Protein AF-A0A1G1QBG6-F1 (afdb_monomer)

Radius of gyration: 27.14 Å; Cα contacts (8 Å, |Δi|>4): 1607; chains: 1; bounding box: 70×55×75 Å

Secondary structure (DSSP, 8-state):
--------PPP-----EE-TTS-EE---TTSTTTTSGGGEESS---EEEE-GGG-B--TT--TTTT--EEEETTT-EEEEPPBS-TTSTTBTT--B-HHHIIIIIHHHHHHTTGGG-S--B---HHHHHHT--TT--SSSS-TTTSTT--SSEEEEEEE-TTSTT-EEEEETTT--EEEE-TTS-BB---EEE-S-TTTTS--GGGEEE-SSSEEEETTTTEEEE-S----B-HHHHHHHHHH--BTTB---BPPPHHHHHTTEEEEEETTEEE-TTTS--TT--TT--EEEEEEEETTTEEEEEETTT--EEEEEETTS-BB---EEE-SS---EEPPPP---------EE-TT--EE--PPTTSTTTTSGGG--SS---EEEEETTTEE--TT--TTTT--EEEETTT-EEEEPPBS-TTSTTBTT--B-HHHHHHHHHHHHHHTGGG-S--BPPPHHHHHTT---SS-SSSS-HHHHTT--SSEEEEEEE-SSSTTEEEEEETTTTEEEEEETTS-B----EEE-SSTTTT-TT---EEE-SSSEEEETTTTEEEE-SPPP-B-HHHHHHHHHH--BTTB---BPPPHHHHHTTB-TT-GGG-SB-TTTSTT---SS--EEEEEEEETTTEEEEEETTTS-EEEEEETTT--B-B--EEE-

pLDDT: mean 89.5, std 9.08, range [27.44, 98.62]

Foldseek 3Di:
DPDDQAAAQEQLQFQWFADQQQDTDDDDLPDLRPFFSNQFDGHYWDKFFAFAPRHTAALQDDVVNRGFWMAGSRWRKIKGAADCDPPDLRHLPFWDQLCCVAPPSLCVCLVVCGSVHRAKGFAALLRVLSQARQNDFQFRGDCSRHPSHGQAWEFHPAAQVVDPPWGWIFGRRRTWIDTDDSRDIDHTMIMDGTSDPCQNPQDPVQWDDPVFQWIARNRNQKIWGQEWDFFFFQSVQQSCQQDDQTPNDRQKGFAAPSRVLSQQQSVCPPQWRGPCVRRVCPPDDDDQQWEFHSHADGGQWGWIAGGNRRIIDTPDGRRGGHITIIMAGHPPSHRDRQQAAALEQLQAQWFFDQQQDTDDQDDPPDFRHFFSNNDHDHYWDKFFAAQVRDTDDLQDDVVNGGAWMAGSNWRKIKGAADCDPPDLRHLPFWAQLVVLQVSLSVCLVVCGSVHNAWDFAAALVQLSQARQNADAQRGDCSRHVSDHQAWEFGPAAQPVDRQWGWTFRRRRTKIDIDGSPDITHYMIMDDTSQPCQNPLVRWDWDDPVFQWIATPSHQKIWRQEWDFFAFQSVQQVCQQPDDTSNDHDWGFAAQSVQLSQFNSVCPPVKRGDCVRRPPQDQPDFQWAFHSRAHRRFWTKTARGNRSIIDTPDGRPPGTHIGMIMDGD

Nearest PDB structures (foldseek):
  8q4e-assembly1_A  TM=8.012E-01  e=2.057E-04  Legionella pneumophila 130b
  4eps-assembly1_A-2  TM=6.323E-01  e=1.051E-01  Bacteroides ovatus ATCC 8483
  6ioe-assembly1_A  TM=2.879E-01  e=1.232E-03  Homo sapiens
  1ijk-assembly1_C  TM=5.028E-01  e=6.669E-01  Bothrops jararaca

Sequence (664 aa):
MKIQKTFRMPDTGAIKNYDKEGKEIFPVPKDDLWGQNGCYVVNPMSFTKLGKQGKSTNDSSSWEDGYRTVLDNNTGLVWEIKSPKKSDVNYCENKYTWKKAKDAYIKDLNKKKYGGFSDWRLPNKDELRSIIDYSKTGPSVDIHYFPNCRSDFYWTSVPYNMQKPFIWGLFFGLGSGICYSPLSERYVRAVRGGYNRNFGKVDSSRFKDNNDGTITDTLSGLMWQKGENERMDWYSALKCCKNMRLADYSDWRLPNLKELNSILNLSYENNWWYYKEYFPAEGLTPPLLHYFSSTPYEGIYVWVTNFCFGYDGYYANKNAHLLFRAVRNVGVITSKERPHFKFPDSGQKKCYNDEGGIIKTPKKAAQYFGQDGTYSLNPLSFTKLSEGAKPLDEKADWKKGLRMVKDNNTGLVWETKSPDENDLNFKGSSYTWEGAHDFVEGLNKKCYGGFRDWRLPNREELRMLVDYNGQIPATDENFFADCLPAFYWSKDLNVQDPILAWGVYFAYGCAISYLKSFYYPVRAVRGGYSPGFGDIQKYAFKDNNDGTVSDFNTGLMWKRDESPELNWEEALKYCQELNLGGHSGWRLPTIREMGSLMDLSFKEGVWFHKEFFPGTKTAPLGFYWASTTYGDTFGWGVNFQFGFDGYYAGKKQGRYPFRPVRSV

Structure (mmCIF, N/CA/C/O backbone):
data_AF-A0A1G1QBG6-F1
#
_entry.id   AF-A0A1G1QBG6-F1
#
loop_
_atom_site.group_PDB
_atom_site.id
_atom_site.type_symbol
_atom_site.label_atom_id
_atom_site.label_alt_id
_atom_site.label_comp_id
_atom_site.label_asym_id
_atom_site.label_entity_id
_atom_site.label_seq_id
_atom_site.pdbx_PDB_ins_code
_atom_site.Cartn_x
_atom_site.Cartn_y
_atom_site.Cartn_z
_atom_site.occupancy
_atom_site.B_iso_or_equiv
_atom_site.auth_seq_id
_atom_site.auth_comp_id
_atom_site.auth_asym_id
_atom_site.auth_atom_id
_atom_site.pdbx_PDB_model_num
ATOM 1 N N . MET A 1 1 ? 1.880 -29.585 -2.364 1.00 30.86 1 MET A N 1
ATOM 2 C CA . MET A 1 1 ? 1.809 -29.124 -3.771 1.00 30.86 1 MET A CA 1
ATOM 3 C C . MET A 1 1 ? 2.842 -28.010 -3.938 1.00 30.86 1 MET A C 1
ATOM 5 O O . MET A 1 1 ? 2.679 -26.968 -3.319 1.00 30.86 1 MET A O 1
ATOM 9 N N . LYS A 1 2 ? 3.971 -28.249 -4.623 1.00 27.44 2 LYS A N 1
ATOM 10 C CA . LYS A 1 2 ? 5.000 -27.210 -4.830 1.00 27.44 2 LYS A CA 1
ATOM 11 C C . LYS A 1 2 ? 4.408 -26.143 -5.754 1.00 27.44 2 LYS A C 1
ATOM 13 O O . LYS A 1 2 ? 4.104 -26.457 -6.898 1.00 27.44 2 LYS A O 1
ATOM 18 N N . ILE A 1 3 ? 4.218 -24.919 -5.262 1.00 36.56 3 ILE A N 1
ATOM 19 C CA . ILE A 1 3 ? 3.804 -23.785 -6.098 1.00 36.56 3 ILE A CA 1
ATOM 20 C C . ILE A 1 3 ? 4.903 -23.577 -7.145 1.00 36.56 3 ILE A C 1
ATOM 22 O O . ILE A 1 3 ? 6.053 -23.290 -6.803 1.00 36.56 3 ILE A O 1
ATOM 26 N N . GLN A 1 4 ? 4.569 -23.798 -8.413 1.00 40.97 4 GLN A N 1
ATOM 27 C CA . GLN A 1 4 ? 5.479 -23.582 -9.529 1.00 40.97 4 GLN A CA 1
ATOM 28 C C . GLN A 1 4 ? 5.736 -22.076 -9.644 1.00 40.97 4 GLN A C 1
ATOM 30 O O . GLN A 1 4 ? 4.805 -21.283 -9.749 1.00 40.97 4 GLN A O 1
ATOM 35 N N . LYS A 1 5 ? 7.003 -21.670 -9.540 1.00 64.69 5 LYS A N 1
ATOM 36 C CA . LYS A 1 5 ? 7.411 -20.264 -9.607 1.00 64.69 5 LYS A CA 1
ATOM 37 C C . LYS A 1 5 ? 7.324 -19.785 -11.059 1.00 64.69 5 LYS A C 1
ATOM 39 O O . LYS A 1 5 ? 8.115 -20.231 -11.885 1.00 64.69 5 LYS A O 1
ATOM 44 N N . THR A 1 6 ? 6.370 -18.910 -11.365 1.00 76.19 6 THR A N 1
ATOM 45 C CA . THR A 1 6 ? 6.127 -18.373 -12.713 1.00 76.19 6 THR A CA 1
ATOM 46 C C . THR A 1 6 ? 6.403 -16.873 -12.762 1.00 76.19 6 THR A C 1
ATOM 48 O O . THR A 1 6 ? 6.087 -16.151 -11.815 1.00 76.19 6 THR A O 1
ATOM 51 N N . PHE A 1 7 ? 6.983 -16.405 -13.872 1.00 84.06 7 PHE A N 1
ATOM 52 C CA . PHE A 1 7 ? 7.159 -14.977 -14.142 1.00 84.06 7 PHE A CA 1
ATOM 53 C C . PHE A 1 7 ? 5.806 -14.258 -14.121 1.00 84.06 7 PHE A C 1
ATOM 55 O O . PHE A 1 7 ? 4.817 -14.762 -14.652 1.00 84.06 7 PHE A O 1
ATOM 62 N N . ARG A 1 8 ? 5.784 -13.077 -13.509 1.00 85.44 8 ARG A N 1
ATOM 63 C CA . ARG A 1 8 ? 4.659 -12.148 -13.491 1.00 85.44 8 ARG A CA 1
ATOM 64 C C . ARG A 1 8 ? 5.205 -10.746 -13.715 1.00 85.44 8 ARG A C 1
ATOM 66 O O . ARG A 1 8 ? 6.180 -10.366 -13.070 1.00 85.44 8 ARG A O 1
ATOM 73 N N . MET A 1 9 ? 4.585 -9.981 -14.609 1.00 86.75 9 MET A N 1
ATOM 74 C CA . MET A 1 9 ? 4.955 -8.581 -14.814 1.00 86.75 9 MET A CA 1
ATOM 75 C C . MET A 1 9 ? 4.546 -7.767 -13.576 1.00 86.75 9 MET A C 1
ATOM 77 O O . MET A 1 9 ? 3.355 -7.783 -13.264 1.00 86.75 9 MET A O 1
ATOM 81 N N . PRO A 1 10 ? 5.467 -7.089 -12.862 1.00 89.50 10 PRO A N 1
ATOM 82 C CA . PRO A 1 10 ? 5.111 -6.319 -11.668 1.00 89.50 10 PRO A CA 1
ATOM 83 C C . PRO A 1 10 ? 4.226 -5.105 -11.981 1.00 89.50 10 PRO A C 1
ATOM 85 O O . PRO A 1 10 ? 4.436 -4.440 -12.997 1.00 89.50 10 PRO A O 1
ATOM 88 N N . ASP A 1 11 ? 3.316 -4.765 -11.064 1.00 89.25 11 ASP A N 1
ATOM 89 C CA . ASP A 1 11 ? 2.556 -3.507 -11.092 1.00 89.25 11 ASP A CA 1
ATOM 90 C C . ASP A 1 11 ? 3.488 -2.286 -11.044 1.00 89.25 11 ASP A C 1
ATOM 92 O O . ASP A 1 11 ? 4.638 -2.365 -10.597 1.00 89.25 11 ASP A O 1
ATOM 96 N N . THR A 1 12 ? 2.977 -1.122 -11.434 1.00 90.75 12 THR A N 1
ATOM 97 C CA . THR A 1 12 ? 3.679 0.158 -11.269 1.00 90.75 12 THR A CA 1
ATOM 98 C C . THR A 1 12 ? 3.777 0.612 -9.817 1.00 90.75 12 THR A C 1
ATOM 100 O O . THR A 1 12 ? 4.603 1.468 -9.525 1.00 90.75 12 THR A O 1
ATOM 103 N N . GLY A 1 13 ? 2.966 0.053 -8.915 1.00 86.38 13 GLY A N 1
ATOM 104 C CA . GLY A 1 13 ? 2.895 0.483 -7.516 1.00 86.38 13 GLY A CA 1
ATOM 105 C C . GLY A 1 13 ? 1.986 1.693 -7.308 1.00 86.38 13 GLY A C 1
ATOM 106 O O . GLY A 1 13 ? 1.586 1.959 -6.181 1.00 86.38 13 GLY A O 1
ATOM 107 N N . ALA A 1 14 ? 1.565 2.372 -8.382 1.00 85.81 14 ALA A N 1
ATOM 108 C CA . ALA A 1 14 ? 0.650 3.502 -8.302 1.00 85.81 14 ALA A CA 1
ATOM 109 C C . ALA A 1 14 ? -0.703 3.074 -7.707 1.00 85.81 14 ALA A C 1
ATOM 111 O O . ALA A 1 14 ? -1.431 2.254 -8.276 1.00 85.81 14 ALA A O 1
ATOM 112 N N . ILE A 1 15 ? -1.029 3.648 -6.548 1.00 80.44 15 ILE A N 1
ATOM 113 C CA . ILE A 1 15 ? -2.278 3.383 -5.819 1.00 80.44 15 ILE A CA 1
ATOM 114 C C . ILE A 1 15 ? -3.274 4.540 -5.862 1.00 80.44 15 ILE A C 1
ATOM 116 O O . ILE A 1 15 ? -4.457 4.331 -5.610 1.00 80.44 15 ILE A O 1
ATOM 120 N N . LYS A 1 16 ? -2.799 5.739 -6.206 1.00 82.88 16 LYS A N 1
ATOM 121 C CA . LYS A 1 16 ? -3.598 6.961 -6.243 1.00 82.88 16 LYS A CA 1
ATOM 122 C C . LYS A 1 16 ? -4.356 7.079 -7.559 1.00 82.88 16 LYS A C 1
ATOM 124 O O . LYS A 1 16 ? -3.852 6.664 -8.604 1.00 82.88 16 LYS A O 1
ATOM 129 N N . ASN A 1 17 ? -5.538 7.681 -7.500 1.00 84.81 17 ASN A N 1
ATOM 130 C CA . ASN A 1 17 ? -6.342 8.048 -8.662 1.00 84.81 17 ASN A CA 1
ATOM 131 C C . ASN A 1 17 ? -6.705 9.528 -8.548 1.00 84.81 17 ASN A C 1
ATOM 133 O O . ASN A 1 17 ? -6.738 10.061 -7.443 1.00 84.81 17 ASN A O 1
ATOM 137 N N . TYR A 1 18 ? -6.980 10.187 -9.669 1.00 86.88 18 TYR A N 1
ATOM 138 C CA . TYR A 1 18 ? -7.226 11.628 -9.702 1.00 86.88 18 TYR A CA 1
ATOM 139 C C . TYR A 1 18 ? -8.398 11.988 -10.617 1.00 86.88 18 TYR A C 1
ATOM 141 O O . TYR A 1 18 ? -8.624 11.313 -11.627 1.00 86.88 18 TYR A O 1
ATOM 149 N N . ASP A 1 19 ? -9.115 13.054 -10.275 1.00 85.38 19 ASP A N 1
ATOM 150 C CA . ASP A 1 19 ? -10.136 13.665 -11.126 1.00 85.38 19 ASP A CA 1
ATOM 151 C C . ASP A 1 19 ? -9.551 14.650 -12.149 1.00 85.38 19 ASP A C 1
ATOM 153 O O . ASP A 1 19 ? -8.329 14.818 -12.255 1.00 85.38 19 ASP A O 1
ATOM 157 N N . LYS A 1 20 ? -10.441 15.273 -12.936 1.00 86.75 20 LYS A N 1
ATOM 158 C CA . LYS A 1 20 ? -10.106 16.187 -14.041 1.00 86.75 20 LYS A CA 1
ATOM 159 C C . LYS A 1 20 ? -9.360 17.430 -13.567 1.00 86.75 20 LYS A C 1
ATOM 161 O O . LYS A 1 20 ? -8.517 17.947 -14.298 1.00 86.75 20 LYS A O 1
ATOM 166 N N . GLU A 1 21 ? -9.617 17.841 -12.337 1.00 84.88 21 GLU A N 1
ATOM 167 C CA . GLU A 1 21 ? -9.024 18.981 -11.651 1.00 84.88 21 GLU A CA 1
ATOM 168 C C . GLU A 1 21 ? -7.711 18.606 -10.939 1.00 84.88 21 GLU A C 1
ATOM 170 O O . GLU A 1 21 ? -6.990 19.477 -10.450 1.00 84.88 21 GLU A O 1
ATOM 175 N N . GLY A 1 22 ? -7.361 17.317 -10.910 1.00 82.44 22 GLY A N 1
ATOM 176 C CA . GLY A 1 22 ? -6.138 16.801 -10.305 1.00 82.44 22 GLY A CA 1
ATOM 177 C C . GLY A 1 22 ? -6.242 16.539 -8.802 1.00 82.44 22 GLY A C 1
ATOM 178 O O . GLY A 1 22 ? -5.215 16.388 -8.135 1.00 82.44 22 GLY A O 1
ATOM 179 N N . LYS A 1 23 ? -7.452 16.466 -8.246 1.00 80.56 23 LYS A N 1
ATOM 180 C CA . LYS A 1 23 ? -7.694 16.061 -6.858 1.00 80.56 23 LYS A CA 1
ATOM 181 C C . LYS A 1 23 ? -7.699 14.537 -6.759 1.00 80.56 23 LYS A C 1
ATOM 183 O O . LYS A 1 23 ? -8.223 13.845 -7.625 1.00 80.56 23 LYS A O 1
ATOM 188 N N . GLU A 1 24 ? -7.086 14.017 -5.697 1.00 80.19 24 GLU A N 1
ATOM 189 C CA . GLU A 1 24 ? -7.067 12.582 -5.408 1.00 80.19 24 GLU A CA 1
ATOM 190 C C . GLU A 1 24 ? -8.488 12.062 -5.120 1.00 80.19 24 GLU A C 1
ATOM 192 O O . GLU A 1 24 ? -9.244 12.692 -4.376 1.00 80.19 24 GLU A O 1
ATOM 197 N N . ILE A 1 25 ? -8.847 10.928 -5.723 1.00 75.44 25 ILE A N 1
ATOM 198 C CA . ILE A 1 25 ? -10.173 10.298 -5.651 1.00 75.44 25 ILE A CA 1
ATOM 199 C C . ILE A 1 25 ? -10.066 8.772 -5.500 1.00 75.44 25 ILE A C 1
ATOM 201 O O . ILE A 1 25 ? -9.037 8.163 -5.801 1.00 75.44 25 ILE A O 1
ATOM 205 N N . PHE A 1 26 ? -11.172 8.138 -5.107 1.00 74.75 26 PHE A N 1
ATOM 206 C CA . PHE A 1 26 ? -11.311 6.682 -4.998 1.00 74.75 26 PHE A CA 1
ATOM 207 C C . PHE A 1 26 ? -12.471 6.193 -5.878 1.00 74.75 26 PHE A C 1
ATOM 209 O O . PHE A 1 26 ? -13.527 5.843 -5.352 1.00 74.75 26 PHE A O 1
ATOM 216 N N . PRO A 1 27 ? -12.316 6.220 -7.216 1.00 73.25 27 PRO A N 1
ATOM 217 C CA . PRO A 1 27 ? -13.390 5.840 -8.120 1.00 73.25 27 PRO A CA 1
ATOM 218 C C . PRO A 1 27 ? -13.763 4.371 -7.913 1.00 73.25 27 PRO A C 1
ATOM 220 O O . PRO A 1 27 ? -12.895 3.537 -7.651 1.00 73.25 27 PRO A O 1
ATOM 223 N N . VAL A 1 28 ? -15.043 4.056 -8.078 1.00 72.44 28 VAL A N 1
ATOM 224 C CA . VAL A 1 28 ? -15.597 2.692 -8.057 1.00 72.44 28 VAL A CA 1
ATOM 225 C C . VAL A 1 28 ? -15.949 2.221 -9.478 1.00 72.44 28 VAL A C 1
ATOM 227 O O . VAL A 1 28 ? -16.060 3.053 -10.378 1.00 72.44 28 VAL A O 1
ATOM 230 N N . PRO A 1 29 ? -16.179 0.915 -9.733 1.00 76.44 29 PRO A N 1
ATOM 231 C CA . PRO A 1 29 ? -16.365 0.373 -11.088 1.00 76.44 29 PRO A CA 1
ATOM 232 C C . PRO A 1 29 ? -17.436 1.051 -11.947 1.00 76.44 29 PRO A C 1
ATOM 234 O O . PRO A 1 29 ? -17.336 1.055 -13.175 1.00 76.44 29 PRO A O 1
ATOM 237 N N . LYS A 1 30 ? -18.461 1.648 -11.332 1.00 75.88 30 LYS A N 1
ATOM 238 C CA . LYS A 1 30 ? -19.518 2.388 -12.037 1.00 75.88 30 LYS A CA 1
ATOM 239 C C . LYS A 1 30 ? -19.107 3.801 -12.469 1.00 75.88 30 LYS A C 1
ATOM 241 O O . LYS A 1 30 ? -19.740 4.341 -13.369 1.00 75.88 30 LYS A O 1
ATOM 246 N N . ASP A 1 31 ? -18.052 4.369 -11.894 1.00 79.69 31 ASP A N 1
ATOM 247 C CA . ASP A 1 31 ? -17.647 5.749 -12.150 1.00 79.69 31 ASP A CA 1
ATOM 248 C C . ASP A 1 31 ? -16.989 5.896 -13.528 1.00 79.69 31 ASP A C 1
ATOM 250 O O . ASP A 1 31 ? -16.342 4.977 -14.048 1.00 79.69 31 ASP A O 1
ATOM 254 N N . ASP A 1 32 ? -17.132 7.084 -14.117 1.00 82.75 32 ASP A N 1
ATOM 255 C CA . ASP A 1 32 ? -16.527 7.437 -15.408 1.00 82.75 32 ASP A CA 1
ATOM 256 C C . ASP A 1 32 ? -14.993 7.501 -15.343 1.00 82.75 32 ASP A C 1
ATOM 258 O O . ASP A 1 32 ? -14.322 7.296 -16.350 1.00 82.75 32 ASP A O 1
ATOM 262 N N . LEU A 1 33 ? -14.440 7.762 -14.155 1.00 87.19 33 LEU A N 1
ATOM 263 C CA . LEU A 1 33 ? -12.999 7.871 -13.906 1.00 87.19 33 LEU A CA 1
ATOM 264 C C . LEU A 1 33 ? -12.367 6.551 -13.438 1.00 87.19 33 LEU A C 1
ATOM 266 O O . LEU A 1 33 ? -11.194 6.532 -13.057 1.00 87.19 33 LEU A O 1
ATOM 270 N N . TRP A 1 34 ? -13.136 5.458 -13.456 1.00 86.12 34 TRP A N 1
ATOM 271 C CA . TRP A 1 34 ? -12.630 4.107 -13.238 1.00 86.12 34 TRP A CA 1
ATOM 272 C C . TRP A 1 34 ? -11.720 3.671 -14.392 1.00 86.12 34 TRP A C 1
ATOM 274 O O . TRP A 1 34 ? -11.997 3.956 -15.555 1.00 86.12 34 TRP A O 1
ATOM 284 N N . GLY A 1 35 ? -10.659 2.928 -14.078 1.00 87.38 35 GLY A N 1
ATOM 285 C CA . GLY A 1 35 ? -9.710 2.409 -15.071 1.00 87.38 35 GLY A CA 1
ATOM 286 C C . GLY A 1 35 ? -8.283 2.937 -14.929 1.00 87.38 35 GLY A C 1
ATOM 287 O O . GLY A 1 35 ? -7.377 2.486 -15.629 1.00 87.38 35 GLY A O 1
ATOM 288 N N . GLN A 1 36 ? -8.066 3.872 -14.009 1.00 92.50 36 GLN A N 1
ATOM 289 C CA . GLN A 1 36 ? -6.733 4.319 -13.611 1.00 92.50 36 GLN A CA 1
ATOM 290 C C . GLN A 1 36 ? -5.970 3.165 -12.939 1.00 92.50 36 GLN A C 1
ATOM 292 O O . GLN A 1 36 ? -6.585 2.268 -12.361 1.00 92.50 36 GLN A O 1
ATOM 297 N N . ASN A 1 37 ? -4.633 3.176 -12.963 1.00 89.00 37 ASN A N 1
ATOM 298 C CA . ASN A 1 37 ? -3.825 2.090 -12.391 1.00 89.00 37 ASN A CA 1
ATOM 299 C C . ASN A 1 37 ? -4.169 1.828 -10.917 1.00 89.00 37 ASN A C 1
ATOM 301 O O . ASN A 1 37 ? -4.218 0.677 -10.494 1.00 89.00 37 ASN A O 1
ATOM 305 N N . GLY A 1 38 ? -4.470 2.881 -10.148 1.00 83.94 38 GLY A N 1
ATOM 306 C CA . GLY A 1 38 ? -4.854 2.763 -8.744 1.00 83.94 38 GLY A CA 1
ATOM 307 C C . GLY A 1 38 ? -6.145 1.966 -8.506 1.00 83.94 38 GLY A C 1
ATOM 308 O O . GLY A 1 38 ? -6.318 1.447 -7.404 1.00 83.94 38 GLY A O 1
ATOM 309 N N . CYS A 1 39 ? -7.004 1.801 -9.520 1.00 82.94 39 CYS A N 1
ATOM 310 C CA . CYS A 1 39 ? -8.243 1.012 -9.465 1.00 82.94 39 CYS A CA 1
ATOM 311 C C . CYS A 1 39 ? -7.994 -0.507 -9.468 1.00 82.94 39 CYS A C 1
ATOM 313 O O . CYS A 1 39 ? -8.878 -1.286 -9.106 1.00 82.94 39 CYS A O 1
ATOM 315 N N . TYR A 1 40 ? -6.803 -0.947 -9.883 1.00 79.81 40 TYR A N 1
ATOM 316 C CA . TYR A 1 40 ? -6.487 -2.358 -10.082 1.00 79.81 40 TYR A CA 1
ATOM 317 C C . TYR A 1 40 ? -5.350 -2.829 -9.178 1.00 79.81 40 TYR A C 1
ATOM 319 O O . TYR A 1 40 ? -4.479 -2.067 -8.760 1.00 79.81 40 TYR A O 1
ATOM 327 N N . VAL A 1 41 ? -5.346 -4.131 -8.896 1.00 71.44 41 VAL A N 1
ATOM 328 C CA . VAL A 1 41 ? -4.201 -4.826 -8.302 1.00 71.44 41 VAL A CA 1
ATOM 329 C C . VAL A 1 41 ? -3.723 -5.887 -9.286 1.00 71.44 41 VAL A C 1
ATOM 331 O O . VAL A 1 41 ? -4.335 -6.953 -9.388 1.00 71.44 41 VAL A O 1
ATOM 334 N N . VAL A 1 42 ? -2.629 -5.617 -10.004 1.00 73.44 42 VAL A N 1
ATOM 335 C CA . VAL A 1 42 ? -2.054 -6.565 -10.973 1.00 73.44 42 VAL A CA 1
ATOM 336 C C . VAL A 1 42 ? -0.613 -6.874 -10.594 1.00 73.44 42 VAL A C 1
ATOM 338 O O . VAL A 1 42 ? 0.284 -6.094 -10.861 1.00 73.44 42 VAL A O 1
ATOM 341 N N . ASN A 1 43 ? -0.373 -8.038 -9.981 1.00 78.19 43 ASN A N 1
ATOM 342 C CA . ASN A 1 43 ? 0.962 -8.462 -9.530 1.00 78.19 43 ASN A CA 1
ATOM 343 C C . ASN A 1 43 ? 1.697 -7.378 -8.701 1.00 78.19 43 ASN A C 1
ATOM 345 O O . ASN A 1 43 ? 2.732 -6.870 -9.146 1.00 78.19 43 ASN A O 1
ATOM 349 N N . PRO A 1 44 ? 1.195 -7.014 -7.498 1.00 81.81 44 PRO A N 1
ATOM 350 C CA . PRO A 1 44 ? 1.854 -6.055 -6.608 1.00 81.81 44 PRO A CA 1
ATOM 351 C C . PRO A 1 44 ? 3.346 -6.303 -6.495 1.00 81.81 44 PRO A C 1
ATOM 353 O O . PRO A 1 44 ? 3.767 -7.461 -6.413 1.00 81.81 44 PRO A O 1
ATOM 356 N N . MET A 1 45 ? 4.137 -5.232 -6.447 1.00 83.19 45 MET A N 1
ATOM 357 C CA . MET A 1 45 ? 5.562 -5.363 -6.171 1.00 83.19 45 MET A CA 1
ATOM 358 C C . MET A 1 45 ? 5.763 -6.155 -4.879 1.00 83.19 45 MET A C 1
ATOM 360 O O . MET A 1 45 ? 5.140 -5.878 -3.857 1.00 83.19 45 MET A O 1
ATOM 364 N N . SER A 1 46 ? 6.590 -7.191 -4.958 1.00 81.69 46 SER A N 1
ATOM 365 C CA . SER A 1 46 ? 6.780 -8.140 -3.873 1.00 81.69 46 SER A CA 1
ATOM 366 C C . SER A 1 46 ? 8.237 -8.545 -3.831 1.00 81.69 46 SER A C 1
ATOM 368 O O . SER A 1 46 ? 8.782 -9.049 -4.814 1.00 81.69 46 SER A O 1
ATOM 370 N N . PHE A 1 47 ? 8.851 -8.333 -2.675 1.00 86.56 47 PHE A N 1
ATOM 371 C CA . PHE A 1 47 ? 10.277 -8.507 -2.485 1.00 86.56 47 PHE A CA 1
ATOM 372 C C . PHE A 1 47 ? 10.561 -9.403 -1.282 1.00 86.56 47 PHE A C 1
ATOM 374 O O . PHE A 1 47 ? 9.753 -9.528 -0.366 1.00 86.56 47 PHE A O 1
ATOM 381 N N . THR A 1 48 ? 11.718 -10.054 -1.287 1.00 82.31 48 THR A N 1
ATOM 382 C CA . THR A 1 48 ? 12.204 -10.842 -0.152 1.00 82.31 48 THR A CA 1
ATOM 383 C C . THR A 1 48 ? 13.675 -10.547 0.066 1.00 82.31 48 THR A C 1
ATOM 385 O O . THR A 1 48 ? 14.491 -10.713 -0.847 1.00 82.31 48 THR A O 1
ATOM 388 N N . LYS A 1 49 ? 14.029 -10.118 1.280 1.00 87.31 49 LYS A N 1
ATOM 389 C CA . LYS A 1 49 ? 15.423 -9.873 1.650 1.00 87.31 49 LYS A CA 1
ATOM 390 C C . LYS A 1 49 ? 16.206 -11.185 1.699 1.00 87.31 49 LYS A C 1
ATOM 392 O O . LYS A 1 49 ? 15.734 -12.196 2.219 1.00 87.31 49 LYS A O 1
ATOM 397 N N . LEU A 1 50 ? 17.405 -11.175 1.127 1.00 89.12 50 LEU A N 1
ATOM 398 C CA . LEU A 1 50 ? 18.312 -12.314 1.068 1.00 89.12 50 LEU A CA 1
ATOM 399 C C . LEU A 1 50 ? 19.699 -11.925 1.599 1.00 89.12 50 LEU A C 1
ATOM 401 O O . LEU A 1 50 ? 20.273 -10.882 1.261 1.00 89.12 50 LEU A O 1
ATOM 405 N N . GLY A 1 51 ? 20.275 -12.815 2.396 1.00 85.62 51 GLY A N 1
ATOM 406 C CA . GLY A 1 51 ? 21.605 -12.676 2.965 1.00 85.62 51 GLY A CA 1
ATOM 407 C C . GLY A 1 51 ? 22.690 -13.308 2.096 1.00 85.62 51 GLY A C 1
ATOM 408 O O . GLY A 1 51 ? 22.591 -13.372 0.867 1.00 85.62 51 GLY A O 1
ATOM 409 N N . LYS A 1 52 ? 23.750 -13.811 2.737 1.00 80.25 52 LYS A N 1
ATOM 410 C CA . LYS A 1 52 ? 24.807 -14.573 2.051 1.00 80.25 52 LYS A CA 1
ATOM 411 C C . LYS A 1 52 ? 24.248 -15.878 1.462 1.00 80.25 52 LYS A C 1
ATOM 413 O O . LYS A 1 52 ? 23.434 -16.554 2.087 1.00 80.25 52 LYS A O 1
ATOM 418 N N . GLN A 1 53 ? 24.741 -16.252 0.280 1.00 80.38 53 GLN A N 1
ATOM 419 C CA . GLN A 1 53 ? 24.364 -17.464 -0.465 1.00 80.38 53 GLN A CA 1
ATOM 420 C C . GLN A 1 53 ? 22.880 -17.520 -0.872 1.00 80.38 53 GLN A C 1
ATOM 422 O O . GLN A 1 53 ? 22.341 -18.605 -1.079 1.00 80.38 53 GLN A O 1
ATOM 427 N N . GLY A 1 54 ? 22.200 -16.372 -0.964 1.00 75.06 54 GLY A N 1
ATOM 428 C CA . GLY A 1 54 ? 20.796 -16.318 -1.382 1.00 75.06 54 GLY A CA 1
ATOM 429 C C . GLY A 1 54 ? 19.793 -16.874 -0.376 1.00 75.06 54 GLY A C 1
ATOM 430 O O . GLY A 1 54 ? 18.651 -17.142 -0.746 1.00 75.06 54 GLY A O 1
ATOM 431 N N . LYS A 1 55 ? 20.197 -17.082 0.881 1.00 78.31 55 LYS A N 1
ATOM 432 C CA . LYS A 1 55 ? 19.278 -17.512 1.939 1.00 78.31 55 LYS A CA 1
ATOM 433 C C . LYS A 1 55 ? 18.387 -16.342 2.342 1.00 78.31 55 LYS A C 1
ATOM 435 O O . LYS A 1 55 ? 18.899 -15.250 2.572 1.00 78.31 55 LYS A O 1
ATOM 440 N N . SER A 1 56 ? 17.079 -16.571 2.439 1.00 75.31 56 SER A N 1
ATOM 441 C CA . SER A 1 56 ? 16.141 -15.560 2.935 1.00 75.31 56 SER A CA 1
ATOM 442 C C . SER A 1 56 ? 16.533 -15.090 4.335 1.00 75.31 56 SER A C 1
ATOM 444 O O . SER A 1 56 ? 16.909 -15.905 5.180 1.00 75.31 56 SER A O 1
ATOM 446 N N . THR A 1 57 ? 16.458 -13.782 4.553 1.00 69.62 57 THR A N 1
ATOM 447 C CA . THR A 1 57 ? 16.640 -13.125 5.855 1.00 69.62 57 THR A CA 1
ATOM 448 C C . THR A 1 57 ? 15.296 -12.598 6.352 1.00 69.62 57 THR A C 1
ATOM 450 O O . THR A 1 57 ? 14.278 -12.796 5.688 1.00 69.62 57 THR A O 1
ATOM 453 N N . ASN A 1 58 ? 15.279 -11.948 7.516 1.00 61.28 58 ASN A N 1
ATOM 454 C CA . ASN A 1 58 ? 14.088 -11.248 7.978 1.00 61.28 58 ASN A CA 1
ATOM 455 C C . ASN A 1 58 ? 13.878 -9.943 7.187 1.00 61.28 58 ASN A C 1
ATOM 457 O O . ASN A 1 58 ? 14.830 -9.370 6.650 1.00 61.28 58 ASN A O 1
ATOM 461 N N . ASP A 1 59 ? 12.643 -9.452 7.154 1.00 59.19 59 ASP A N 1
ATOM 462 C CA . ASP A 1 59 ? 12.282 -8.162 6.568 1.00 59.19 59 ASP A CA 1
ATOM 463 C C . ASP A 1 59 ? 12.820 -6.979 7.395 1.00 59.19 59 ASP A C 1
ATOM 465 O O . ASP A 1 59 ? 13.151 -5.939 6.831 1.00 59.19 59 ASP A O 1
ATOM 469 N N . SER A 1 60 ? 13.053 -7.131 8.705 1.00 59.91 60 SER A N 1
ATOM 470 C CA . SER A 1 60 ? 13.778 -6.130 9.515 1.00 59.91 60 SER A CA 1
ATOM 471 C C . SER A 1 60 ? 15.277 -6.062 9.191 1.00 59.91 60 SER A C 1
ATOM 473 O O . SER A 1 60 ? 15.905 -5.042 9.468 1.00 59.91 60 SER A O 1
ATOM 475 N N . SER A 1 61 ? 15.851 -7.112 8.582 1.00 69.94 61 SER A N 1
ATOM 476 C CA . SER A 1 61 ? 17.302 -7.254 8.455 1.00 69.94 61 SER A CA 1
ATOM 477 C C . SER A 1 61 ? 17.930 -6.062 7.734 1.00 69.94 61 SER A C 1
ATOM 479 O O . SER A 1 61 ? 17.528 -5.660 6.630 1.00 69.94 61 SER A O 1
ATOM 481 N N . SER A 1 62 ? 18.945 -5.519 8.389 1.00 81.50 62 SER A N 1
ATOM 482 C CA . SER A 1 62 ? 19.772 -4.408 7.958 1.00 81.50 62 SER A CA 1
ATOM 483 C C . SER A 1 62 ? 21.040 -4.899 7.259 1.00 81.50 62 SER A C 1
ATOM 485 O O . SER A 1 62 ? 21.324 -6.097 7.155 1.00 81.50 62 SER A O 1
ATOM 487 N N . TRP A 1 63 ? 21.847 -3.949 6.784 1.00 86.44 63 TRP A N 1
ATOM 488 C CA . TRP A 1 63 ? 23.161 -4.248 6.223 1.00 86.44 63 TRP A CA 1
ATOM 489 C C . TRP A 1 63 ? 24.063 -5.026 7.201 1.00 86.44 63 TRP A C 1
ATOM 491 O O . TRP A 1 63 ? 24.806 -5.914 6.769 1.00 86.44 63 TRP A O 1
ATOM 501 N N . GLU A 1 64 ? 24.001 -4.739 8.501 1.00 87.19 64 GLU A N 1
ATOM 502 C CA . GLU A 1 64 ? 24.862 -5.403 9.490 1.00 87.19 64 GLU A CA 1
ATOM 503 C C . GLU A 1 64 ? 24.419 -6.845 9.778 1.00 87.19 64 GLU A C 1
ATOM 505 O O . GLU A 1 64 ? 25.268 -7.714 9.963 1.00 87.19 64 GLU A O 1
ATOM 510 N N . ASP A 1 65 ? 23.132 -7.154 9.605 1.00 82.50 65 ASP A N 1
ATOM 511 C CA . ASP A 1 65 ? 22.563 -8.503 9.785 1.00 82.50 65 ASP A CA 1
ATOM 512 C C . ASP A 1 65 ? 22.880 -9.461 8.621 1.00 82.50 65 ASP A C 1
ATOM 514 O O . ASP A 1 65 ? 22.411 -10.597 8.551 1.00 82.50 65 ASP A O 1
ATOM 518 N N . GLY A 1 66 ? 23.683 -9.007 7.656 1.00 87.06 66 GLY A N 1
ATOM 519 C CA . GLY A 1 66 ? 24.106 -9.816 6.517 1.00 87.06 66 GLY A CA 1
ATOM 520 C C . GLY A 1 66 ? 23.171 -9.758 5.310 1.00 87.06 66 GLY A C 1
ATOM 521 O O . GLY A 1 66 ? 23.405 -10.510 4.362 1.00 87.06 66 GLY A O 1
ATOM 522 N N . TYR A 1 67 ? 22.178 -8.862 5.292 1.00 90.31 67 TYR A N 1
ATOM 523 C CA . TYR A 1 67 ? 21.349 -8.573 4.117 1.00 90.31 67 TYR A CA 1
ATOM 524 C C . TYR A 1 67 ? 22.204 -8.032 2.962 1.00 90.31 67 TYR A C 1
ATOM 526 O O . TYR A 1 67 ? 22.933 -7.050 3.115 1.00 90.31 67 TYR A O 1
ATOM 534 N N . ARG A 1 68 ? 22.172 -8.693 1.801 1.00 93.38 68 ARG A N 1
ATOM 535 C CA . ARG A 1 68 ? 23.025 -8.337 0.647 1.00 93.38 68 ARG A CA 1
ATOM 536 C C . ARG A 1 68 ? 22.273 -8.292 -0.674 1.00 93.38 68 ARG A C 1
ATOM 538 O O . ARG A 1 68 ? 22.669 -7.570 -1.579 1.00 93.38 68 ARG A O 1
ATOM 545 N N . THR A 1 69 ? 21.213 -9.070 -0.827 1.00 96.00 69 THR A N 1
ATOM 546 C CA . THR A 1 69 ? 20.494 -9.168 -2.100 1.00 96.00 69 THR A CA 1
ATOM 547 C C . THR A 1 69 ? 18.999 -9.203 -1.858 1.00 96.00 69 THR A C 1
ATOM 549 O O . THR A 1 69 ? 18.572 -9.562 -0.770 1.00 96.00 69 THR A O 1
ATOM 552 N N . VAL A 1 70 ? 18.187 -8.833 -2.837 1.00 95.50 70 VAL A N 1
ATOM 553 C CA . VAL A 1 70 ? 16.725 -8.903 -2.728 1.00 95.50 70 VAL A CA 1
ATOM 554 C C . VAL A 1 70 ? 16.155 -9.684 -3.900 1.00 95.50 70 VAL A C 1
ATOM 556 O O . VAL A 1 70 ? 16.513 -9.432 -5.047 1.00 95.50 70 VAL A O 1
ATOM 559 N N . LEU A 1 71 ? 15.301 -10.662 -3.612 1.00 93.69 71 LEU A N 1
ATOM 560 C CA . LEU A 1 71 ? 14.529 -11.384 -4.618 1.00 93.69 71 LEU A CA 1
ATOM 561 C C . LEU A 1 71 ? 13.271 -10.587 -4.946 1.00 93.69 71 LEU A C 1
ATOM 563 O O . LEU A 1 71 ? 12.502 -10.271 -4.044 1.00 93.69 71 LEU A O 1
ATOM 567 N N . ASP A 1 72 ? 13.041 -10.321 -6.223 1.00 94.62 72 ASP A N 1
ATOM 568 C CA . ASP A 1 72 ? 11.737 -9.928 -6.744 1.00 94.62 72 ASP A CA 1
ATOM 569 C C . ASP A 1 72 ? 10.895 -11.192 -6.975 1.00 94.62 72 ASP A C 1
ATOM 571 O O . ASP A 1 72 ? 11.215 -12.044 -7.810 1.00 94.62 72 ASP A O 1
ATOM 575 N N . ASN A 1 73 ? 9.810 -11.328 -6.214 1.00 87.69 73 ASN A N 1
ATOM 576 C CA . ASN A 1 73 ? 8.939 -12.503 -6.227 1.00 87.69 73 ASN A CA 1
ATOM 577 C C . ASN A 1 73 ? 8.047 -12.595 -7.474 1.00 87.69 73 ASN A C 1
ATOM 579 O O . ASN A 1 73 ? 7.436 -13.643 -7.711 1.00 87.69 73 ASN A O 1
ATOM 583 N N . ASN A 1 74 ? 7.945 -11.527 -8.262 1.00 88.25 74 ASN A N 1
ATOM 584 C CA . ASN A 1 74 ? 7.194 -11.507 -9.513 1.00 88.25 74 ASN A CA 1
ATOM 585 C C . ASN A 1 74 ? 8.082 -11.930 -10.682 1.00 88.25 74 ASN A C 1
ATOM 587 O O . ASN A 1 74 ? 7.719 -12.824 -11.447 1.00 88.25 74 ASN A O 1
ATOM 591 N N . THR A 1 75 ? 9.273 -11.346 -10.791 1.00 92.69 75 THR A N 1
ATOM 592 C CA . THR A 1 75 ? 10.169 -11.611 -11.926 1.00 92.69 75 THR A CA 1
ATOM 593 C C . THR A 1 75 ? 11.122 -12.781 -11.684 1.00 92.69 75 THR A C 1
ATOM 595 O O . THR A 1 75 ? 11.634 -13.368 -12.640 1.00 92.69 75 THR A O 1
ATOM 598 N N . GLY A 1 76 ? 11.379 -13.137 -10.423 1.00 92.44 76 GLY A N 1
ATOM 599 C CA . GLY A 1 76 ? 12.416 -14.091 -10.024 1.00 92.44 76 GLY A CA 1
ATOM 600 C C . GLY A 1 76 ? 13.837 -13.532 -10.134 1.00 92.44 76 GLY A C 1
ATOM 601 O O . GLY A 1 76 ? 14.803 -14.293 -10.010 1.00 92.44 76 GLY A O 1
ATOM 602 N N . LEU A 1 77 ? 13.979 -12.235 -10.421 1.00 96.69 77 LEU A N 1
ATOM 603 C CA . LEU A 1 77 ? 15.264 -11.548 -10.455 1.00 96.69 77 LEU A CA 1
ATOM 604 C C . LEU A 1 77 ? 15.784 -11.356 -9.033 1.00 96.69 77 LEU A C 1
ATOM 606 O O . LEU A 1 77 ? 15.029 -11.052 -8.112 1.00 96.69 77 LEU A O 1
ATOM 610 N N . VAL A 1 78 ? 17.093 -11.501 -8.865 1.00 97.06 78 VAL A N 1
ATOM 611 C CA . VAL A 1 78 ? 17.779 -11.165 -7.620 1.00 97.06 78 VAL A CA 1
ATOM 612 C C . VAL A 1 78 ? 18.632 -9.935 -7.866 1.00 97.06 78 VAL A C 1
ATOM 614 O O . VAL A 1 78 ? 19.475 -9.914 -8.765 1.00 97.06 78 VAL A O 1
ATOM 617 N N . TRP A 1 79 ? 18.404 -8.919 -7.050 1.00 98.00 79 TRP A N 1
ATOM 618 C CA . TRP A 1 79 ? 19.026 -7.615 -7.150 1.00 98.00 79 TRP A CA 1
ATOM 619 C C . TRP A 1 79 ? 20.086 -7.431 -6.081 1.00 98.00 79 TRP A C 1
ATOM 621 O O . TRP A 1 79 ? 19.942 -7.861 -4.935 1.00 98.00 79 TRP A O 1
ATOM 631 N N . GLU A 1 80 ? 21.152 -6.748 -6.462 1.00 96.81 80 GLU A N 1
ATOM 632 C CA . GLU A 1 80 ? 22.160 -6.250 -5.542 1.00 96.81 80 GLU A CA 1
ATOM 633 C C . GLU A 1 80 ? 21.587 -5.168 -4.614 1.00 96.81 80 GLU A C 1
ATOM 635 O O . GLU A 1 80 ? 20.842 -4.294 -5.065 1.00 96.81 80 GLU A O 1
ATOM 640 N N . ILE A 1 81 ? 22.013 -5.161 -3.347 1.00 95.50 81 ILE A N 1
ATOM 641 C CA . ILE A 1 81 ? 21.814 -4.047 -2.408 1.00 95.50 81 ILE A CA 1
ATOM 642 C C . ILE A 1 81 ? 23.089 -3.212 -2.312 1.00 95.50 81 ILE A C 1
ATOM 644 O O . ILE A 1 81 ? 24.193 -3.749 -2.287 1.00 95.50 81 ILE A O 1
ATOM 648 N N . LYS A 1 82 ? 22.967 -1.882 -2.262 1.00 96.31 82 LYS A N 1
ATOM 649 C CA . LYS A 1 82 ? 24.132 -0.986 -2.224 1.00 96.31 82 LYS A CA 1
ATOM 650 C C . LYS A 1 82 ? 24.683 -0.873 -0.801 1.00 96.31 82 LYS A C 1
ATOM 652 O O . LYS A 1 82 ? 23.920 -0.727 0.155 1.00 96.31 82 LYS A O 1
ATOM 657 N N . SER A 1 83 ? 26.009 -0.938 -0.675 1.00 95.69 83 SER A N 1
ATOM 658 C CA . SER A 1 83 ? 26.696 -0.847 0.616 1.00 95.69 83 SER A CA 1
ATOM 659 C C . SER A 1 83 ? 26.772 0.597 1.114 1.00 95.69 83 SER A C 1
ATOM 661 O O . SER A 1 83 ? 27.090 1.476 0.314 1.00 95.69 83 SER A O 1
ATOM 663 N N . PRO A 1 84 ? 26.575 0.859 2.418 1.00 95.12 84 PRO A N 1
ATOM 664 C CA . PRO A 1 84 ? 26.907 2.143 3.027 1.00 95.12 84 PRO A CA 1
ATOM 665 C C . PRO A 1 84 ? 28.412 2.292 3.339 1.00 95.12 84 PRO A C 1
ATOM 667 O O . PRO A 1 84 ? 28.841 3.360 3.765 1.00 95.12 84 PRO A O 1
ATOM 670 N N . LYS A 1 85 ? 29.238 1.249 3.154 1.00 95.81 85 LYS A N 1
ATOM 671 C CA . LYS A 1 85 ? 30.665 1.243 3.523 1.00 95.81 85 LYS A CA 1
ATOM 672 C C . LYS A 1 85 ? 31.546 1.562 2.315 1.00 95.81 85 LYS A C 1
ATOM 674 O O . LYS A 1 85 ? 31.541 0.828 1.329 1.00 95.81 85 LYS A O 1
ATOM 679 N N . LYS A 1 86 ? 32.359 2.622 2.413 1.00 95.88 86 LYS A N 1
ATOM 680 C CA . LYS A 1 86 ? 33.241 3.107 1.328 1.00 95.88 86 LYS A CA 1
ATOM 681 C C . LYS A 1 86 ? 34.245 2.063 0.819 1.00 95.88 86 LYS A C 1
ATOM 683 O O . LYS A 1 86 ? 34.650 2.117 -0.336 1.00 95.88 86 LYS A O 1
ATOM 688 N N . SER A 1 87 ? 34.650 1.123 1.671 1.00 94.56 87 SER A N 1
ATOM 689 C CA . SER A 1 87 ? 35.585 0.043 1.333 1.00 94.56 87 SER A CA 1
ATOM 690 C C . SER A 1 87 ? 34.966 -1.078 0.488 1.00 94.56 87 SER A C 1
ATOM 692 O O . SER A 1 87 ? 35.700 -1.881 -0.096 1.00 94.56 87 SER A O 1
ATOM 694 N N . ASP A 1 88 ? 33.637 -1.160 0.406 1.00 93.94 88 ASP A N 1
ATOM 695 C CA . ASP A 1 88 ? 32.962 -2.229 -0.319 1.00 93.94 88 ASP A CA 1
ATOM 696 C C . ASP A 1 88 ? 32.932 -1.964 -1.829 1.00 93.94 88 ASP A C 1
ATOM 698 O O . ASP A 1 88 ? 32.780 -0.836 -2.296 1.00 93.94 88 ASP A O 1
ATOM 702 N N . VAL A 1 89 ? 33.013 -3.042 -2.621 1.00 91.62 89 VAL A N 1
ATOM 703 C CA . VAL A 1 89 ? 32.979 -2.959 -4.097 1.00 91.62 89 VAL A CA 1
ATOM 704 C C . VAL A 1 89 ? 31.716 -2.257 -4.605 1.00 91.62 89 VAL A C 1
ATOM 706 O O . VAL A 1 89 ? 31.757 -1.535 -5.595 1.00 91.62 89 VAL A O 1
ATOM 709 N N . ASN A 1 90 ? 30.608 -2.449 -3.893 1.00 94.56 90 ASN A N 1
ATOM 710 C CA . ASN A 1 90 ? 29.272 -1.972 -4.209 1.00 94.56 90 ASN A CA 1
ATOM 711 C C . ASN A 1 90 ? 28.849 -0.776 -3.340 1.00 94.56 90 ASN A C 1
ATOM 713 O O . ASN A 1 90 ? 27.654 -0.620 -3.067 1.00 94.56 90 ASN A O 1
ATOM 717 N N . TYR A 1 91 ? 29.804 0.051 -2.898 1.00 97.75 91 TYR A N 1
ATOM 718 C CA . TYR A 1 91 ? 29.520 1.290 -2.172 1.00 97.75 91 TYR A CA 1
ATOM 719 C C . TYR A 1 91 ? 28.490 2.159 -2.911 1.00 97.75 91 TYR A C 1
ATOM 721 O O . TYR A 1 91 ? 28.506 2.272 -4.142 1.00 97.75 91 TYR A O 1
ATOM 729 N N . CYS A 1 92 ? 27.555 2.731 -2.156 1.00 96.50 92 CYS A N 1
ATOM 730 C CA . CYS A 1 92 ? 26.380 3.418 -2.678 1.00 96.50 92 CYS A CA 1
ATOM 731 C C . CYS A 1 92 ? 26.692 4.723 -3.410 1.00 96.50 92 CYS A C 1
ATOM 733 O O . CYS A 1 92 ? 25.876 5.122 -4.232 1.00 96.50 92 CYS A O 1
ATOM 735 N N . GLU A 1 93 ? 27.853 5.345 -3.176 1.00 97.81 93 GLU A N 1
ATOM 736 C CA . GLU A 1 93 ? 28.256 6.575 -3.876 1.00 97.81 93 GLU A CA 1
ATOM 737 C C . GLU A 1 93 ? 29.072 6.342 -5.144 1.00 97.81 93 GLU A C 1
ATOM 739 O O . GLU A 1 93 ? 29.333 7.287 -5.887 1.00 97.81 93 GLU A O 1
ATOM 744 N N . ASN A 1 94 ? 29.484 5.103 -5.418 1.00 97.62 94 ASN A N 1
ATOM 745 C CA . ASN A 1 94 ? 30.312 4.840 -6.586 1.00 97.62 94 ASN A CA 1
ATOM 746 C C . ASN A 1 94 ? 29.501 5.005 -7.876 1.00 97.62 94 ASN A C 1
ATOM 748 O O . ASN A 1 94 ? 28.480 4.339 -8.085 1.00 97.62 94 ASN A O 1
ATOM 752 N N . LYS A 1 95 ? 30.022 5.847 -8.770 1.00 98.12 95 LYS A N 1
ATOM 753 C CA . LYS A 1 95 ? 29.556 6.009 -10.146 1.00 98.12 95 LYS A CA 1
ATOM 754 C C . LYS A 1 95 ? 30.585 5.419 -11.108 1.00 98.12 95 LYS A C 1
ATOM 756 O O . LYS A 1 95 ? 31.772 5.337 -10.802 1.00 98.12 95 LYS A O 1
ATOM 761 N N . TYR A 1 96 ? 30.120 4.991 -12.274 1.00 98.25 96 TYR A N 1
ATOM 762 C CA . TYR A 1 96 ? 30.948 4.344 -13.285 1.00 98.25 96 TYR A CA 1
ATOM 763 C C . TYR A 1 96 ? 30.580 4.864 -14.669 1.00 98.25 96 TYR A C 1
ATOM 765 O O . TYR A 1 96 ? 29.405 5.098 -14.961 1.00 98.25 96 TYR A O 1
ATOM 773 N N . THR A 1 97 ? 31.569 4.980 -15.554 1.00 98.62 97 THR A N 1
ATOM 774 C CA . THR A 1 97 ? 31.297 5.011 -16.996 1.00 98.62 97 THR A CA 1
ATOM 775 C C . THR A 1 97 ? 30.674 3.688 -17.426 1.00 98.62 97 THR A C 1
ATOM 777 O O . THR A 1 97 ? 30.884 2.662 -16.771 1.00 98.62 97 THR A O 1
ATOM 780 N N . TRP A 1 98 ? 29.932 3.666 -18.535 1.00 98.25 98 TRP A N 1
ATOM 781 C CA . TRP A 1 98 ? 29.235 2.444 -18.952 1.00 98.25 98 TRP A CA 1
ATOM 782 C C . TRP A 1 98 ? 30.200 1.268 -19.188 1.00 98.25 98 TRP A C 1
ATOM 784 O O . TRP A 1 98 ? 29.950 0.143 -18.753 1.00 98.25 98 TRP A O 1
ATOM 794 N N . LYS A 1 99 ? 31.374 1.546 -19.775 1.00 97.69 99 LYS A N 1
ATOM 795 C CA . LYS A 1 99 ? 32.443 0.551 -19.948 1.00 97.69 99 LYS A CA 1
ATOM 796 C C . LYS A 1 99 ? 32.963 0.029 -18.604 1.00 97.69 99 LYS A C 1
ATOM 798 O O . LYS A 1 99 ? 33.058 -1.179 -18.418 1.00 97.69 99 LYS A O 1
ATOM 803 N N . LYS A 1 100 ? 33.257 0.913 -17.640 1.00 98.31 100 LYS A N 1
ATOM 804 C CA . LYS A 1 100 ? 33.722 0.506 -16.299 1.00 98.31 100 LYS A CA 1
ATOM 805 C C . LYS A 1 100 ? 32.651 -0.280 -15.536 1.00 98.31 100 LYS A C 1
ATOM 807 O O . LYS A 1 100 ? 32.996 -1.226 -14.833 1.00 98.31 100 LYS A O 1
ATOM 812 N N . ALA A 1 101 ? 31.373 0.066 -15.700 1.00 98.00 101 ALA A N 1
ATOM 813 C CA . ALA A 1 101 ? 30.264 -0.679 -15.113 1.00 98.00 101 ALA A CA 1
ATOM 814 C C . ALA A 1 101 ? 30.279 -2.146 -15.576 1.00 98.00 101 ALA A C 1
ATOM 816 O O . ALA A 1 101 ? 30.220 -3.061 -14.757 1.00 98.00 101 ALA A O 1
ATOM 817 N N . LYS A 1 102 ? 30.418 -2.378 -16.884 1.00 94.69 102 LYS A N 1
ATOM 818 C CA . LYS A 1 102 ? 30.418 -3.723 -17.469 1.00 94.69 102 LYS A CA 1
ATOM 819 C C . LYS A 1 102 ? 31.723 -4.491 -17.223 1.00 94.69 102 LYS A C 1
ATOM 821 O O . LYS A 1 102 ? 31.681 -5.635 -16.779 1.00 94.69 102 LYS A O 1
ATOM 826 N N . ASP A 1 103 ? 32.865 -3.866 -17.493 1.00 95.56 103 ASP A N 1
ATOM 827 C CA . ASP A 1 103 ? 34.144 -4.576 -17.622 1.00 95.56 103 ASP A CA 1
ATOM 828 C C . ASP A 1 103 ? 34.933 -4.651 -16.306 1.00 95.56 103 ASP A C 1
ATOM 830 O O . ASP A 1 103 ? 35.757 -5.552 -16.132 1.00 95.56 103 ASP A O 1
ATOM 834 N N . ALA A 1 104 ? 34.678 -3.724 -15.376 1.00 96.50 104 ALA A N 1
ATOM 835 C CA . ALA A 1 104 ? 35.340 -3.679 -14.074 1.00 96.50 104 ALA A CA 1
ATOM 836 C C . ALA A 1 104 ? 34.366 -4.024 -12.942 1.00 96.50 104 ALA A C 1
ATOM 838 O O . ALA A 1 104 ? 34.539 -5.044 -12.284 1.00 96.50 104 ALA A O 1
ATOM 839 N N . TYR A 1 105 ? 33.299 -3.240 -12.758 1.00 98.12 105 TYR A N 1
ATOM 840 C CA . TYR A 1 105 ? 32.393 -3.395 -11.616 1.00 98.12 105 TYR A CA 1
ATOM 841 C C . TYR A 1 105 ? 31.708 -4.766 -11.574 1.00 98.12 105 TYR A C 1
ATOM 843 O O . TYR A 1 105 ? 31.835 -5.486 -10.585 1.00 98.12 105 TYR A O 1
ATOM 851 N N . ILE A 1 106 ? 31.027 -5.167 -12.654 1.00 98.38 106 ILE A N 1
ATOM 852 C CA . ILE A 1 106 ? 30.367 -6.480 -12.723 1.00 98.38 106 ILE A CA 1
ATOM 853 C C . ILE A 1 106 ? 31.386 -7.623 -12.588 1.00 98.38 106 ILE A C 1
ATOM 855 O O . ILE A 1 106 ? 31.124 -8.614 -11.902 1.00 98.38 106 ILE A O 1
ATOM 859 N N . LYS A 1 107 ? 32.571 -7.483 -13.193 1.00 97.25 107 LYS A N 1
ATOM 860 C CA . LYS A 1 107 ? 33.647 -8.479 -13.100 1.00 97.25 107 LYS A CA 1
ATOM 861 C C . LYS A 1 107 ? 34.148 -8.638 -11.662 1.00 97.25 107 LYS A C 1
ATOM 863 O O . LYS A 1 107 ? 34.297 -9.769 -11.197 1.00 97.25 107 LYS A O 1
ATOM 868 N N . ASP A 1 108 ? 34.348 -7.538 -10.946 1.00 97.50 108 ASP A N 1
ATOM 869 C CA . ASP A 1 108 ? 34.773 -7.540 -9.546 1.00 97.50 108 ASP A CA 1
ATOM 870 C C . ASP A 1 108 ? 33.693 -8.099 -8.620 1.00 97.50 108 ASP A C 1
ATOM 872 O O . ASP A 1 108 ? 34.002 -8.887 -7.722 1.00 97.50 108 ASP A O 1
ATOM 876 N N . LEU A 1 109 ? 32.425 -7.756 -8.863 1.00 96.81 109 LEU A N 1
ATOM 877 C CA . LEU A 1 109 ? 31.283 -8.284 -8.118 1.00 96.81 109 LEU A CA 1
ATOM 878 C C . LEU A 1 109 ? 31.203 -9.815 -8.243 1.00 96.81 109 LEU A C 1
ATOM 880 O O . LEU A 1 109 ? 31.049 -10.521 -7.240 1.00 96.81 109 LEU A O 1
ATOM 884 N N . ASN A 1 110 ? 31.406 -10.330 -9.461 1.00 97.88 110 ASN A N 1
ATOM 885 C CA . ASN A 1 110 ? 31.450 -11.762 -9.750 1.00 97.88 110 ASN A CA 1
ATOM 886 C C . ASN A 1 110 ? 32.676 -12.454 -9.151 1.00 97.88 110 ASN A C 1
ATOM 888 O O . ASN A 1 110 ? 32.540 -13.514 -8.535 1.00 97.88 110 ASN A O 1
ATOM 892 N N . LYS A 1 111 ? 33.862 -11.844 -9.262 1.00 97.25 111 LYS A N 1
ATOM 893 C CA . LYS A 1 111 ? 35.104 -12.356 -8.662 1.00 97.25 111 LYS A CA 1
ATOM 894 C C . LYS A 1 111 ? 34.988 -12.468 -7.140 1.00 97.25 111 LYS A C 1
ATOM 896 O O . LYS A 1 111 ? 35.420 -13.465 -6.566 1.00 97.25 111 LYS A O 1
ATOM 901 N N . LYS A 1 112 ? 34.372 -11.476 -6.489 1.00 95.12 112 LYS A N 1
ATOM 902 C CA . LYS A 1 112 ? 34.135 -11.450 -5.035 1.00 95.12 112 LYS A CA 1
ATOM 903 C C . LYS A 1 112 ? 32.991 -12.360 -4.581 1.00 95.12 112 LYS A C 1
ATOM 905 O O . LYS A 1 112 ? 32.749 -12.454 -3.380 1.00 95.12 112 LYS A O 1
ATOM 910 N N . LYS A 1 113 ? 32.288 -13.018 -5.510 1.00 94.94 113 LYS A N 1
ATOM 911 C CA . LYS A 1 113 ? 31.092 -13.823 -5.236 1.00 94.94 113 LYS A CA 1
ATOM 912 C C . LYS A 1 113 ? 30.086 -13.064 -4.363 1.00 94.94 113 LYS A C 1
ATOM 914 O O . LYS A 1 113 ? 29.624 -13.589 -3.347 1.00 94.94 113 LYS A O 1
ATOM 919 N N . TYR A 1 114 ? 29.796 -11.804 -4.698 1.00 93.81 114 TYR A N 1
ATOM 920 C CA . TYR A 1 114 ? 28.919 -10.958 -3.885 1.00 93.81 114 TYR A CA 1
ATOM 921 C C . TYR A 1 114 ? 27.572 -11.642 -3.623 1.00 93.81 114 TYR A C 1
ATOM 923 O O . TYR A 1 114 ? 26.981 -12.218 -4.533 1.00 93.81 114 TYR A O 1
ATOM 931 N N . GLY A 1 115 ? 27.106 -11.637 -2.370 1.00 90.81 115 GLY A N 1
ATOM 932 C CA . GLY A 1 115 ? 25.888 -12.359 -1.975 1.00 90.81 115 GLY A CA 1
ATOM 933 C C . GLY A 1 115 ? 25.979 -13.889 -2.108 1.00 90.81 115 GLY A C 1
ATOM 934 O O . GLY A 1 115 ? 24.972 -14.567 -1.948 1.00 90.81 115 GLY A O 1
ATOM 935 N N . GLY A 1 116 ? 27.166 -14.455 -2.357 1.00 93.12 116 GLY A N 1
ATOM 936 C CA . GLY A 1 116 ? 27.386 -15.873 -2.674 1.00 93.12 116 GLY A CA 1
ATOM 937 C C . GLY A 1 116 ? 27.264 -16.213 -4.164 1.00 93.12 116 GLY A C 1
ATOM 938 O O . GLY A 1 116 ? 27.145 -17.384 -4.515 1.00 93.12 116 GLY A O 1
ATOM 939 N N . PHE A 1 117 ? 27.284 -15.207 -5.038 1.00 95.56 117 PHE A N 1
ATOM 940 C CA . PHE A 1 117 ? 26.867 -15.306 -6.434 1.00 95.56 117 PHE A CA 1
ATOM 941 C C . PHE A 1 117 ? 27.908 -14.729 -7.402 1.00 95.56 117 PHE A C 1
ATOM 943 O O . PHE A 1 117 ? 28.539 -13.725 -7.088 1.00 95.56 117 PHE A O 1
ATOM 950 N N . SER A 1 118 ? 28.075 -15.343 -8.582 1.00 96.50 118 SER A N 1
ATOM 951 C CA . SER A 1 118 ? 29.125 -14.988 -9.560 1.00 96.50 118 SER A CA 1
ATOM 952 C C . SER A 1 118 ? 28.655 -14.893 -11.021 1.00 96.50 118 SER A C 1
ATOM 954 O O . SER A 1 118 ? 29.457 -15.045 -11.938 1.00 96.50 118 SER A O 1
ATOM 956 N N . ASP A 1 119 ? 27.362 -14.678 -11.243 1.00 96.81 119 ASP A N 1
ATOM 957 C CA . ASP A 1 119 ? 26.703 -14.508 -12.551 1.00 96.81 119 ASP A CA 1
ATOM 958 C C . ASP A 1 119 ? 25.950 -13.160 -12.639 1.00 96.81 119 ASP A C 1
ATOM 960 O O . ASP A 1 119 ? 24.977 -13.015 -13.383 1.00 96.81 119 ASP A O 1
ATOM 964 N N . TRP A 1 120 ? 26.377 -12.179 -11.843 1.00 97.88 120 TRP A N 1
ATOM 965 C CA . TRP A 1 120 ? 25.868 -10.817 -11.872 1.00 97.88 120 TRP A CA 1
ATOM 966 C C . TRP A 1 120 ? 26.079 -10.191 -13.242 1.00 97.88 120 TRP A C 1
ATOM 968 O O . TRP A 1 120 ? 27.102 -10.407 -13.900 1.00 97.88 120 TRP A O 1
ATOM 978 N N . ARG A 1 121 ? 25.121 -9.361 -13.642 1.00 97.81 121 ARG A N 1
ATOM 979 C CA . ARG A 1 121 ? 25.151 -8.609 -14.893 1.00 97.81 121 ARG A CA 1
ATOM 980 C C . ARG A 1 121 ? 24.498 -7.246 -14.730 1.00 97.81 121 ARG A C 1
ATOM 982 O O . ARG A 1 121 ? 23.781 -6.981 -13.764 1.00 97.81 121 ARG A O 1
ATOM 989 N N . LEU A 1 122 ? 24.751 -6.389 -15.712 1.00 97.62 122 LEU A N 1
ATOM 990 C CA . LEU A 1 122 ? 24.035 -5.132 -15.859 1.00 97.62 122 LEU A CA 1
ATOM 991 C C . LEU A 1 122 ? 22.586 -5.438 -16.310 1.00 97.62 122 LEU A C 1
ATOM 993 O O . LEU A 1 122 ? 22.409 -6.260 -17.217 1.00 97.62 122 LEU A O 1
ATOM 997 N N . PRO A 1 123 ? 21.558 -4.840 -15.687 1.00 97.12 123 PRO A N 1
ATOM 998 C CA . PRO A 1 123 ? 20.158 -5.089 -16.035 1.00 97.12 123 PRO A CA 1
ATOM 999 C C . PRO A 1 123 ? 19.822 -4.502 -17.406 1.00 97.12 123 PRO A C 1
ATOM 1001 O O . PRO A 1 123 ? 20.418 -3.508 -17.820 1.00 97.12 123 PRO A O 1
ATOM 1004 N N . ASN A 1 124 ? 18.884 -5.092 -18.141 1.00 94.50 124 ASN A N 1
ATOM 1005 C CA . ASN A 1 124 ? 18.275 -4.408 -19.287 1.00 94.50 124 ASN A CA 1
ATOM 1006 C C . ASN A 1 124 ? 17.258 -3.341 -18.822 1.00 94.50 124 ASN A C 1
ATOM 1008 O O . ASN A 1 124 ? 17.041 -3.166 -17.619 1.00 94.50 124 ASN A O 1
ATOM 1012 N N . LYS A 1 125 ? 16.671 -2.595 -19.772 1.00 92.69 125 LYS A N 1
ATOM 1013 C CA . LYS A 1 125 ? 15.738 -1.494 -19.470 1.00 92.69 125 LYS A CA 1
ATOM 1014 C C . LYS A 1 125 ? 14.527 -1.981 -18.663 1.00 92.69 125 LYS A C 1
ATOM 1016 O O . LYS A 1 125 ? 14.225 -1.383 -17.636 1.00 92.69 125 LYS A O 1
ATOM 1021 N N . ASP A 1 126 ? 13.871 -3.065 -19.071 1.00 92.44 126 ASP A N 1
ATOM 1022 C CA . ASP A 1 126 ? 12.654 -3.553 -18.405 1.00 92.44 126 ASP A CA 1
ATOM 1023 C C . ASP A 1 126 ? 12.925 -4.235 -17.070 1.00 92.44 126 ASP A C 1
ATOM 1025 O O . ASP A 1 126 ? 12.153 -4.069 -16.126 1.00 92.44 126 ASP A O 1
ATOM 1029 N N . GLU A 1 127 ? 14.048 -4.937 -16.946 1.00 96.00 127 GLU A N 1
ATOM 1030 C CA . GLU A 1 127 ? 14.487 -5.470 -15.662 1.00 96.00 127 GLU A CA 1
ATOM 1031 C C . GLU A 1 127 ? 14.686 -4.340 -14.663 1.00 96.00 127 GLU A C 1
ATOM 1033 O O . GLU A 1 127 ? 14.097 -4.372 -13.588 1.00 96.00 127 GLU A O 1
ATOM 1038 N N . LEU A 1 128 ? 15.459 -3.307 -15.007 1.00 96.81 128 LEU A N 1
ATOM 1039 C CA . LEU A 1 128 ? 15.691 -2.198 -14.081 1.00 96.81 128 LEU A CA 1
ATOM 1040 C C . LEU A 1 128 ? 14.394 -1.446 -13.759 1.00 96.81 128 LEU A C 1
ATOM 1042 O O . LEU A 1 128 ? 14.206 -0.997 -12.632 1.00 96.81 128 LEU A O 1
ATOM 1046 N N . ARG A 1 129 ? 13.476 -1.359 -14.722 1.00 95.56 129 ARG A N 1
ATOM 1047 C CA . ARG A 1 129 ? 12.166 -0.729 -14.541 1.00 95.56 129 ARG A CA 1
ATOM 1048 C C . ARG A 1 129 ? 11.219 -1.554 -13.677 1.00 95.56 129 ARG A C 1
ATOM 1050 O O . ARG A 1 129 ? 10.331 -0.990 -13.046 1.00 95.56 129 ARG A O 1
ATOM 1057 N N . SER A 1 130 ? 11.405 -2.872 -13.609 1.00 95.44 130 SER A N 1
ATOM 1058 C CA . SER A 1 130 ? 10.539 -3.776 -12.841 1.00 95.44 130 SER A CA 1
ATOM 1059 C C . SER A 1 130 ? 10.488 -3.434 -11.346 1.00 95.44 130 SER A C 1
ATOM 1061 O O . SER A 1 130 ? 9.432 -3.592 -10.733 1.00 95.44 130 SER A O 1
ATOM 1063 N N . ILE A 1 131 ? 11.568 -2.860 -10.800 1.00 96.69 131 ILE A N 1
ATOM 1064 C CA . ILE A 1 131 ? 11.681 -2.455 -9.389 1.00 96.69 131 ILE A CA 1
ATOM 1065 C C . ILE A 1 131 ? 11.259 -1.006 -9.108 1.00 96.69 131 ILE A C 1
ATOM 1067 O O . ILE A 1 131 ? 11.262 -0.601 -7.947 1.00 96.69 131 ILE A O 1
ATOM 1071 N N . ILE A 1 132 ? 10.915 -0.227 -10.139 1.00 95.88 132 ILE A N 1
ATOM 1072 C CA . ILE A 1 132 ? 10.464 1.159 -9.973 1.00 95.88 132 ILE A CA 1
ATOM 1073 C C . ILE A 1 132 ? 9.057 1.181 -9.374 1.00 95.88 132 ILE A C 1
ATOM 1075 O O . ILE A 1 132 ? 8.149 0.524 -9.888 1.00 95.88 132 ILE A O 1
ATOM 1079 N N . ASP A 1 133 ? 8.891 1.961 -8.315 1.00 92.94 133 ASP A N 1
ATOM 1080 C CA . ASP A 1 133 ? 7.626 2.260 -7.659 1.00 92.94 133 ASP A CA 1
ATOM 1081 C C . ASP A 1 133 ? 7.172 3.669 -8.047 1.00 92.94 133 ASP A C 1
ATOM 1083 O O . ASP A 1 133 ? 7.688 4.663 -7.537 1.00 92.94 133 ASP A O 1
ATOM 1087 N N . TYR A 1 134 ? 6.203 3.753 -8.956 1.00 91.62 134 TYR A N 1
ATOM 1088 C CA . TYR A 1 134 ? 5.675 5.019 -9.464 1.00 91.62 134 TYR A CA 1
ATOM 1089 C C . TYR A 1 134 ? 4.756 5.733 -8.461 1.00 91.62 134 TYR A C 1
ATOM 1091 O O . TYR A 1 134 ? 4.306 6.840 -8.747 1.00 91.62 134 TYR A O 1
ATOM 1099 N N . SER A 1 135 ? 4.486 5.148 -7.284 1.00 85.56 135 SER A N 1
ATOM 1100 C CA . SER A 1 135 ? 3.876 5.877 -6.163 1.00 85.56 135 SER A CA 1
ATOM 1101 C C . SER A 1 135 ? 4.907 6.575 -5.271 1.00 85.56 135 SER A C 1
ATOM 1103 O O . SER A 1 135 ? 4.521 7.168 -4.262 1.00 85.56 135 SER A O 1
ATOM 1105 N N . LYS A 1 136 ? 6.206 6.449 -5.568 1.00 86.06 136 LYS A N 1
ATOM 1106 C CA . LYS A 1 136 ? 7.304 6.988 -4.760 1.00 86.06 136 LYS A CA 1
ATOM 1107 C C . LYS A 1 136 ? 8.182 7.915 -5.589 1.00 86.06 136 LYS A C 1
ATOM 1109 O O . LYS A 1 136 ? 8.396 7.704 -6.780 1.00 86.06 136 LYS A O 1
ATOM 1114 N N . THR A 1 137 ? 8.762 8.903 -4.921 1.00 87.25 137 THR A N 1
ATOM 1115 C CA . THR A 1 137 ? 9.717 9.842 -5.511 1.00 87.25 137 THR A CA 1
ATOM 1116 C C . THR A 1 137 ? 10.916 10.009 -4.584 1.00 87.25 137 THR A C 1
ATOM 1118 O O . THR A 1 137 ? 10.752 10.065 -3.368 1.00 87.25 137 THR A O 1
ATOM 1121 N N . GLY A 1 138 ? 12.120 10.113 -5.145 1.00 86.38 138 GLY A N 1
ATOM 1122 C CA . GLY A 1 138 ? 13.324 10.485 -4.394 1.00 86.38 138 GLY A CA 1
ATOM 1123 C C . GLY A 1 138 ? 13.810 9.506 -3.305 1.00 86.38 138 GLY A C 1
ATOM 1124 O O . GLY A 1 138 ? 14.059 9.958 -2.189 1.00 86.38 138 GLY A O 1
ATOM 1125 N N . PRO A 1 139 ? 14.050 8.205 -3.581 1.00 93.94 139 PRO A N 1
ATOM 1126 C CA . PRO A 1 139 ? 13.967 7.517 -4.868 1.00 93.94 139 PRO A CA 1
ATOM 1127 C C . PRO A 1 139 ? 12.635 6.765 -5.082 1.00 93.94 139 PRO A C 1
ATOM 1129 O O . PRO A 1 139 ? 11.994 6.296 -4.150 1.00 93.94 139 PRO A O 1
ATOM 1132 N N . SER A 1 140 ? 12.278 6.569 -6.348 1.00 94.19 140 SER A N 1
ATOM 1133 C CA . SER A 1 140 ? 11.150 5.784 -6.878 1.00 94.19 140 SER A CA 1
ATOM 1134 C C . SER A 1 140 ? 11.351 4.263 -6.768 1.00 94.19 140 SER A C 1
ATOM 1136 O O . SER A 1 140 ? 11.144 3.514 -7.716 1.00 94.19 140 SER A O 1
ATOM 1138 N N . VAL A 1 141 ? 11.801 3.781 -5.610 1.00 93.94 141 VAL A N 1
ATOM 1139 C CA . VAL A 1 141 ? 11.884 2.350 -5.267 1.00 93.94 141 VAL A CA 1
ATOM 1140 C C . VAL A 1 141 ? 11.468 2.153 -3.817 1.00 93.94 141 VAL A C 1
ATOM 1142 O O . VAL A 1 141 ? 11.461 3.094 -3.023 1.00 93.94 141 VAL A O 1
ATOM 1145 N N . ASP A 1 142 ? 11.172 0.917 -3.421 1.00 89.81 142 ASP A N 1
ATOM 1146 C CA . ASP A 1 142 ? 10.944 0.633 -2.010 1.00 89.81 142 ASP A CA 1
ATOM 1147 C C . ASP A 1 142 ? 12.252 0.617 -1.209 1.00 89.81 142 ASP A C 1
ATOM 1149 O O . ASP A 1 142 ? 12.947 -0.395 -1.160 1.00 89.81 142 ASP A O 1
ATOM 1153 N N . ILE A 1 143 ? 12.588 1.730 -0.552 1.00 88.50 143 ILE A N 1
ATOM 1154 C CA . ILE A 1 143 ? 13.820 1.861 0.243 1.00 88.50 143 ILE A CA 1
ATOM 1155 C C . ILE A 1 143 ? 13.906 0.885 1.423 1.00 88.50 143 ILE A C 1
ATOM 1157 O O . ILE A 1 143 ? 15.010 0.635 1.908 1.00 88.50 143 ILE A O 1
ATOM 1161 N N . HIS A 1 144 ? 12.791 0.281 1.847 1.00 83.25 144 HIS A N 1
ATOM 1162 C CA . HIS A 1 144 ? 12.822 -0.806 2.824 1.00 83.25 144 HIS A CA 1
ATOM 1163 C C . HIS A 1 144 ? 13.551 -2.044 2.267 1.00 83.25 144 HIS A C 1
ATOM 1165 O O . HIS A 1 144 ? 14.342 -2.678 2.971 1.00 83.25 144 HIS A O 1
ATOM 1171 N N . TYR A 1 145 ? 13.333 -2.346 0.982 1.00 89.19 145 TYR A N 1
ATOM 1172 C CA . TYR A 1 145 ? 13.939 -3.457 0.236 1.00 89.19 145 TYR A CA 1
ATOM 1173 C C . TYR A 1 145 ? 15.107 -3.031 -0.669 1.00 89.19 145 TYR A C 1
ATOM 1175 O O . TYR A 1 145 ? 15.805 -3.867 -1.234 1.00 89.19 145 TYR A O 1
ATOM 1183 N N . PHE A 1 146 ? 15.339 -1.735 -0.842 1.00 95.06 146 PHE A N 1
ATOM 1184 C CA . PHE A 1 146 ? 16.448 -1.188 -1.618 1.00 95.06 146 PHE A CA 1
ATOM 1185 C C . PHE A 1 146 ? 17.115 -0.043 -0.845 1.00 95.06 146 PHE A C 1
ATOM 1187 O O . PHE A 1 146 ? 17.143 1.092 -1.331 1.00 95.06 146 PHE A O 1
ATOM 1194 N N . PRO A 1 147 ? 17.676 -0.307 0.351 1.00 91.56 147 PRO A N 1
ATOM 1195 C CA . PRO A 1 147 ? 18.339 0.730 1.126 1.00 91.56 147 PRO A CA 1
ATOM 1196 C C . PRO A 1 147 ? 19.568 1.269 0.386 1.00 91.56 147 PRO A C 1
ATOM 1198 O O . PRO A 1 147 ? 20.121 0.627 -0.518 1.00 91.56 147 PRO A O 1
ATOM 1201 N N . ASN A 1 148 ? 19.998 2.469 0.784 1.00 94.06 148 ASN A N 1
ATOM 1202 C CA . ASN A 1 148 ? 21.126 3.194 0.187 1.00 94.06 148 ASN A CA 1
ATOM 1203 C C . ASN A 1 148 ? 20.977 3.426 -1.327 1.00 94.06 148 ASN A C 1
ATOM 1205 O O . ASN A 1 148 ? 21.967 3.576 -2.046 1.00 94.06 148 ASN A O 1
ATOM 1209 N N . CYS A 1 149 ? 19.744 3.418 -1.835 1.00 94.75 149 CYS A N 1
ATOM 1210 C CA . CYS A 1 149 ? 19.473 3.772 -3.214 1.00 94.75 149 CYS A CA 1
ATOM 1211 C C . CYS A 1 149 ? 19.535 5.292 -3.375 1.00 94.75 149 CYS A C 1
ATOM 1213 O O . CYS A 1 149 ? 18.811 6.027 -2.709 1.00 94.75 149 CYS A O 1
ATOM 1215 N N . ARG A 1 150 ? 20.395 5.767 -4.275 1.00 96.38 150 ARG A N 1
ATOM 1216 C CA . ARG A 1 150 ? 20.489 7.187 -4.625 1.00 96.38 150 ARG A CA 1
ATOM 1217 C C . ARG A 1 150 ? 19.412 7.560 -5.639 1.00 96.38 150 ARG A C 1
ATOM 1219 O O . ARG A 1 150 ? 19.119 6.769 -6.534 1.00 96.38 150 ARG A O 1
ATOM 1226 N N . SER A 1 151 ? 18.846 8.755 -5.492 1.00 96.62 151 SER A N 1
ATOM 1227 C CA . SER A 1 151 ? 17.897 9.357 -6.433 1.00 96.62 151 SER A CA 1
ATOM 1228 C C . SER A 1 151 ? 18.652 10.008 -7.597 1.00 96.62 151 SER A C 1
ATOM 1230 O O . SER A 1 151 ? 18.859 11.217 -7.621 1.00 96.62 151 SER A O 1
ATOM 1232 N N . ASP A 1 152 ? 19.124 9.192 -8.534 1.00 96.25 152 ASP A N 1
ATOM 1233 C CA . ASP A 1 152 ? 19.911 9.617 -9.699 1.00 96.25 152 ASP A CA 1
ATOM 1234 C C . ASP A 1 152 ? 19.765 8.547 -10.803 1.00 96.25 152 ASP A C 1
ATOM 1236 O O . ASP A 1 152 ? 18.961 7.619 -10.686 1.00 96.25 152 ASP A O 1
ATOM 1240 N N . PHE A 1 153 ? 20.501 8.669 -11.898 1.00 96.81 153 PHE A N 1
ATOM 1241 C CA . PHE A 1 153 ? 20.447 7.772 -13.041 1.00 96.81 153 PHE A CA 1
ATOM 1242 C C . PHE A 1 153 ? 21.277 6.504 -12.846 1.00 96.81 153 PHE A C 1
ATOM 1244 O O . PHE A 1 153 ? 22.429 6.547 -12.400 1.00 96.81 153 PHE A O 1
ATOM 1251 N N . TYR A 1 154 ? 20.700 5.381 -13.273 1.00 98.19 154 TYR A N 1
ATOM 1252 C CA . TYR A 1 154 ? 21.309 4.056 -13.228 1.00 98.19 154 TYR A CA 1
ATOM 1253 C C . TYR A 1 154 ? 21.471 3.486 -14.631 1.00 98.19 154 TYR A C 1
ATOM 1255 O O . TYR A 1 154 ? 20.535 3.519 -15.432 1.00 98.19 154 TYR A O 1
ATOM 1263 N N . TRP A 1 155 ? 22.652 2.942 -14.919 1.00 98.44 155 TRP A N 1
ATOM 1264 C CA . TRP A 1 155 ? 22.942 2.327 -16.210 1.00 98.44 155 TRP A CA 1
ATOM 1265 C C . TRP A 1 155 ? 22.122 1.063 -16.464 1.00 98.44 155 TRP A C 1
ATOM 1267 O O . TRP A 1 155 ? 22.024 0.188 -15.602 1.00 98.44 155 TRP A O 1
ATOM 1277 N N . THR A 1 156 ? 21.642 0.929 -17.701 1.00 96.88 156 THR A N 1
ATOM 1278 C CA . THR A 1 156 ? 21.176 -0.345 -18.258 1.00 96.88 156 THR A CA 1
ATOM 1279 C C . THR A 1 156 ? 22.247 -0.957 -19.171 1.00 96.88 156 THR A C 1
ATOM 1281 O O . THR A 1 156 ? 23.244 -0.326 -19.528 1.00 96.88 156 THR A O 1
ATOM 1284 N N . SER A 1 157 ? 22.038 -2.202 -19.588 1.00 95.56 157 SER A N 1
ATOM 1285 C CA . SER A 1 157 ? 22.837 -2.900 -20.600 1.00 95.56 157 SER A CA 1
ATOM 1286 C C . SER A 1 157 ? 22.484 -2.528 -22.041 1.00 95.56 157 SER A C 1
ATOM 1288 O O . SER A 1 157 ? 23.131 -3.044 -22.951 1.00 95.56 157 SER A O 1
ATOM 1290 N N . VAL A 1 158 ? 21.495 -1.654 -22.262 1.00 93.25 158 VAL A N 1
ATOM 1291 C CA . VAL A 1 158 ? 20.897 -1.416 -23.580 1.00 93.25 158 VAL A CA 1
ATOM 1292 C C . VAL A 1 158 ? 21.472 -0.147 -24.227 1.00 93.25 158 VAL A C 1
ATOM 1294 O O . VAL A 1 158 ? 21.264 0.953 -23.706 1.00 93.25 158 VAL A O 1
ATOM 1297 N N . PRO A 1 159 ? 22.168 -0.252 -25.375 1.00 93.88 159 PRO A N 1
ATOM 1298 C CA . PRO A 1 159 ? 22.543 0.908 -26.179 1.00 93.88 159 PRO A CA 1
ATOM 1299 C C . PRO A 1 159 ? 21.322 1.628 -26.767 1.00 93.88 159 PRO A C 1
ATOM 1301 O O . PRO A 1 159 ? 20.313 1.003 -27.088 1.00 93.88 159 PRO A O 1
ATOM 1304 N N . TYR A 1 160 ? 21.421 2.941 -26.962 1.00 92.81 160 TYR A N 1
ATOM 1305 C CA . TYR A 1 160 ? 20.419 3.715 -27.689 1.00 92.81 160 TYR A CA 1
ATOM 1306 C C . TYR A 1 160 ? 20.733 3.689 -29.189 1.00 92.81 160 TYR A C 1
ATOM 1308 O O . TYR A 1 160 ? 21.535 4.471 -29.697 1.00 92.81 160 TYR A O 1
ATOM 1316 N N . ASN A 1 161 ? 20.116 2.748 -29.904 1.00 89.31 161 ASN A N 1
ATOM 1317 C CA . ASN A 1 161 ? 20.416 2.488 -31.313 1.00 89.31 161 ASN A CA 1
ATOM 1318 C C . ASN A 1 161 ? 20.082 3.647 -32.262 1.00 89.31 161 ASN A C 1
ATOM 1320 O O . ASN A 1 161 ? 20.765 3.783 -33.275 1.00 89.31 161 ASN A O 1
ATOM 1324 N N . MET A 1 162 ? 19.103 4.495 -31.928 1.00 87.06 162 MET A N 1
ATOM 1325 C CA . MET A 1 162 ? 18.757 5.668 -32.741 1.00 87.06 162 MET A CA 1
ATOM 1326 C C . MET A 1 162 ? 19.893 6.697 -32.794 1.00 87.06 162 MET A C 1
ATOM 1328 O O . MET A 1 162 ? 20.082 7.346 -33.818 1.00 87.06 162 MET A O 1
ATOM 1332 N N . GLN A 1 163 ? 20.680 6.829 -31.722 1.00 89.31 163 GLN A N 1
ATOM 1333 C CA . GLN A 1 163 ? 21.814 7.748 -31.679 1.00 89.31 163 GLN A CA 1
ATOM 1334 C C . GLN A 1 163 ? 22.980 7.128 -30.907 1.00 89.31 163 GLN A C 1
ATOM 1336 O O . GLN A 1 163 ? 23.147 7.316 -29.702 1.00 89.31 163 GLN A O 1
ATOM 1341 N N . LYS A 1 164 ? 23.841 6.400 -31.618 1.00 89.62 164 LYS A N 1
ATOM 1342 C CA . LYS A 1 164 ? 25.109 5.922 -31.050 1.00 89.62 164 LYS A CA 1
ATOM 1343 C C . LYS A 1 164 ? 26.044 7.121 -30.776 1.00 89.62 164 LYS A C 1
ATOM 1345 O O . LYS A 1 164 ? 26.039 8.069 -31.556 1.00 89.62 164 LYS A O 1
ATOM 1350 N N . PRO A 1 165 ? 26.856 7.106 -29.699 1.00 93.31 165 PRO A N 1
ATOM 1351 C CA . PRO A 1 165 ? 27.110 5.987 -28.791 1.00 93.31 165 PRO A CA 1
ATOM 1352 C C . PRO A 1 165 ? 26.281 6.021 -27.490 1.00 93.31 165 PRO A C 1
ATOM 1354 O O . PRO A 1 165 ? 26.708 5.423 -26.504 1.00 93.31 165 PRO A O 1
ATOM 1357 N N . PHE A 1 166 ? 25.147 6.732 -27.435 1.00 95.56 166 PHE A N 1
ATOM 1358 C CA . PHE A 1 166 ? 24.380 6.896 -26.195 1.00 95.56 166 PHE A CA 1
ATOM 1359 C C . PHE A 1 166 ? 23.848 5.563 -25.648 1.00 95.56 166 PHE A C 1
ATOM 1361 O O . PHE A 1 166 ? 23.598 4.615 -26.391 1.00 95.56 166 PHE A O 1
ATOM 1368 N N . ILE A 1 167 ? 23.663 5.500 -24.330 1.00 96.31 167 ILE A N 1
ATOM 1369 C CA . ILE A 1 167 ? 23.210 4.313 -23.599 1.00 96.31 167 ILE A CA 1
ATOM 1370 C C . ILE A 1 167 ? 21.994 4.666 -22.748 1.00 96.31 167 ILE A C 1
ATOM 1372 O O . ILE A 1 167 ? 21.966 5.730 -22.127 1.00 96.31 167 ILE A O 1
ATOM 1376 N N . TRP A 1 168 ? 21.017 3.764 -22.675 1.00 95.19 168 TRP A N 1
ATOM 1377 C CA . TRP A 1 168 ? 19.851 3.919 -21.813 1.00 95.19 168 TRP A CA 1
ATOM 1378 C C . TRP A 1 168 ? 20.207 3.856 -20.323 1.00 95.19 168 TRP A C 1
ATOM 1380 O O . TRP A 1 168 ? 20.905 2.945 -19.861 1.00 95.19 168 TRP A O 1
ATOM 1390 N N . GLY A 1 169 ? 19.650 4.788 -19.556 1.00 95.50 169 GLY A N 1
ATOM 1391 C CA . GLY A 1 169 ? 19.595 4.763 -18.102 1.00 95.50 169 GLY A CA 1
ATOM 1392 C C . GLY A 1 169 ? 18.180 5.035 -17.596 1.00 95.50 169 GLY A C 1
ATOM 1393 O O . GLY A 1 169 ? 17.355 5.607 -18.309 1.00 95.50 169 GLY A O 1
ATOM 1394 N N . LEU A 1 170 ? 17.899 4.623 -16.361 1.00 95.94 170 LEU A N 1
ATOM 1395 C CA . LEU A 1 170 ? 16.654 4.972 -15.671 1.00 95.94 170 LEU A CA 1
ATOM 1396 C C . LEU A 1 170 ? 16.938 5.956 -14.543 1.00 95.94 170 LEU A C 1
ATOM 1398 O O . LEU A 1 170 ? 17.863 5.746 -13.754 1.00 95.94 170 LEU A O 1
ATOM 1402 N N . PHE A 1 171 ? 16.142 7.019 -14.463 1.00 95.62 171 PHE A N 1
ATOM 1403 C CA . PHE A 1 171 ? 16.189 7.985 -13.378 1.00 95.62 171 PHE A CA 1
ATOM 1404 C C . PHE A 1 171 ? 15.447 7.447 -12.165 1.00 95.62 171 PHE A C 1
ATOM 1406 O O . PHE A 1 171 ? 14.222 7.374 -12.170 1.00 95.62 171 PHE A O 1
ATOM 1413 N N . PHE A 1 172 ? 16.151 7.138 -11.084 1.00 95.81 172 PHE A N 1
ATOM 1414 C CA . PHE A 1 172 ? 15.499 6.637 -9.877 1.00 95.81 172 PHE A CA 1
ATOM 1415 C C . PHE A 1 172 ? 14.821 7.742 -9.071 1.00 95.81 172 PHE A C 1
ATOM 1417 O O . PHE A 1 172 ? 14.166 7.423 -8.090 1.00 95.81 172 PHE A O 1
ATOM 1424 N N . GLY A 1 173 ? 14.912 9.018 -9.452 1.00 94.00 173 GLY A N 1
ATOM 1425 C CA . GLY A 1 173 ? 14.119 10.057 -8.794 1.00 94.00 173 GLY A CA 1
ATOM 1426 C C . GLY A 1 173 ? 12.620 9.897 -9.029 1.00 94.00 173 GLY A C 1
ATOM 1427 O O . GLY A 1 173 ? 11.859 10.059 -8.081 1.00 94.00 173 GLY A O 1
ATOM 1428 N N . LEU A 1 174 ? 12.219 9.521 -10.250 1.00 90.25 174 LEU A N 1
ATOM 1429 C CA . LEU A 1 174 ? 10.809 9.437 -10.664 1.00 90.25 174 LEU A CA 1
ATOM 1430 C C . LEU A 1 174 ? 10.470 8.197 -11.510 1.00 90.25 174 LEU A C 1
ATOM 1432 O O . LEU A 1 174 ? 9.298 7.889 -11.678 1.00 90.25 174 LEU A O 1
ATOM 1436 N N . GLY A 1 175 ? 11.462 7.489 -12.059 1.00 91.94 175 GLY A N 1
ATOM 1437 C CA . GLY A 1 175 ? 11.257 6.255 -12.823 1.00 91.94 175 GLY A CA 1
ATOM 1438 C C . GLY A 1 175 ? 11.332 6.379 -14.347 1.00 91.94 175 GLY A C 1
ATOM 1439 O O . GLY A 1 175 ? 10.991 5.413 -15.030 1.00 91.94 175 GLY A O 1
ATOM 1440 N N . SER A 1 176 ? 11.754 7.530 -14.888 1.00 91.69 176 SER A N 1
ATOM 1441 C CA . SER A 1 176 ? 11.807 7.790 -16.337 1.00 91.69 176 SER A CA 1
ATOM 1442 C C . SER A 1 176 ? 13.061 7.234 -17.017 1.00 91.69 176 SER A C 1
ATOM 1444 O O . SER A 1 176 ? 14.161 7.252 -16.452 1.00 91.69 176 SER A O 1
ATOM 1446 N N . GLY A 1 177 ? 12.917 6.769 -18.258 1.00 90.94 177 GLY A N 1
ATOM 1447 C CA . GLY A 1 177 ? 14.036 6.363 -19.111 1.00 90.94 177 GLY A CA 1
ATOM 1448 C C . GLY A 1 177 ? 14.596 7.491 -19.976 1.00 90.94 177 GLY A C 1
ATOM 1449 O O . GLY A 1 177 ? 13.865 8.107 -20.745 1.00 90.94 177 GLY A O 1
ATOM 1450 N N . ILE A 1 178 ? 15.913 7.717 -19.921 1.00 89.19 178 ILE A N 1
ATOM 1451 C CA . ILE A 1 178 ? 16.636 8.652 -20.805 1.00 89.19 178 ILE A CA 1
ATOM 1452 C C . ILE A 1 178 ? 18.010 8.081 -21.178 1.00 89.19 178 ILE A C 1
ATOM 1454 O O . ILE A 1 178 ? 18.514 7.168 -20.523 1.00 89.19 178 ILE A O 1
ATOM 1458 N N . CYS A 1 179 ? 18.644 8.608 -22.222 1.00 92.56 179 CYS A N 1
ATOM 1459 C CA . CYS A 1 179 ? 19.961 8.164 -22.662 1.00 92.56 179 CYS A CA 1
ATOM 1460 C C . CYS A 1 179 ? 21.087 9.139 -22.273 1.00 92.56 179 CYS A C 1
ATOM 1462 O O . CYS A 1 179 ? 20.898 10.353 -22.260 1.00 92.56 179 CYS A O 1
ATOM 1464 N N . TYR A 1 180 ? 22.285 8.610 -22.015 1.00 95.50 180 TYR A N 1
ATOM 1465 C CA . TYR A 1 180 ? 23.487 9.390 -21.694 1.00 95.50 180 TYR A CA 1
ATOM 1466 C C . TYR A 1 180 ? 24.703 8.929 -22.492 1.00 95.50 180 TYR A C 1
ATOM 1468 O O . TYR A 1 180 ? 24.769 7.789 -22.954 1.00 95.50 180 TYR A O 1
ATOM 1476 N N . SER A 1 181 ? 25.688 9.821 -22.620 1.00 96.94 181 SER A N 1
ATOM 1477 C CA . SER A 1 181 ? 26.998 9.466 -23.164 1.00 96.94 181 SER A CA 1
ATOM 1478 C C . SER A 1 181 ? 27.627 8.347 -22.321 1.00 96.94 181 SER A C 1
ATOM 1480 O O . SER A 1 181 ? 27.633 8.447 -21.091 1.00 96.94 181 SER A O 1
ATOM 1482 N N . PRO A 1 182 ? 28.220 7.308 -22.936 1.00 97.31 182 PRO A N 1
ATOM 1483 C CA . PRO A 1 182 ? 28.840 6.201 -22.206 1.00 97.31 182 PRO A CA 1
ATOM 1484 C C . PRO A 1 182 ? 30.070 6.637 -21.395 1.00 97.31 182 PRO A C 1
ATOM 1486 O O . PRO A 1 182 ? 30.546 5.870 -20.555 1.00 97.31 182 PRO A O 1
ATOM 1489 N N . LEU A 1 183 ? 30.583 7.850 -21.645 1.00 97.38 183 LEU A N 1
ATOM 1490 C CA . LEU A 1 183 ? 31.672 8.483 -20.897 1.00 97.38 183 LEU A CA 1
ATOM 1491 C C . LEU A 1 183 ? 31.202 9.140 -19.592 1.00 97.38 183 LEU A C 1
ATOM 1493 O O . LEU A 1 183 ? 32.032 9.434 -18.737 1.00 97.38 183 LEU A O 1
ATOM 1497 N N . SER A 1 184 ? 29.899 9.377 -19.420 1.00 97.56 184 SER A N 1
ATOM 1498 C CA . SER A 1 184 ? 29.356 9.925 -18.178 1.00 97.56 184 SER A CA 1
ATOM 1499 C C . SER A 1 184 ? 29.453 8.912 -17.039 1.00 97.56 184 SER A C 1
ATOM 1501 O O . SER A 1 184 ? 29.252 7.718 -17.241 1.00 97.56 184 SER A O 1
ATOM 1503 N N . GLU A 1 185 ? 29.701 9.380 -15.819 1.00 97.88 185 GLU A N 1
ATOM 1504 C CA . GLU A 1 185 ? 29.653 8.519 -14.639 1.00 97.88 185 GLU A CA 1
ATOM 1505 C C . GLU A 1 185 ? 28.234 8.491 -14.061 1.00 97.88 185 GLU A C 1
ATOM 1507 O O . GLU A 1 185 ? 27.656 9.537 -13.747 1.00 97.88 185 GLU A O 1
ATOM 1512 N N . ARG A 1 186 ? 27.653 7.291 -13.956 1.00 97.94 186 ARG A N 1
ATOM 1513 C CA . ARG A 1 186 ? 26.303 7.037 -13.421 1.00 97.94 186 ARG A CA 1
ATOM 1514 C C . ARG A 1 186 ? 26.308 5.848 -12.468 1.00 97.94 186 ARG A C 1
ATOM 1516 O O . ARG A 1 186 ? 27.277 5.086 -12.426 1.00 97.94 186 ARG A O 1
ATOM 1523 N N . TYR A 1 187 ? 25.240 5.695 -11.692 1.00 98.38 187 TYR A N 1
ATOM 1524 C CA . TYR A 1 187 ? 25.122 4.588 -10.750 1.00 98.38 187 TYR A CA 1
ATOM 1525 C C . TYR A 1 187 ? 24.849 3.259 -11.458 1.00 98.38 187 TYR A C 1
ATOM 1527 O O . TYR A 1 187 ? 24.426 3.197 -12.613 1.00 98.38 187 TYR A O 1
ATOM 1535 N N . VAL A 1 188 ? 25.108 2.169 -10.741 1.00 97.75 188 VAL A N 1
ATOM 1536 C CA . VAL A 1 188 ? 24.888 0.800 -11.210 1.00 97.75 188 VAL A CA 1
ATOM 1537 C C . VAL A 1 188 ? 24.257 -0.015 -10.090 1.00 97.75 188 VAL A C 1
ATOM 1539 O O . VAL A 1 188 ? 24.693 0.061 -8.935 1.00 97.75 188 VAL A O 1
ATOM 1542 N N . ARG A 1 189 ? 23.261 -0.826 -10.456 1.00 97.88 189 ARG A N 1
ATOM 1543 C CA . ARG A 1 189 ? 22.705 -1.893 -9.624 1.00 97.88 189 ARG A CA 1
ATOM 1544 C C . ARG A 1 189 ? 22.728 -3.187 -10.424 1.00 97.88 189 ARG A C 1
ATOM 1546 O O . ARG A 1 189 ? 22.093 -3.266 -11.473 1.00 97.88 189 ARG A O 1
ATOM 1553 N N . ALA A 1 190 ? 23.488 -4.168 -9.957 1.00 98.19 190 ALA A N 1
ATOM 1554 C CA . ALA A 1 190 ? 23.584 -5.451 -10.635 1.00 98.19 190 ALA A CA 1
ATOM 1555 C C . ALA A 1 190 ? 22.334 -6.313 -10.403 1.00 98.19 190 ALA A C 1
ATOM 1557 O O . ALA A 1 190 ? 21.677 -6.233 -9.359 1.00 98.19 190 ALA A O 1
ATOM 1558 N N . VAL A 1 191 ? 22.041 -7.174 -11.374 1.00 98.12 191 VAL A N 1
ATOM 1559 C CA . VAL A 1 191 ? 20.946 -8.148 -11.318 1.00 98.12 191 VAL A CA 1
ATOM 1560 C C . VAL A 1 191 ? 21.444 -9.532 -11.729 1.00 98.12 191 VAL A C 1
ATOM 1562 O O . VAL A 1 191 ? 22.438 -9.655 -12.451 1.00 98.12 191 VAL A O 1
ATOM 1565 N N . ARG A 1 192 ? 20.752 -10.582 -11.287 1.00 96.00 192 ARG A N 1
ATOM 1566 C CA . ARG A 1 192 ? 20.928 -11.966 -11.751 1.00 96.00 192 ARG A CA 1
ATOM 1567 C C . ARG A 1 192 ? 19.602 -12.735 -11.730 1.00 96.00 192 ARG A C 1
ATOM 1569 O O . ARG A 1 192 ? 18.607 -12.263 -11.186 1.00 96.00 192 ARG A O 1
ATOM 1576 N N . GLY A 1 193 ? 19.605 -13.959 -12.259 1.00 93.69 193 GLY A N 1
ATOM 1577 C CA . GLY A 1 193 ? 18.447 -14.859 -12.193 1.00 93.69 193 GLY A CA 1
ATOM 1578 C C . GLY A 1 193 ? 17.291 -14.446 -13.110 1.00 93.69 193 GLY A C 1
ATOM 1579 O O . GLY A 1 193 ? 17.532 -13.972 -14.222 1.00 93.69 193 GLY A O 1
ATOM 1580 N N . GLY A 1 194 ? 16.061 -14.665 -12.641 1.00 91.69 194 GLY A N 1
ATOM 1581 C CA . GLY A 1 194 ? 14.817 -14.480 -13.393 1.00 91.69 194 GLY A CA 1
ATOM 1582 C C . GLY A 1 194 ? 14.092 -15.801 -13.656 1.00 91.69 194 GLY A C 1
ATOM 1583 O O . GLY A 1 194 ? 14.706 -16.779 -14.087 1.00 91.69 194 GLY A O 1
ATOM 1584 N N . TYR A 1 195 ? 12.775 -15.828 -13.433 1.00 87.00 195 TYR A N 1
ATOM 1585 C CA . TYR A 1 195 ? 11.904 -16.934 -13.858 1.00 87.00 195 TYR A CA 1
ATOM 1586 C C . TYR A 1 195 ? 11.778 -16.997 -15.384 1.00 87.00 195 TYR A C 1
ATOM 1588 O O . TYR A 1 195 ? 11.555 -18.071 -15.936 1.00 87.00 195 TYR A O 1
ATOM 1596 N N . ASN A 1 196 ? 11.988 -15.867 -16.067 1.00 84.56 196 ASN A N 1
ATOM 1597 C CA . ASN A 1 196 ? 12.113 -15.795 -17.516 1.00 84.56 196 ASN A CA 1
ATOM 1598 C C . ASN A 1 196 ? 13.420 -15.083 -17.907 1.00 84.56 196 ASN A C 1
ATOM 1600 O O . ASN A 1 196 ? 13.624 -13.916 -17.581 1.00 84.56 196 ASN A O 1
ATOM 1604 N N . ARG A 1 197 ? 14.305 -15.781 -18.630 1.00 84.00 197 ARG A N 1
ATOM 1605 C CA . ARG A 1 197 ? 15.612 -15.252 -19.073 1.00 84.00 197 ARG A CA 1
ATOM 1606 C C . ARG A 1 197 ? 15.530 -14.296 -20.272 1.00 84.00 197 ARG A C 1
ATOM 1608 O O . ARG A 1 197 ? 16.549 -13.691 -20.620 1.00 84.00 197 ARG A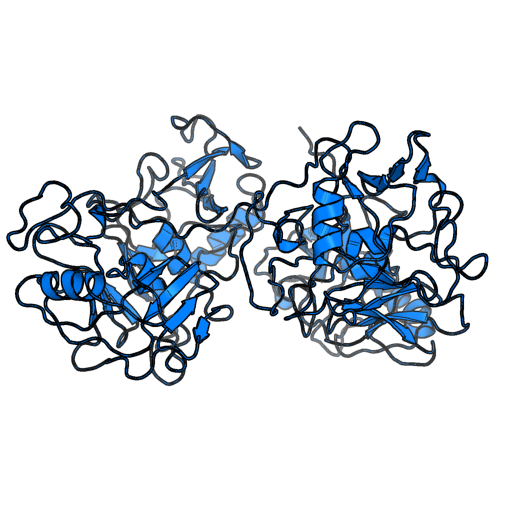 O 1
ATOM 1615 N N . ASN A 1 198 ? 14.366 -14.189 -20.908 1.00 85.12 198 ASN A N 1
ATOM 1616 C CA . ASN A 1 198 ? 14.091 -13.299 -22.036 1.00 85.12 198 ASN A CA 1
ATOM 1617 C C . ASN A 1 198 ? 13.325 -12.037 -21.621 1.00 85.12 198 ASN A C 1
ATOM 1619 O O . ASN A 1 198 ? 13.028 -11.208 -22.475 1.00 85.12 198 ASN A O 1
ATOM 1623 N N . PHE A 1 199 ? 13.029 -11.848 -20.330 1.00 88.56 199 PHE A N 1
ATOM 1624 C CA . PHE A 1 199 ? 12.369 -10.632 -19.861 1.00 88.56 199 PHE A CA 1
ATOM 1625 C C . PHE A 1 199 ? 13.169 -9.380 -20.264 1.00 88.56 199 PHE A C 1
ATOM 1627 O O . PHE A 1 199 ? 14.342 -9.252 -19.917 1.00 88.56 199 PHE A O 1
ATOM 1634 N N . GLY A 1 200 ? 12.539 -8.484 -21.031 1.00 84.44 200 GLY A N 1
ATOM 1635 C CA . GLY A 1 200 ? 13.151 -7.254 -21.545 1.00 84.44 200 GLY A CA 1
ATOM 1636 C C . GLY A 1 200 ? 14.108 -7.429 -22.728 1.00 84.44 200 GLY A C 1
ATOM 1637 O O . GLY A 1 200 ? 14.798 -6.478 -23.098 1.00 84.44 200 GLY A O 1
ATOM 1638 N N . LYS A 1 201 ? 14.200 -8.631 -23.312 1.00 85.38 201 LYS A N 1
ATOM 1639 C CA . LYS A 1 201 ? 14.926 -8.857 -24.570 1.00 85.38 201 LYS A CA 1
ATOM 1640 C C . LYS A 1 201 ? 14.000 -8.662 -25.767 1.00 85.38 201 LYS A C 1
ATOM 1642 O O . LYS A 1 201 ? 12.800 -8.901 -25.671 1.00 85.38 201 LYS A O 1
ATOM 1647 N N . VAL A 1 202 ? 14.592 -8.272 -26.896 1.00 83.31 202 VAL A N 1
ATOM 1648 C CA . VAL A 1 202 ? 13.904 -8.264 -28.190 1.00 83.31 202 VAL A CA 1
ATOM 1649 C C . VAL A 1 202 ? 13.652 -9.712 -28.597 1.00 83.31 202 VAL A C 1
ATOM 1651 O O . VAL A 1 202 ? 14.600 -10.473 -28.786 1.00 83.31 202 VAL A O 1
ATOM 1654 N N . ASP A 1 203 ? 12.382 -10.093 -28.653 1.00 83.38 203 ASP A N 1
ATOM 1655 C CA . ASP A 1 203 ? 11.935 -11.448 -28.967 1.00 83.38 203 ASP A CA 1
ATOM 1656 C C . ASP A 1 203 ? 10.522 -11.363 -29.544 1.00 83.38 203 ASP A C 1
ATOM 1658 O O . ASP A 1 203 ? 9.542 -11.333 -28.800 1.00 83.38 203 ASP A O 1
ATOM 1662 N N . SER A 1 204 ? 10.415 -11.269 -30.869 1.00 79.88 204 SER A N 1
ATOM 1663 C CA . SER A 1 204 ? 9.128 -11.191 -31.562 1.00 79.88 204 SER A CA 1
ATOM 1664 C C . SER A 1 204 ? 8.326 -12.491 -31.481 1.00 79.88 204 SER A C 1
ATOM 1666 O O . SER A 1 204 ? 7.107 -12.453 -31.618 1.00 79.88 204 SER A O 1
ATOM 1668 N N . SER A 1 205 ? 8.968 -13.630 -31.185 1.00 86.25 205 SER A N 1
ATOM 1669 C CA . SER A 1 205 ? 8.299 -14.939 -31.108 1.00 86.25 205 SER A CA 1
ATOM 1670 C C . SER A 1 205 ? 7.311 -15.059 -29.942 1.00 86.25 205 SER A C 1
ATOM 1672 O O . SER A 1 205 ? 6.476 -15.963 -29.924 1.00 86.25 205 SER A O 1
ATOM 1674 N N . ARG A 1 206 ? 7.374 -14.131 -28.974 1.00 89.12 206 ARG A N 1
ATOM 1675 C CA . ARG A 1 206 ? 6.419 -14.043 -27.857 1.00 89.12 206 ARG A CA 1
ATOM 1676 C C . ARG A 1 206 ? 5.041 -13.531 -28.273 1.00 89.12 206 ARG A C 1
ATOM 1678 O O . ARG A 1 206 ? 4.084 -13.711 -27.523 1.00 89.12 206 ARG A O 1
ATOM 1685 N N . PHE A 1 207 ? 4.950 -12.822 -29.397 1.00 93.19 207 PHE A N 1
ATOM 1686 C CA . PHE A 1 207 ? 3.696 -12.258 -29.869 1.00 93.19 207 PHE A CA 1
ATOM 1687 C C . PHE A 1 207 ? 3.035 -13.237 -30.829 1.00 93.19 207 PHE A C 1
ATOM 1689 O O . PHE A 1 207 ? 3.640 -13.713 -31.785 1.00 93.19 207 PHE A O 1
ATOM 1696 N N . LYS A 1 208 ? 1.772 -13.542 -30.558 1.00 95.38 208 LYS A N 1
ATOM 1697 C CA . LYS A 1 208 ? 0.937 -14.387 -31.398 1.00 95.38 208 LYS A CA 1
ATOM 1698 C C . LYS A 1 208 ? -0.253 -13.571 -31.869 1.00 95.38 208 LYS A C 1
ATOM 1700 O O . LYS A 1 208 ? -1.069 -13.151 -31.051 1.00 95.38 208 LYS A O 1
ATOM 1705 N N . ASP A 1 209 ? -0.358 -13.380 -33.176 1.00 96.31 209 ASP A N 1
ATOM 1706 C CA . ASP A 1 209 ? -1.573 -12.848 -33.783 1.00 96.31 209 ASP A CA 1
ATOM 1707 C C . ASP A 1 209 ? -2.696 -13.886 -33.683 1.00 96.31 209 ASP A C 1
ATOM 1709 O O . ASP A 1 209 ? -2.531 -15.043 -34.085 1.00 96.31 209 ASP A O 1
ATOM 1713 N N . ASN A 1 210 ? -3.821 -13.486 -33.099 1.00 96.44 210 ASN A N 1
ATOM 1714 C CA . ASN A 1 210 ? -4.988 -14.349 -32.954 1.00 96.44 210 ASN A CA 1
ATOM 1715 C C . ASN A 1 210 ? -5.898 -14.314 -34.196 1.00 96.44 210 ASN A C 1
ATOM 1717 O O . ASN A 1 210 ? -6.827 -15.111 -34.280 1.00 96.44 210 ASN A O 1
ATOM 1721 N N . ASN A 1 211 ? -5.611 -13.448 -35.178 1.00 96.25 211 ASN A N 1
ATOM 1722 C CA . ASN A 1 211 ? -6.402 -13.230 -36.398 1.00 96.25 211 ASN A CA 1
ATOM 1723 C C . ASN A 1 211 ? -7.847 -12.755 -36.144 1.00 96.25 211 ASN A C 1
ATOM 1725 O O . ASN A 1 211 ? -8.723 -12.939 -36.983 1.00 96.25 211 ASN A O 1
ATOM 1729 N N . ASP A 1 212 ? -8.089 -12.114 -35.002 1.00 96.56 212 ASP A N 1
ATOM 1730 C CA . ASP A 1 212 ? -9.394 -11.591 -34.564 1.00 96.56 212 ASP A CA 1
ATOM 1731 C C . ASP A 1 212 ? -9.324 -10.101 -34.165 1.00 96.56 212 ASP A C 1
ATOM 1733 O O . ASP A 1 212 ? -10.216 -9.561 -33.510 1.00 96.56 212 ASP A O 1
ATOM 1737 N N . GLY A 1 213 ? -8.231 -9.426 -34.539 1.00 95.81 213 GLY A N 1
ATOM 1738 C CA . GLY A 1 213 ? -7.935 -8.059 -34.112 1.00 95.81 213 GLY A CA 1
ATOM 1739 C C . GLY A 1 213 ? -7.196 -7.964 -32.774 1.00 95.81 213 GLY A C 1
ATOM 1740 O O . GLY A 1 213 ? -7.032 -6.851 -32.264 1.00 95.81 213 GLY A O 1
ATOM 1741 N N . THR A 1 214 ? -6.708 -9.079 -32.218 1.00 97.38 214 THR A N 1
ATOM 1742 C CA . THR A 1 214 ? -5.913 -9.110 -30.980 1.00 97.38 214 THR A CA 1
ATOM 1743 C C . THR A 1 214 ? -4.558 -9.812 -31.135 1.00 97.38 214 THR A C 1
ATOM 1745 O O . THR A 1 214 ? -4.378 -10.700 -31.967 1.00 97.38 214 THR A O 1
ATOM 1748 N N . ILE A 1 215 ? -3.591 -9.410 -30.304 1.00 97.38 215 ILE A N 1
ATOM 1749 C CA . ILE A 1 215 ? -2.249 -9.999 -30.210 1.00 97.38 215 ILE A CA 1
ATOM 1750 C C . ILE A 1 215 ? -2.039 -10.539 -28.794 1.00 97.38 215 ILE A C 1
ATOM 1752 O O . ILE A 1 215 ? -2.115 -9.787 -27.822 1.00 97.38 215 ILE A O 1
ATOM 1756 N N . THR A 1 216 ? -1.718 -11.822 -28.658 1.00 94.69 216 THR A N 1
ATOM 1757 C CA . THR A 1 216 ? -1.342 -12.422 -27.370 1.00 94.69 216 THR A CA 1
ATOM 1758 C C . THR A 1 216 ? 0.157 -12.307 -27.144 1.00 94.69 216 THR A C 1
ATOM 1760 O O . THR A 1 216 ? 0.946 -12.751 -27.971 1.00 94.69 216 THR A O 1
ATOM 1763 N N . ASP A 1 217 ? 0.556 -11.775 -25.995 1.00 92.00 217 ASP A N 1
ATOM 1764 C CA . ASP A 1 217 ? 1.929 -11.780 -25.509 1.00 92.00 217 ASP A CA 1
ATOM 1765 C C . ASP A 1 217 ? 2.124 -12.936 -24.517 1.00 92.00 217 ASP A C 1
ATOM 1767 O O . ASP A 1 217 ? 1.757 -12.859 -23.338 1.00 92.00 217 ASP A O 1
ATOM 1771 N N . THR A 1 218 ? 2.728 -14.022 -24.994 1.00 88.12 218 THR A N 1
ATOM 1772 C CA . THR A 1 218 ? 2.905 -15.260 -24.222 1.00 88.12 218 THR A CA 1
ATOM 1773 C C . THR A 1 218 ? 3.923 -15.135 -23.090 1.00 88.12 218 THR A C 1
ATOM 1775 O O . THR A 1 218 ? 3.972 -16.008 -22.222 1.00 88.12 218 THR A O 1
ATOM 1778 N N . LEU A 1 219 ? 4.737 -14.074 -23.069 1.00 85.31 219 LEU A N 1
ATOM 1779 C CA . LEU A 1 219 ? 5.719 -13.846 -22.009 1.00 85.31 219 LEU A CA 1
ATOM 1780 C C . LEU A 1 219 ? 5.102 -13.102 -20.827 1.00 85.31 219 LEU A C 1
ATOM 1782 O O . LEU A 1 219 ? 5.389 -13.451 -19.683 1.00 85.31 219 LEU A O 1
ATOM 1786 N N . SER A 1 220 ? 4.297 -12.068 -21.085 1.00 85.12 220 SER A N 1
ATOM 1787 C CA . SER A 1 220 ? 3.662 -11.281 -20.019 1.00 85.12 220 SER A CA 1
ATOM 1788 C C . SER A 1 220 ? 2.324 -11.860 -19.561 1.00 85.12 220 SER A C 1
ATOM 1790 O O . SER A 1 220 ? 1.890 -11.556 -18.450 1.00 85.12 220 SER A O 1
ATOM 1792 N N . GLY A 1 221 ? 1.690 -12.700 -20.387 1.00 86.75 221 GLY A N 1
ATOM 1793 C CA . GLY A 1 221 ? 0.320 -13.155 -20.161 1.00 86.75 221 GLY A CA 1
ATOM 1794 C C . GLY A 1 221 ? -0.712 -12.062 -20.446 1.00 86.75 221 GLY A C 1
ATOM 1795 O O . GLY A 1 221 ? -1.811 -12.101 -19.896 1.00 86.75 221 GLY A O 1
ATOM 1796 N N . LEU A 1 222 ? -0.358 -11.072 -21.269 1.00 91.44 222 LEU A N 1
ATOM 1797 C CA . LEU A 1 222 ? -1.248 -10.001 -21.709 1.00 91.44 222 LEU A CA 1
ATOM 1798 C C . LEU A 1 222 ? -1.783 -10.292 -23.109 1.00 91.44 222 LEU A C 1
ATOM 1800 O O . LEU A 1 222 ? -1.126 -10.936 -23.924 1.00 91.44 222 LEU A O 1
ATOM 1804 N N . MET A 1 223 ? -2.966 -9.773 -23.404 1.00 94.50 223 MET A N 1
ATOM 1805 C CA . MET A 1 223 ? -3.506 -9.704 -24.756 1.00 94.50 223 MET A CA 1
ATOM 1806 C C . MET A 1 223 ? -3.802 -8.247 -25.084 1.00 94.50 223 MET A C 1
ATOM 1808 O O . MET A 1 223 ? -4.389 -7.521 -24.282 1.00 94.50 223 MET A O 1
ATOM 1812 N N . TRP A 1 224 ? -3.361 -7.829 -26.258 1.00 96.94 224 TRP A N 1
ATOM 1813 C CA . TRP A 1 224 ? -3.388 -6.459 -26.734 1.00 96.94 224 TRP A CA 1
ATOM 1814 C C . TRP A 1 224 ? -4.375 -6.322 -27.883 1.00 96.94 224 TRP A C 1
ATOM 1816 O O . TRP A 1 224 ? -4.477 -7.208 -28.732 1.00 96.94 224 TRP A O 1
ATOM 1826 N N . GLN A 1 225 ? -5.056 -5.184 -27.953 1.00 97.00 225 GLN A N 1
ATOM 1827 C CA . GLN A 1 225 ? -5.705 -4.749 -29.186 1.00 97.00 225 GLN A CA 1
ATOM 1828 C C . GLN A 1 225 ? -4.640 -4.632 -30.287 1.00 97.00 225 GLN A C 1
ATOM 1830 O O . GLN A 1 225 ? -3.557 -4.107 -30.019 1.00 97.00 225 GLN A O 1
ATOM 1835 N N . LYS A 1 226 ? -4.933 -5.099 -31.509 1.00 95.56 226 LYS A N 1
ATOM 1836 C CA . LYS A 1 226 ? -4.037 -5.017 -32.680 1.00 95.56 226 LYS A CA 1
ATOM 1837 C C . LYS A 1 226 ? -4.147 -3.679 -33.420 1.00 95.56 226 LYS A C 1
ATOM 1839 O O . LYS A 1 226 ? -3.129 -3.080 -33.757 1.00 95.56 226 LYS A O 1
ATOM 1844 N N . GLY A 1 227 ? -5.366 -3.181 -33.632 1.00 91.06 227 GLY A N 1
ATOM 1845 C CA . GLY A 1 227 ? -5.627 -1.909 -34.325 1.00 91.06 227 GLY A CA 1
ATOM 1846 C C . GLY A 1 227 ? -5.251 -0.661 -33.517 1.00 91.06 227 GLY A C 1
ATOM 1847 O O . GLY A 1 227 ? -4.999 -0.752 -32.317 1.00 91.06 227 GLY A O 1
ATOM 1848 N N . GLU A 1 228 ? -5.205 0.494 -34.180 1.00 91.06 228 GLU A N 1
ATOM 1849 C CA . GLU A 1 228 ? -5.031 1.806 -33.538 1.00 91.06 228 GLU A CA 1
ATOM 1850 C C . GLU A 1 228 ? -6.375 2.420 -33.132 1.00 91.06 228 GLU A C 1
ATOM 1852 O O . GLU A 1 228 ? -7.401 2.145 -33.753 1.00 91.06 228 GLU A O 1
ATOM 1857 N N . ASN A 1 229 ? -6.359 3.278 -32.109 1.00 92.94 229 ASN A N 1
ATOM 1858 C CA . ASN A 1 229 ? -7.512 4.097 -31.735 1.00 92.94 229 ASN A CA 1
ATOM 1859 C C . ASN A 1 229 ? -7.303 5.557 -32.142 1.00 92.94 229 ASN A C 1
ATOM 1861 O O . ASN A 1 229 ? -6.172 6.042 -32.236 1.00 92.94 229 ASN A O 1
ATOM 1865 N N . GLU A 1 230 ? -8.410 6.280 -32.308 1.00 92.38 230 GLU A N 1
ATOM 1866 C CA . GLU A 1 230 ? -8.380 7.730 -32.473 1.00 92.38 230 GLU A CA 1
ATOM 1867 C C . GLU A 1 230 ? -7.759 8.418 -31.254 1.00 92.38 230 GLU A C 1
ATOM 1869 O O . GLU A 1 230 ? -7.895 7.972 -30.112 1.00 92.38 230 GLU A O 1
ATOM 1874 N N . ARG A 1 231 ? -7.078 9.542 -31.495 1.00 94.81 231 ARG A N 1
ATOM 1875 C CA . ARG A 1 231 ? -6.520 10.354 -30.414 1.00 94.81 231 ARG A CA 1
ATOM 1876 C C . ARG A 1 231 ? -7.649 10.995 -29.617 1.00 94.81 231 ARG A C 1
ATOM 1878 O O . ARG A 1 231 ? -8.502 11.663 -30.189 1.00 94.81 231 ARG A O 1
ATOM 1885 N N . MET A 1 232 ? -7.598 10.871 -28.301 1.00 96.12 232 MET A N 1
ATOM 1886 C CA . MET A 1 232 ? -8.568 11.487 -27.391 1.00 96.12 232 MET A CA 1
ATOM 1887 C C . MET A 1 232 ? -7.894 11.864 -26.079 1.00 96.12 232 MET A C 1
ATOM 1889 O O . MET A 1 232 ? -6.731 11.520 -25.874 1.00 96.12 232 MET A O 1
ATOM 1893 N N . ASP A 1 233 ? -8.597 12.590 -25.212 1.00 95.44 233 ASP A N 1
ATOM 1894 C CA . ASP A 1 233 ? -8.118 12.862 -23.859 1.00 95.44 233 ASP A CA 1
ATOM 1895 C C . ASP A 1 233 ? -8.025 11.577 -23.018 1.00 95.44 233 ASP A C 1
ATOM 1897 O O . ASP A 1 233 ? -8.630 10.544 -23.324 1.00 95.44 233 ASP A O 1
ATOM 1901 N N . TRP A 1 234 ? -7.252 11.635 -21.937 1.00 95.31 234 TRP A N 1
ATOM 1902 C CA . TRP A 1 234 ? -6.946 10.469 -21.115 1.00 95.31 234 TRP A CA 1
ATOM 1903 C C . TRP A 1 234 ? -8.187 9.845 -20.469 1.00 95.31 234 TRP A C 1
ATOM 1905 O O . TRP A 1 234 ? -8.293 8.621 -20.386 1.00 95.31 234 TRP A O 1
ATOM 1915 N N . TYR A 1 235 ? -9.150 10.663 -20.040 1.00 92.50 235 TYR A N 1
ATOM 1916 C CA . TYR A 1 235 ? -10.373 10.174 -19.403 1.00 92.50 235 TYR A CA 1
ATOM 1917 C C . TYR A 1 235 ? -11.283 9.480 -20.413 1.00 92.50 235 TYR A C 1
ATOM 1919 O O . TYR A 1 235 ? -11.826 8.408 -20.132 1.00 92.50 235 TYR A O 1
ATOM 1927 N N . SER A 1 236 ? -11.396 10.045 -21.614 1.00 94.81 236 SER A N 1
ATOM 1928 C CA . SER A 1 236 ? -12.087 9.399 -22.730 1.00 94.81 236 SER A CA 1
ATOM 1929 C C . SER A 1 236 ? -11.415 8.080 -23.119 1.00 94.81 236 SER A C 1
ATOM 1931 O O . SER A 1 236 ? -12.121 7.096 -23.333 1.00 94.81 236 SER A O 1
ATOM 1933 N N . ALA A 1 237 ? -10.079 8.000 -23.108 1.00 96.25 237 ALA A N 1
ATOM 1934 C CA . ALA A 1 237 ? -9.346 6.760 -23.386 1.00 96.25 237 ALA A CA 1
ATOM 1935 C C . ALA A 1 237 ? -9.620 5.661 -22.339 1.00 96.25 237 ALA A C 1
ATOM 1937 O O . ALA A 1 237 ? -9.840 4.501 -22.705 1.00 96.25 237 ALA A O 1
ATOM 1938 N N . LEU A 1 238 ? -9.671 6.012 -21.045 1.00 94.38 238 LEU A N 1
ATOM 1939 C CA . LEU A 1 238 ? -10.074 5.090 -19.970 1.00 94.38 238 LEU A CA 1
ATOM 1940 C C . LEU A 1 238 ? -11.481 4.533 -20.213 1.00 94.38 238 LEU A C 1
ATOM 1942 O O . LEU A 1 238 ? -11.686 3.315 -20.193 1.00 94.38 238 LEU A O 1
ATOM 1946 N N . LYS A 1 239 ? -12.437 5.423 -20.501 1.00 93.19 239 LYS A N 1
ATOM 1947 C CA . LYS A 1 239 ? -13.833 5.065 -20.780 1.00 93.19 239 LYS A CA 1
ATOM 1948 C C . LYS A 1 239 ? -13.967 4.223 -22.049 1.00 93.19 239 LYS A C 1
ATOM 1950 O O . LYS A 1 239 ? -14.730 3.258 -22.058 1.00 93.19 239 LYS A O 1
ATOM 1955 N N . CYS A 1 240 ? -13.209 4.551 -23.093 1.00 95.00 240 CYS A N 1
ATOM 1956 C CA . CYS A 1 240 ? -13.163 3.798 -24.341 1.00 95.00 240 CYS A CA 1
ATOM 1957 C C . CYS A 1 240 ? -12.698 2.360 -24.089 1.00 95.00 240 CYS A C 1
ATOM 1959 O O . CYS A 1 240 ? -13.409 1.427 -24.454 1.00 95.00 240 CYS A O 1
ATOM 1961 N N . CYS A 1 241 ? -11.580 2.170 -23.378 1.00 94.94 241 CYS A N 1
ATOM 1962 C CA . CYS A 1 241 ? -11.085 0.834 -23.042 1.00 94.94 241 CYS A CA 1
ATOM 1963 C C . CYS A 1 241 ? -12.105 0.044 -22.207 1.00 94.94 241 CYS A C 1
ATOM 1965 O O . CYS A 1 241 ? -12.430 -1.083 -22.562 1.00 94.94 241 CYS A O 1
ATOM 196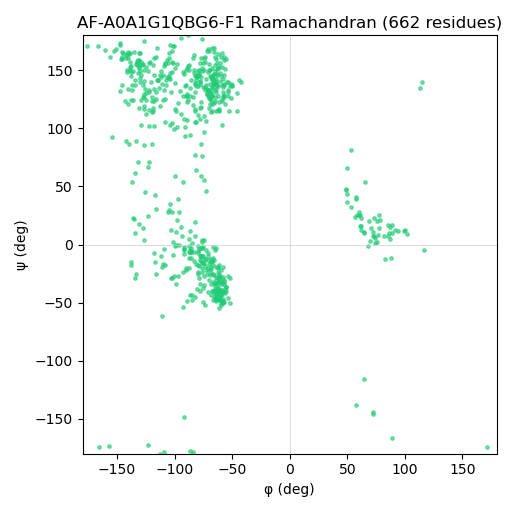7 N N . LYS A 1 242 ? -12.671 0.652 -21.154 1.00 90.19 242 LYS A N 1
ATOM 1968 C CA . LYS A 1 242 ? -13.683 0.028 -20.276 1.00 90.19 242 LYS A CA 1
ATOM 1969 C C . LYS A 1 242 ? -14.910 -0.479 -21.047 1.00 90.19 242 LYS A C 1
ATOM 1971 O O . LYS A 1 242 ? -15.472 -1.528 -20.730 1.00 90.19 242 LYS A O 1
ATOM 1976 N N . ASN A 1 243 ? -15.344 0.275 -22.054 1.00 92.31 243 ASN A N 1
ATOM 1977 C CA . ASN A 1 243 ? -16.525 -0.049 -22.854 1.00 92.31 243 ASN A CA 1
ATOM 1978 C C . ASN A 1 243 ? -16.201 -0.879 -24.103 1.00 92.31 243 ASN A C 1
ATOM 1980 O O . ASN A 1 243 ? -17.121 -1.304 -24.800 1.00 92.31 243 ASN A O 1
ATOM 1984 N N . MET A 1 244 ? -14.921 -1.138 -24.380 1.00 94.31 244 MET A N 1
ATOM 1985 C CA . MET A 1 244 ? -14.493 -1.864 -25.567 1.00 94.31 244 MET A CA 1
ATOM 1986 C C . MET A 1 244 ? -15.038 -3.295 -25.558 1.00 94.31 244 MET A C 1
ATOM 1988 O O . MET A 1 244 ? -15.056 -3.987 -24.533 1.00 94.31 244 MET A O 1
ATOM 1992 N N . ARG A 1 245 ? -15.502 -3.730 -26.728 1.00 95.44 245 ARG A N 1
ATOM 1993 C CA . ARG A 1 245 ? -15.865 -5.113 -27.036 1.00 95.44 245 ARG A CA 1
ATOM 1994 C C . ARG A 1 245 ? -15.070 -5.517 -28.268 1.00 95.44 245 ARG A C 1
ATOM 1996 O O . ARG A 1 245 ? -15.267 -4.942 -29.332 1.00 95.44 245 ARG A O 1
ATOM 2003 N N . LEU A 1 246 ? -14.133 -6.440 -28.098 1.00 96.00 246 LEU A N 1
ATOM 2004 C CA . LEU A 1 246 ? -13.220 -6.883 -29.155 1.00 96.00 246 LEU A CA 1
ATOM 2005 C C . LEU A 1 246 ? -12.893 -8.360 -28.938 1.00 96.00 246 LEU A C 1
ATOM 2007 O O . LEU A 1 246 ? -12.566 -8.728 -27.810 1.00 96.00 246 LEU A O 1
ATOM 2011 N N . ALA A 1 247 ? -12.988 -9.166 -30.002 1.00 94.50 247 ALA A N 1
ATOM 2012 C CA . ALA A 1 247 ? -12.780 -10.619 -29.980 1.00 94.50 247 ALA A CA 1
ATOM 2013 C C . ALA A 1 247 ? -13.554 -11.327 -28.845 1.00 94.50 247 ALA A C 1
ATOM 2015 O O . ALA A 1 247 ? -12.985 -12.088 -28.071 1.00 94.50 247 ALA A O 1
ATOM 2016 N N . ASP A 1 248 ? -14.844 -11.000 -28.697 1.00 92.50 248 ASP A N 1
ATOM 2017 C CA . ASP A 1 248 ? -15.752 -11.511 -27.650 1.00 92.50 248 ASP A CA 1
ATOM 2018 C C . ASP A 1 248 ? -15.367 -11.175 -26.196 1.00 92.50 248 ASP A C 1
ATOM 2020 O O . ASP A 1 248 ? -15.964 -11.676 -25.241 1.00 92.50 248 ASP A O 1
ATOM 2024 N N . TYR A 1 249 ? -14.417 -10.260 -26.001 1.00 92.62 249 TYR A N 1
ATOM 2025 C CA . TYR A 1 249 ? -13.952 -9.839 -24.685 1.00 92.62 249 TYR A CA 1
ATOM 2026 C C . TYR A 1 249 ? -14.448 -8.447 -24.293 1.00 92.62 249 TYR A C 1
ATOM 2028 O O . TYR A 1 249 ? -14.535 -7.542 -25.124 1.00 92.62 249 TYR A O 1
ATOM 2036 N N . SER A 1 250 ? -14.733 -8.266 -22.998 1.00 90.69 250 SER A N 1
ATOM 2037 C CA . SER A 1 250 ? -15.325 -7.047 -22.423 1.00 90.69 250 SER A CA 1
ATOM 2038 C C . SER A 1 250 ? -14.553 -6.443 -21.246 1.00 90.69 250 SER A C 1
ATOM 2040 O O . SER A 1 250 ? -15.029 -5.496 -20.627 1.00 90.69 250 SER A O 1
ATOM 2042 N N . ASP A 1 251 ? -13.402 -7.008 -20.897 1.00 88.31 251 ASP A N 1
ATOM 2043 C CA . ASP A 1 251 ? -12.548 -6.657 -19.751 1.00 88.31 251 ASP A CA 1
ATOM 2044 C C . ASP A 1 251 ? -11.283 -5.888 -20.176 1.00 88.31 251 ASP A C 1
ATOM 2046 O O . ASP A 1 251 ? -10.238 -5.947 -19.525 1.00 88.31 251 ASP A O 1
ATOM 2050 N N . TRP A 1 252 ? -11.381 -5.170 -21.292 1.00 93.31 252 TRP A N 1
ATOM 2051 C CA . TRP A 1 252 ? -10.328 -4.314 -21.815 1.00 93.31 252 TRP A CA 1
ATOM 2052 C C . TRP A 1 252 ? -10.075 -3.113 -20.896 1.00 93.31 252 TRP A C 1
ATOM 2054 O O . TRP A 1 252 ? -10.990 -2.513 -20.329 1.00 93.31 252 TRP A O 1
ATOM 2064 N N . ARG A 1 253 ? -8.803 -2.741 -20.754 1.00 93.31 253 ARG A N 1
ATOM 2065 C CA . ARG A 1 253 ? -8.360 -1.592 -19.957 1.00 93.31 253 ARG A CA 1
ATOM 2066 C C . ARG A 1 253 ? -7.164 -0.910 -20.603 1.00 93.31 253 ARG A C 1
ATOM 2068 O O . ARG A 1 253 ? -6.488 -1.475 -21.459 1.00 93.31 253 ARG A O 1
ATOM 2075 N N . LEU A 1 254 ? -6.875 0.299 -20.147 1.00 95.12 254 LEU A N 1
ATOM 2076 C CA . LEU A 1 254 ? -5.645 0.983 -20.513 1.00 95.12 254 LEU A CA 1
ATOM 2077 C C . LEU A 1 254 ? -4.447 0.304 -19.795 1.00 95.12 254 LEU A C 1
ATOM 2079 O O . LEU A 1 254 ? -4.546 -0.001 -18.597 1.00 95.12 254 LEU A O 1
ATOM 2083 N N . PRO A 1 255 ? -3.327 0.025 -20.488 1.00 94.75 255 PRO A N 1
ATOM 2084 C CA . PRO A 1 255 ? -2.147 -0.602 -19.903 1.00 94.75 255 PRO A CA 1
ATOM 2085 C C . PRO A 1 255 ? -1.493 0.334 -18.902 1.00 94.75 255 PRO A C 1
ATOM 2087 O O . PRO A 1 255 ? -1.423 1.543 -19.121 1.00 94.75 255 PRO A O 1
ATOM 2090 N N . ASN A 1 256 ? -0.942 -0.214 -17.829 1.00 94.12 256 ASN A N 1
ATOM 2091 C CA . ASN A 1 256 ? -0.062 0.570 -16.975 1.00 94.12 256 ASN A CA 1
ATOM 2092 C C . ASN A 1 256 ? 1.278 0.840 -17.678 1.00 94.12 256 ASN A C 1
ATOM 2094 O O . ASN A 1 256 ? 1.596 0.246 -18.711 1.00 94.12 256 ASN A O 1
ATOM 2098 N N . LEU A 1 257 ? 2.095 1.740 -17.133 1.00 94.50 257 LEU A N 1
ATOM 2099 C CA . LEU A 1 257 ? 3.344 2.133 -17.786 1.00 94.50 257 LEU A CA 1
ATOM 2100 C C . LEU A 1 257 ? 4.336 0.964 -17.968 1.00 94.50 257 LEU A C 1
ATOM 2102 O O . LEU A 1 257 ? 5.071 0.917 -18.964 1.00 94.50 257 LEU A O 1
ATOM 2106 N N . LYS A 1 258 ? 4.376 0.012 -17.024 1.00 93.75 258 LYS A N 1
ATOM 2107 C CA . LYS A 1 258 ? 5.221 -1.194 -17.105 1.00 93.75 258 LYS A CA 1
ATOM 2108 C C . LYS A 1 258 ? 4.815 -2.081 -18.273 1.00 93.75 258 LYS A C 1
ATOM 2110 O O . LYS A 1 258 ? 5.681 -2.439 -19.075 1.00 93.75 258 LYS A O 1
ATOM 2115 N N . GLU A 1 259 ? 3.520 -2.319 -18.413 1.00 93.50 259 GLU A N 1
ATOM 2116 C CA . GLU A 1 259 ? 2.910 -3.060 -19.516 1.00 93.50 259 GLU A CA 1
ATOM 2117 C C . GLU A 1 259 ? 3.113 -2.347 -20.858 1.00 93.50 259 GLU A C 1
ATOM 2119 O O . GLU A 1 259 ? 3.599 -2.966 -21.800 1.00 93.50 259 GLU A O 1
ATOM 2124 N N . LEU A 1 260 ? 2.831 -1.043 -20.950 1.00 94.19 260 LEU A N 1
ATOM 2125 C CA . LEU A 1 260 ? 2.925 -0.282 -22.205 1.00 94.19 260 LEU A CA 1
ATOM 2126 C C . LEU A 1 260 ? 4.338 -0.277 -22.799 1.00 94.19 260 LEU A C 1
ATOM 2128 O O . LEU A 1 260 ? 4.523 -0.424 -23.999 1.00 94.19 260 LEU A O 1
ATOM 2132 N N . ASN A 1 261 ? 5.360 -0.148 -21.964 1.00 92.12 261 ASN A N 1
ATOM 2133 C CA . ASN A 1 261 ? 6.746 -0.220 -22.432 1.00 92.12 261 ASN A CA 1
ATOM 2134 C C . ASN A 1 261 ? 7.183 -1.656 -22.773 1.00 92.12 261 ASN A C 1
ATOM 2136 O O . ASN A 1 261 ? 8.198 -1.822 -23.437 1.00 92.12 261 ASN A O 1
ATOM 2140 N N . SER A 1 262 ? 6.462 -2.697 -22.338 1.00 89.31 262 SER A N 1
ATOM 2141 C CA . SER A 1 262 ? 6.841 -4.089 -22.640 1.00 89.31 262 SER A CA 1
ATOM 2142 C C . SER A 1 262 ? 6.682 -4.460 -24.117 1.00 89.31 262 SER A C 1
ATOM 2144 O O . SER A 1 262 ? 7.247 -5.458 -24.561 1.00 89.31 262 SER A O 1
ATOM 2146 N N . ILE A 1 263 ? 5.953 -3.630 -24.871 1.00 89.88 263 ILE A N 1
ATOM 2147 C CA . ILE A 1 263 ? 5.812 -3.712 -26.327 1.00 89.88 263 ILE A CA 1
ATOM 2148 C C . ILE A 1 263 ? 6.747 -2.735 -27.068 1.00 89.88 263 ILE A C 1
ATOM 2150 O O . ILE A 1 263 ? 6.618 -2.567 -28.281 1.00 89.88 263 ILE A O 1
ATOM 2154 N N . LEU A 1 264 ? 7.705 -2.096 -26.378 1.00 88.31 264 LEU A N 1
ATOM 2155 C CA . LEU A 1 264 ? 8.806 -1.392 -27.043 1.00 88.31 264 LEU A CA 1
ATOM 2156 C C . LEU A 1 264 ? 9.770 -2.404 -27.670 1.00 88.31 264 LEU A C 1
ATOM 2158 O O . LEU A 1 264 ? 10.297 -3.291 -26.996 1.00 88.31 264 LEU A O 1
ATOM 2162 N N . ASN A 1 265 ? 10.062 -2.228 -28.955 1.00 85.94 265 ASN A N 1
ATOM 2163 C CA . ASN A 1 265 ? 11.138 -2.939 -29.629 1.00 85.94 265 ASN A CA 1
ATOM 2164 C C . ASN A 1 265 ? 12.448 -2.150 -29.499 1.00 85.94 265 ASN A C 1
ATOM 2166 O O . ASN A 1 265 ? 12.640 -1.134 -30.165 1.00 85.94 265 ASN A O 1
ATOM 2170 N N . LEU A 1 266 ? 13.365 -2.648 -28.663 1.00 81.19 266 LEU A N 1
ATOM 2171 C CA . LEU A 1 266 ? 14.661 -2.018 -28.399 1.00 81.19 266 LEU A CA 1
ATOM 2172 C C . LEU A 1 266 ? 15.715 -2.198 -29.514 1.00 81.19 266 LEU A C 1
ATOM 2174 O O . LEU A 1 266 ? 16.840 -1.719 -29.354 1.00 81.19 266 LEU A O 1
ATOM 2178 N N . SER A 1 267 ? 15.390 -2.849 -30.640 1.00 78.50 267 SER A N 1
ATOM 2179 C CA . SER A 1 267 ? 16.306 -2.936 -31.787 1.00 78.50 267 SER A CA 1
ATOM 2180 C C . SER A 1 267 ? 16.371 -1.643 -32.610 1.00 78.50 267 SER A C 1
ATOM 2182 O O . SER A 1 267 ? 17.424 -1.376 -33.185 1.00 78.50 267 SER A O 1
ATOM 2184 N N . TYR A 1 268 ? 15.332 -0.796 -32.561 1.00 78.50 268 TYR A N 1
ATOM 2185 C CA . TYR A 1 268 ? 15.148 0.389 -33.416 1.00 78.50 268 TYR A CA 1
ATOM 2186 C C . TYR A 1 268 ? 15.266 0.057 -34.907 1.00 78.50 268 TYR A C 1
ATOM 2188 O O . TYR A 1 268 ? 16.298 0.267 -35.545 1.00 78.50 268 TYR A O 1
ATOM 2196 N N . GLU A 1 269 ? 14.178 -0.452 -35.472 1.00 71.69 269 GLU A N 1
ATOM 2197 C CA . GLU A 1 269 ? 14.089 -0.828 -36.881 1.00 71.69 269 GLU A CA 1
ATOM 2198 C C . GLU A 1 269 ? 13.114 0.091 -37.613 1.00 71.69 269 GLU A C 1
ATOM 2200 O O . GLU A 1 269 ? 12.116 0.545 -37.052 1.00 71.69 269 GLU A O 1
ATOM 2205 N N . ASN A 1 270 ? 13.401 0.389 -38.883 1.00 71.00 270 ASN A N 1
ATOM 2206 C CA . ASN A 1 270 ? 12.529 1.194 -39.746 1.00 71.00 270 ASN A CA 1
ATOM 2207 C C . ASN A 1 270 ? 12.136 2.564 -39.151 1.00 71.00 270 ASN A C 1
ATOM 2209 O O . ASN A 1 270 ? 11.046 3.058 -39.433 1.00 71.00 270 ASN A O 1
ATOM 2213 N N . ASN A 1 271 ? 13.032 3.170 -38.357 1.00 73.56 271 ASN A N 1
ATOM 2214 C CA . ASN A 1 271 ? 12.871 4.422 -37.598 1.00 73.56 271 ASN A CA 1
ATOM 2215 C C . ASN A 1 271 ? 11.886 4.380 -36.409 1.00 73.56 271 ASN A C 1
ATOM 2217 O O . ASN A 1 271 ? 11.356 5.423 -36.023 1.00 73.56 271 ASN A O 1
ATOM 2221 N N . TRP A 1 272 ? 11.564 3.195 -35.876 1.00 75.12 272 TRP A N 1
ATOM 2222 C CA . TRP A 1 272 ? 10.551 3.018 -34.828 1.00 75.12 272 TRP A CA 1
ATOM 2223 C C . TRP A 1 272 ? 11.033 2.054 -33.734 1.00 75.12 272 TRP A C 1
ATOM 2225 O O . TRP A 1 272 ? 11.760 1.097 -33.995 1.00 75.12 272 TRP A O 1
ATOM 2235 N N . TRP A 1 273 ? 10.568 2.265 -32.502 1.00 76.00 273 TRP A N 1
ATOM 2236 C CA . TRP A 1 273 ? 10.777 1.354 -31.368 1.00 76.00 273 TRP A CA 1
ATOM 2237 C C . TRP A 1 273 ? 9.563 0.432 -31.175 1.00 76.00 273 TRP A C 1
ATOM 2239 O O . TRP A 1 273 ? 9.132 0.188 -30.050 1.00 76.00 273 TRP A O 1
ATOM 2249 N N . TYR A 1 274 ? 8.959 -0.040 -32.273 1.00 77.19 274 TYR A N 1
ATOM 2250 C CA . TYR A 1 274 ? 7.645 -0.695 -32.278 1.00 77.19 274 TYR A CA 1
ATOM 2251 C C . TYR A 1 274 ? 7.637 -1.978 -33.116 1.00 77.19 274 TYR A C 1
ATOM 2253 O O . TYR A 1 274 ? 8.191 -1.997 -34.215 1.00 77.19 274 TYR A O 1
ATOM 2261 N N . TYR A 1 275 ? 7.002 -3.047 -32.625 1.00 84.62 275 TYR A N 1
ATOM 2262 C CA . TYR A 1 275 ? 6.854 -4.310 -33.363 1.00 84.62 275 TYR A CA 1
ATOM 2263 C C . TYR A 1 275 ? 5.769 -4.189 -34.446 1.00 84.62 275 TYR A C 1
ATOM 2265 O O . TYR A 1 275 ? 4.655 -4.676 -34.268 1.00 84.62 275 TYR A O 1
ATOM 2273 N N . LYS A 1 276 ? 6.081 -3.524 -35.568 1.00 83.31 276 LYS A N 1
ATOM 2274 C CA . LYS A 1 276 ? 5.109 -3.212 -36.639 1.00 83.31 276 LYS A CA 1
ATOM 2275 C C . LYS A 1 276 ? 4.405 -4.425 -37.243 1.00 83.31 276 LYS A C 1
ATOM 2277 O O . LYS A 1 276 ? 3.262 -4.317 -37.661 1.00 83.31 276 LYS A O 1
ATOM 2282 N N . GLU A 1 277 ? 5.078 -5.568 -37.271 1.00 86.06 277 GLU A N 1
ATOM 2283 C CA . GLU A 1 277 ? 4.498 -6.840 -37.714 1.00 86.06 277 GLU A CA 1
ATOM 2284 C C . GLU A 1 277 ? 3.266 -7.256 -36.888 1.00 86.06 277 GLU A C 1
ATOM 2286 O O . GLU A 1 277 ? 2.327 -7.825 -37.437 1.00 86.06 277 GLU A O 1
ATOM 2291 N N . TYR A 1 278 ? 3.225 -6.908 -35.598 1.00 90.88 278 TYR A N 1
ATOM 2292 C CA . TYR A 1 278 ? 2.096 -7.196 -34.708 1.00 90.88 278 TYR A CA 1
ATOM 2293 C C . TYR A 1 278 ? 1.226 -5.969 -34.442 1.00 90.88 278 TYR A C 1
ATOM 2295 O O . TYR A 1 278 ? 0.029 -6.104 -34.212 1.00 90.88 278 TYR A O 1
ATOM 2303 N N . PHE A 1 279 ? 1.806 -4.772 -34.493 1.00 90.38 279 PHE A N 1
ATOM 2304 C CA . PHE A 1 279 ? 1.124 -3.511 -34.230 1.00 90.38 279 PHE A CA 1
ATOM 2305 C C . PHE A 1 279 ? 1.340 -2.552 -35.412 1.00 90.38 279 PHE A C 1
ATOM 2307 O O . PHE A 1 279 ? 2.283 -1.757 -35.403 1.00 90.38 279 PHE A O 1
ATOM 2314 N N . PRO A 1 280 ? 0.500 -2.635 -36.458 1.00 83.56 280 PRO A N 1
ATOM 2315 C CA . PRO A 1 280 ? 0.799 -2.064 -37.774 1.00 83.56 280 PRO A CA 1
ATOM 2316 C C . PRO A 1 280 ? 0.840 -0.530 -37.822 1.00 83.56 280 PRO A C 1
ATOM 2318 O O . PRO A 1 280 ? 1.394 0.020 -38.773 1.00 83.56 280 PRO A O 1
ATOM 2321 N N . ALA A 1 281 ? 0.330 0.163 -36.793 1.00 81.62 281 ALA A N 1
ATOM 2322 C CA . ALA A 1 281 ? 0.344 1.625 -36.684 1.00 81.62 281 ALA A CA 1
ATOM 2323 C C . ALA A 1 281 ? -0.176 2.339 -37.945 1.00 81.62 281 ALA A C 1
ATOM 2325 O O . ALA A 1 281 ? 0.416 3.307 -38.428 1.00 81.62 281 ALA A O 1
ATOM 2326 N N . GLU A 1 282 ? -1.273 1.822 -38.501 1.00 82.62 282 GLU A N 1
ATOM 2327 C CA . GLU A 1 282 ? -1.859 2.299 -39.753 1.00 82.62 282 GLU A CA 1
ATOM 2328 C C . GLU A 1 282 ? -2.228 3.786 -39.663 1.00 82.62 282 GLU A C 1
ATOM 2330 O O . GLU A 1 282 ? -2.837 4.239 -38.696 1.00 82.62 282 GLU A O 1
ATOM 2335 N N . GLY A 1 283 ? -1.817 4.567 -40.665 1.00 82.62 283 GLY A N 1
ATOM 2336 C CA . GLY A 1 283 ? -2.072 6.011 -40.717 1.00 82.62 283 GLY A CA 1
ATOM 2337 C C . GLY A 1 283 ? -1.232 6.865 -39.756 1.00 82.62 283 GLY A C 1
ATOM 2338 O O . GLY A 1 283 ? -1.384 8.086 -39.745 1.00 82.62 283 GLY A O 1
ATOM 2339 N N . LEU A 1 284 ? -0.326 6.271 -38.972 1.00 84.62 284 LEU A N 1
ATOM 2340 C CA . LEU A 1 284 ? 0.520 7.005 -38.032 1.00 84.62 284 LEU A CA 1
ATOM 2341 C C . LEU A 1 284 ? 1.894 7.335 -38.631 1.00 84.62 284 LEU A C 1
ATOM 2343 O O . LEU A 1 284 ? 2.604 6.469 -39.143 1.00 84.62 284 LEU A O 1
ATOM 2347 N N . THR A 1 285 ? 2.316 8.594 -38.493 1.00 79.44 285 THR A N 1
ATOM 2348 C CA . THR A 1 285 ? 3.650 9.065 -38.898 1.00 79.44 285 THR A CA 1
ATOM 2349 C C . THR A 1 285 ? 4.423 9.649 -37.705 1.00 79.44 285 THR A C 1
ATOM 2351 O O . THR A 1 285 ? 3.834 10.368 -36.890 1.00 79.44 285 THR A O 1
ATOM 2354 N N . PR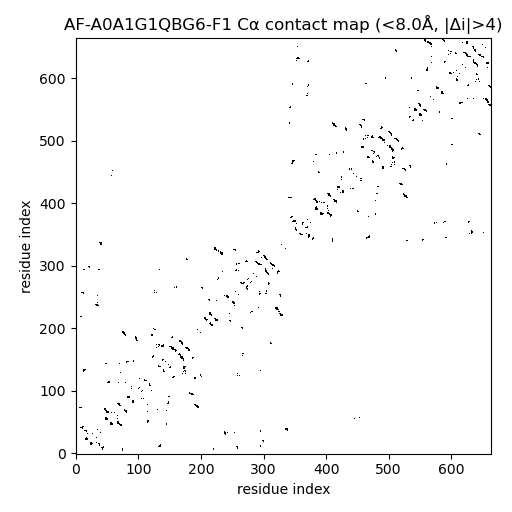O A 1 286 ? 5.743 9.398 -37.577 1.00 75.00 286 PRO A N 1
ATOM 2355 C CA . PRO A 1 286 ? 6.597 10.072 -36.595 1.00 75.00 286 PRO A CA 1
ATOM 2356 C C . PRO A 1 286 ? 6.565 11.605 -36.756 1.00 75.00 286 PRO A C 1
ATOM 2358 O O . PRO A 1 286 ? 6.253 12.084 -37.846 1.00 75.00 286 PRO A O 1
ATOM 2361 N N . PRO A 1 287 ? 6.916 12.398 -35.722 1.00 70.31 287 PRO A N 1
ATOM 2362 C CA . PRO A 1 287 ? 7.512 11.988 -34.444 1.00 70.31 287 PRO A CA 1
ATOM 2363 C C . PRO A 1 287 ? 6.527 11.871 -33.261 1.00 70.31 287 PRO A C 1
ATOM 2365 O O . PRO A 1 287 ? 6.934 11.493 -32.161 1.00 70.31 287 PRO A O 1
ATOM 2368 N N . LEU A 1 288 ? 5.237 12.169 -33.439 1.00 76.75 288 LEU A N 1
ATOM 2369 C CA . LEU A 1 288 ? 4.290 12.367 -32.327 1.00 76.75 288 LEU A CA 1
ATOM 2370 C C . LEU A 1 288 ? 3.524 11.098 -31.910 1.00 76.75 288 LEU A C 1
ATOM 2372 O O . LEU A 1 288 ? 2.295 11.106 -31.816 1.00 76.75 288 LEU A O 1
ATOM 2376 N N . LEU A 1 289 ? 4.237 10.010 -31.614 1.00 87.44 289 LEU A N 1
ATOM 2377 C CA . LEU A 1 289 ? 3.645 8.722 -31.214 1.00 87.44 289 LEU A CA 1
ATOM 2378 C C . LEU A 1 289 ? 3.674 8.510 -29.696 1.00 87.44 289 LEU A C 1
ATOM 2380 O O . LEU A 1 289 ? 4.280 7.562 -29.200 1.00 87.44 289 LEU A O 1
ATOM 2384 N N . HIS A 1 290 ? 3.039 9.423 -28.961 1.00 91.88 290 HIS A N 1
ATOM 2385 C CA . HIS A 1 290 ? 2.856 9.310 -27.514 1.00 91.88 290 HIS A CA 1
ATOM 2386 C C . HIS A 1 290 ? 1.593 8.512 -27.203 1.00 91.88 290 HIS A C 1
ATOM 2388 O O . HIS A 1 290 ? 0.518 8.863 -27.693 1.00 91.88 290 HIS A O 1
ATOM 2394 N N . TYR A 1 291 ? 1.737 7.483 -26.372 1.00 94.75 291 TYR A N 1
ATOM 2395 C CA . TYR A 1 291 ? 0.644 6.630 -25.929 1.00 94.75 291 TYR A CA 1
ATOM 2396 C C . TYR A 1 291 ? 0.397 6.801 -24.441 1.00 94.75 291 TYR A C 1
ATOM 2398 O O . TYR A 1 291 ? 1.338 6.778 -23.640 1.00 94.75 291 TYR A O 1
ATOM 2406 N N . PHE A 1 292 ? -0.875 6.928 -24.081 1.00 96.81 292 PHE A N 1
ATOM 2407 C CA . PHE A 1 292 ? -1.305 6.936 -22.697 1.00 96.81 292 PHE A CA 1
ATOM 2408 C C . PHE A 1 292 ? -1.081 5.592 -22.011 1.00 96.81 292 PHE A C 1
ATOM 2410 O O . PHE A 1 292 ? -1.387 4.536 -22.563 1.00 96.81 292 PHE A O 1
ATOM 2417 N N . SER A 1 293 ? -0.600 5.659 -20.770 1.00 96.12 293 SER A N 1
ATOM 2418 C CA . SER A 1 293 ? -0.751 4.578 -19.799 1.00 96.12 293 SER A CA 1
ATOM 2419 C C . SER A 1 293 ? -1.868 4.905 -18.805 1.00 96.12 293 SER A C 1
ATOM 2421 O O . SER A 1 293 ? -2.298 6.052 -18.701 1.00 96.12 293 SER A O 1
ATOM 2423 N N . SER A 1 294 ? -2.326 3.922 -18.037 1.00 94.81 294 SER A N 1
ATOM 2424 C CA . SER A 1 294 ? -3.237 4.121 -16.906 1.00 94.81 294 SER A CA 1
ATOM 2425 C C . SER A 1 294 ? -2.536 4.630 -15.648 1.00 94.81 294 SER A C 1
ATOM 2427 O O . SER A 1 294 ? -3.213 4.895 -14.660 1.00 94.81 294 SER A O 1
ATOM 2429 N N . THR A 1 295 ? -1.206 4.775 -15.650 1.00 94.19 295 THR A N 1
ATOM 2430 C CA . THR A 1 295 ? -0.415 5.189 -14.484 1.00 94.19 295 THR A CA 1
ATOM 2431 C C . THR A 1 295 ? -0.432 6.715 -14.347 1.00 94.19 295 THR A C 1
ATOM 2433 O O . THR A 1 295 ? 0.248 7.399 -15.121 1.00 94.19 295 THR A O 1
ATOM 2436 N N . PRO A 1 296 ? -1.184 7.281 -13.383 1.00 91.56 296 PRO A N 1
ATOM 2437 C CA . PRO A 1 296 ? -1.217 8.724 -13.206 1.00 91.56 296 PRO A CA 1
ATOM 2438 C C . PRO A 1 296 ? 0.113 9.240 -12.647 1.00 91.56 296 PRO A C 1
ATOM 2440 O O . PRO A 1 296 ? 0.853 8.517 -11.978 1.00 91.56 296 PRO A O 1
ATOM 2443 N N . TYR A 1 297 ? 0.389 10.511 -12.909 1.00 88.50 297 TYR A N 1
ATOM 2444 C CA . TYR A 1 297 ? 1.350 11.316 -12.164 1.00 88.50 297 TYR A CA 1
ATOM 2445 C C . TYR A 1 297 ? 0.579 12.459 -11.488 1.00 88.50 297 TYR A C 1
ATOM 2447 O O . TYR A 1 297 ? -0.566 12.721 -11.855 1.00 88.50 297 TYR A O 1
ATOM 2455 N N . GLU A 1 298 ? 1.159 13.094 -10.474 1.00 77.44 298 GLU A N 1
ATOM 2456 C CA . GLU A 1 298 ? 0.486 14.089 -9.628 1.00 77.44 298 GLU A CA 1
ATOM 2457 C C . GLU A 1 298 ? -0.406 15.080 -10.402 1.00 77.44 298 GLU A C 1
ATOM 2459 O O . GLU A 1 298 ? -0.061 15.572 -11.483 1.00 77.44 298 GLU A O 1
ATOM 2464 N N . GLY A 1 299 ? -1.568 15.394 -9.822 1.00 82.06 299 GLY A N 1
ATOM 2465 C CA . GLY A 1 299 ? -2.490 16.382 -10.369 1.00 82.06 299 GLY A CA 1
ATOM 2466 C C . GLY A 1 299 ? -3.059 15.967 -11.724 1.00 82.06 299 GLY A C 1
ATOM 2467 O O . GLY A 1 299 ? -3.799 14.990 -11.835 1.00 82.06 299 GLY A O 1
ATOM 2468 N N . ILE A 1 300 ? -2.732 16.731 -12.766 1.00 86.56 300 ILE A N 1
ATOM 2469 C CA . ILE A 1 300 ? -3.322 16.628 -14.111 1.00 86.56 300 ILE A CA 1
ATOM 2470 C C . ILE A 1 300 ? -2.422 15.919 -15.130 1.00 86.56 300 ILE A C 1
ATOM 2472 O O . ILE A 1 300 ? -2.694 15.986 -16.328 1.00 86.56 300 ILE A O 1
ATOM 2476 N N . TYR A 1 301 ? -1.355 15.253 -14.685 1.00 92.56 301 TYR A N 1
ATOM 2477 C CA . TYR A 1 301 ? -0.388 14.600 -15.566 1.00 92.56 301 TYR A CA 1
ATOM 2478 C C . TYR A 1 301 ? -0.512 13.074 -15.557 1.00 92.56 301 TYR A C 1
ATOM 2480 O O . TYR A 1 301 ? -1.049 12.460 -14.635 1.00 92.56 301 TYR A O 1
ATOM 2488 N N . VAL A 1 302 ? -0.017 12.433 -16.607 1.00 94.00 302 VAL A N 1
ATOM 2489 C CA . VAL A 1 302 ? -0.013 10.975 -16.739 1.00 94.00 302 VAL A CA 1
ATOM 2490 C C . VAL A 1 302 ? 1.285 10.504 -17.379 1.00 94.00 302 VAL A C 1
ATOM 2492 O O . VAL A 1 302 ? 1.883 11.197 -18.208 1.00 94.00 302 VAL A O 1
ATOM 2495 N N . TRP A 1 303 ? 1.726 9.310 -16.992 1.00 94.94 303 TRP A N 1
ATOM 2496 C CA . TRP A 1 303 ? 2.853 8.661 -17.637 1.00 94.94 303 TRP A CA 1
ATOM 2497 C C . TRP A 1 303 ? 2.501 8.192 -19.049 1.00 94.94 303 TRP A C 1
ATOM 2499 O O . TRP A 1 303 ? 1.491 7.518 -19.275 1.00 94.94 303 TRP A O 1
ATOM 2509 N N . VAL A 1 304 ? 3.376 8.505 -19.997 1.00 94.62 304 VAL A N 1
ATOM 2510 C CA . VAL A 1 304 ? 3.242 8.144 -21.410 1.00 94.62 304 VAL A CA 1
ATOM 2511 C C . VAL A 1 304 ? 4.505 7.481 -21.930 1.00 94.62 304 VAL A C 1
ATOM 2513 O O . VAL A 1 304 ? 5.594 7.672 -21.390 1.00 94.62 304 VAL A O 1
ATOM 2516 N N . THR A 1 305 ? 4.355 6.703 -22.999 1.00 93.38 305 THR A N 1
ATOM 2517 C CA . THR A 1 305 ? 5.476 6.127 -23.756 1.00 93.38 305 THR A CA 1
ATOM 2518 C C . THR A 1 305 ? 5.472 6.686 -25.170 1.00 93.38 305 THR A C 1
ATOM 2520 O O . THR A 1 305 ? 4.432 6.709 -25.827 1.00 93.38 305 THR A O 1
ATOM 2523 N N . ASN A 1 306 ? 6.627 7.146 -25.641 1.00 90.31 306 ASN A N 1
ATOM 2524 C CA . ASN A 1 306 ? 6.834 7.596 -27.007 1.00 90.31 306 ASN A CA 1
ATOM 2525 C C . ASN A 1 306 ? 7.496 6.479 -27.828 1.00 90.31 306 ASN A C 1
ATOM 2527 O O . ASN A 1 306 ? 8.655 6.137 -27.595 1.00 90.31 306 ASN A O 1
ATOM 2531 N N . PHE A 1 307 ? 6.791 5.946 -28.825 1.00 88.75 307 PHE A N 1
ATOM 2532 C CA . PHE A 1 307 ? 7.293 4.843 -29.656 1.00 88.75 307 PHE A CA 1
ATOM 2533 C C . PHE A 1 307 ? 8.213 5.278 -30.817 1.00 88.75 307 PHE A C 1
ATOM 2535 O O . PHE A 1 307 ? 8.828 4.425 -31.457 1.00 88.75 307 PHE A O 1
ATOM 2542 N N . CYS A 1 308 ? 8.375 6.582 -31.070 1.00 84.06 308 CYS A N 1
ATOM 2543 C CA . CYS A 1 308 ? 9.369 7.106 -32.022 1.00 84.06 308 CYS A CA 1
ATOM 2544 C C . CYS A 1 308 ? 10.770 7.177 -31.421 1.00 84.06 308 CYS A C 1
ATOM 2546 O O . CYS A 1 308 ? 11.749 6.902 -32.105 1.00 84.06 308 CYS A O 1
ATOM 2548 N N . PHE A 1 309 ? 10.865 7.549 -30.144 1.00 84.94 309 PHE A N 1
ATOM 2549 C CA . PHE A 1 309 ? 12.145 7.762 -29.464 1.00 84.94 309 PHE A CA 1
ATOM 2550 C C . PHE A 1 309 ? 12.433 6.721 -28.371 1.00 84.94 309 PHE A C 1
ATOM 2552 O O . PHE A 1 309 ? 13.535 6.679 -27.832 1.00 84.94 309 PHE A O 1
ATOM 2559 N N . GLY A 1 310 ? 11.453 5.888 -28.009 1.00 85.69 310 GLY A N 1
ATOM 2560 C CA . GLY A 1 310 ? 11.575 4.884 -26.946 1.00 85.69 310 GLY A CA 1
ATOM 2561 C C . GLY A 1 310 ? 11.596 5.464 -25.525 1.00 85.69 310 GLY A C 1
ATOM 2562 O O . GLY A 1 310 ? 11.843 4.724 -24.566 1.00 85.69 310 GLY A O 1
ATOM 2563 N N . TYR A 1 311 ? 11.361 6.776 -25.387 1.00 87.06 311 TYR A N 1
ATOM 2564 C CA . TYR A 1 311 ? 11.297 7.488 -24.110 1.00 87.06 311 TYR A CA 1
ATOM 2565 C C . TYR A 1 311 ? 9.960 7.273 -23.406 1.00 87.06 311 TYR A C 1
ATOM 2567 O O . TYR A 1 311 ? 8.909 7.159 -24.034 1.00 87.06 311 TYR A O 1
ATOM 2575 N N . ASP A 1 312 ? 10.006 7.325 -22.084 1.00 89.94 312 ASP A N 1
ATOM 2576 C CA . ASP A 1 312 ? 8.849 7.338 -21.203 1.00 89.94 312 ASP A CA 1
ATOM 2577 C C . ASP A 1 312 ? 8.978 8.501 -20.209 1.00 89.94 312 ASP A C 1
ATOM 2579 O O . ASP A 1 312 ? 10.083 8.899 -19.831 1.00 89.94 312 ASP A O 1
ATOM 2583 N N . GLY A 1 313 ? 7.855 9.109 -19.832 1.00 87.31 313 GLY A N 1
ATOM 2584 C CA . GLY A 1 313 ? 7.850 10.269 -18.941 1.00 87.31 313 GLY A CA 1
ATOM 2585 C C . GLY A 1 313 ? 6.448 10.737 -18.565 1.00 87.31 313 GLY A C 1
ATOM 2586 O O . GLY A 1 313 ? 5.460 10.276 -19.127 1.00 87.31 313 GLY A O 1
ATOM 2587 N N . TYR A 1 314 ? 6.370 11.663 -17.611 1.00 79.44 314 TYR A N 1
ATOM 2588 C CA . TYR A 1 314 ? 5.130 12.143 -16.982 1.00 79.44 314 TYR A CA 1
ATOM 2589 C C . TYR A 1 314 ? 4.653 13.508 -17.512 1.00 79.44 314 TYR A C 1
ATOM 2591 O O . TYR A 1 314 ? 4.018 14.282 -16.806 1.00 79.44 314 TYR A O 1
ATOM 2599 N N . TYR A 1 315 ? 4.984 13.846 -18.756 1.00 80.94 315 TYR A N 1
ATOM 2600 C CA . TYR A 1 315 ? 4.768 15.190 -19.311 1.00 80.94 315 TYR A CA 1
ATOM 2601 C C . TYR A 1 315 ? 3.423 15.370 -20.031 1.00 80.94 315 TYR A C 1
ATOM 2603 O O . TYR A 1 315 ? 3.127 16.466 -20.504 1.00 80.94 315 TYR A O 1
ATOM 2611 N N . ALA A 1 316 ? 2.599 14.325 -20.146 1.00 85.81 316 ALA A N 1
ATOM 2612 C CA . ALA A 1 316 ? 1.310 14.446 -20.815 1.00 85.81 316 ALA A CA 1
ATOM 2613 C C . ALA A 1 316 ? 0.249 14.980 -19.856 1.00 85.81 316 ALA A C 1
ATOM 2615 O O . ALA A 1 316 ? -0.061 14.352 -18.844 1.00 85.81 316 ALA A O 1
ATOM 2616 N N . ASN A 1 317 ? -0.333 16.124 -20.203 1.00 91.56 317 ASN A N 1
ATOM 2617 C CA . ASN A 1 317 ? -1.551 16.598 -19.567 1.00 91.56 317 ASN A CA 1
ATOM 2618 C C . ASN A 1 317 ? -2.702 15.633 -19.900 1.00 91.56 317 ASN A C 1
ATOM 2620 O O . ASN A 1 317 ? -2.825 15.199 -21.046 1.00 91.56 317 ASN A O 1
ATOM 2624 N N . LYS A 1 318 ? -3.566 15.314 -18.935 1.00 90.44 318 LYS A N 1
ATOM 2625 C CA . LYS A 1 318 ? -4.704 14.402 -19.134 1.00 90.44 318 LYS A CA 1
ATOM 2626 C C . LYS A 1 318 ? -5.723 14.906 -20.164 1.00 90.44 318 LYS A C 1
ATOM 2628 O O . LYS A 1 318 ? -6.443 14.091 -20.723 1.00 90.44 318 LYS A O 1
ATOM 2633 N N . ASN A 1 319 ? -5.735 16.205 -20.472 1.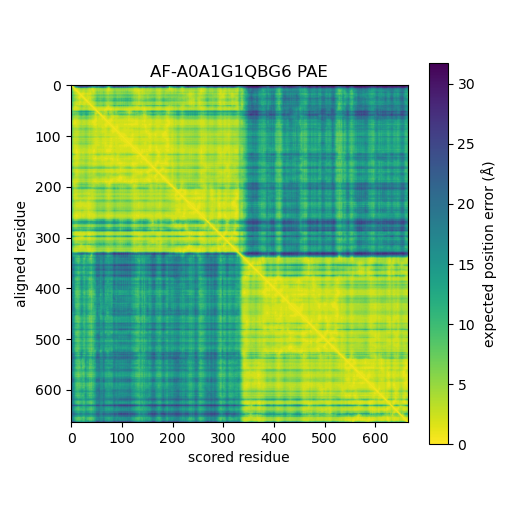00 91.44 319 ASN A N 1
ATOM 2634 C CA . ASN A 1 319 ? -6.554 16.798 -21.536 1.00 91.44 319 ASN A CA 1
ATOM 2635 C C . ASN A 1 319 ? -5.887 16.742 -22.929 1.00 91.44 319 ASN A C 1
ATOM 2637 O O . ASN A 1 319 ? -6.499 17.118 -23.930 1.00 91.44 319 ASN A O 1
ATOM 2641 N N . ALA A 1 320 ? -4.624 16.307 -23.024 1.00 92.69 320 ALA A N 1
ATOM 2642 C CA . ALA A 1 320 ? -3.942 16.159 -24.306 1.00 92.69 320 ALA A CA 1
ATOM 2643 C C . ALA A 1 320 ? -4.577 15.032 -25.129 1.00 92.69 320 ALA A C 1
ATOM 2645 O O . ALA A 1 320 ? -4.936 13.993 -24.591 1.00 92.69 320 ALA A O 1
ATOM 2646 N N . HIS A 1 321 ? -4.675 15.217 -26.445 1.00 94.44 321 HIS A N 1
ATOM 2647 C CA . HIS A 1 321 ? -5.236 14.205 -27.340 1.00 94.44 321 HIS A CA 1
ATOM 2648 C C . HIS A 1 321 ? -4.123 13.289 -27.854 1.00 94.44 321 HIS A C 1
ATOM 2650 O O . HIS A 1 321 ? -3.434 13.599 -28.834 1.00 94.44 321 HIS A O 1
ATOM 2656 N N . LEU A 1 322 ? -3.907 12.174 -27.157 1.00 94.88 322 LEU A N 1
ATOM 2657 C CA . LEU A 1 322 ? -2.830 11.223 -27.444 1.00 94.88 322 LEU A CA 1
ATOM 2658 C C . LEU A 1 322 ? -3.374 9.866 -27.889 1.00 94.88 322 LEU A C 1
ATOM 2660 O O . LEU A 1 322 ? -4.573 9.603 -27.826 1.00 94.88 322 LEU A O 1
ATOM 2664 N N . LEU A 1 323 ? -2.472 9.019 -28.381 1.00 94.94 323 LEU A N 1
ATOM 2665 C CA . LEU A 1 323 ? -2.800 7.650 -28.763 1.00 94.94 323 LEU A CA 1
ATOM 2666 C C . LEU A 1 323 ? -2.992 6.793 -27.509 1.00 94.94 323 LEU A C 1
ATOM 2668 O O . LEU A 1 323 ? -2.511 7.118 -26.421 1.00 94.94 323 LEU A O 1
ATOM 2672 N N . PHE A 1 324 ? -3.666 5.664 -27.663 1.00 95.44 324 PHE A N 1
ATOM 2673 C CA . PHE A 1 324 ? -3.775 4.649 -26.626 1.00 95.44 324 PHE A CA 1
ATOM 2674 C C . PHE A 1 324 ? -4.070 3.294 -27.259 1.00 95.44 324 PHE A C 1
ATOM 2676 O O . PHE A 1 324 ? -4.529 3.201 -28.398 1.00 95.44 324 PHE A O 1
ATOM 2683 N N . ARG A 1 325 ? -3.814 2.234 -26.500 1.00 95.31 325 ARG A N 1
ATOM 2684 C CA . ARG A 1 325 ? -4.051 0.858 -26.924 1.00 95.31 325 ARG A CA 1
ATOM 2685 C C . ARG A 1 325 ? -4.605 0.073 -25.758 1.00 95.31 325 ARG A C 1
ATOM 2687 O O . ARG A 1 325 ? -4.059 0.178 -24.663 1.00 95.31 325 ARG A O 1
ATOM 2694 N N . ALA A 1 326 ? -5.660 -0.697 -25.985 1.00 96.56 326 ALA A N 1
ATOM 2695 C CA . ALA A 1 326 ? -6.242 -1.507 -24.930 1.00 96.56 326 ALA A CA 1
ATOM 2696 C C . ALA A 1 326 ? -5.427 -2.785 -24.678 1.00 96.56 326 ALA A C 1
ATOM 2698 O O . ALA A 1 326 ? -4.856 -3.386 -25.595 1.00 96.56 326 ALA A O 1
ATOM 2699 N N . VAL A 1 327 ? -5.411 -3.211 -23.419 1.00 95.00 327 VAL A N 1
ATOM 2700 C CA . VAL A 1 327 ? -4.823 -4.468 -22.959 1.00 95.00 327 VAL A CA 1
ATOM 2701 C C . VAL A 1 327 ? -5.800 -5.195 -22.036 1.00 95.00 327 VAL A C 1
ATOM 2703 O O . VAL A 1 327 ? -6.632 -4.573 -21.373 1.00 95.00 327 VAL A O 1
ATOM 2706 N N . ARG A 1 328 ? -5.670 -6.514 -21.950 1.00 91.81 328 ARG A N 1
ATOM 2707 C CA . ARG A 1 328 ? -6.318 -7.368 -20.949 1.00 91.81 328 ARG A CA 1
ATOM 2708 C C . ARG A 1 328 ? -5.354 -8.460 -20.480 1.00 91.81 328 ARG A C 1
ATOM 2710 O O . ARG A 1 328 ? -4.336 -8.718 -21.120 1.00 91.81 328 ARG A O 1
ATOM 2717 N N . ASN A 1 329 ? -5.685 -9.130 -19.381 1.00 85.88 329 ASN A N 1
ATOM 2718 C CA . ASN A 1 329 ? -4.931 -10.297 -18.916 1.00 85.88 329 ASN A CA 1
ATOM 2719 C C . ASN A 1 329 ? -5.458 -11.594 -19.565 1.00 85.88 329 ASN A C 1
ATOM 2721 O O . ASN A 1 329 ? -6.652 -11.708 -19.868 1.00 85.88 329 ASN A O 1
ATOM 2725 N N . VAL A 1 330 ? -4.576 -12.579 -19.744 1.00 80.38 330 VAL A N 1
ATOM 2726 C CA . VAL A 1 330 ? -4.873 -13.927 -20.258 1.00 80.38 330 VAL A CA 1
ATOM 2727 C C . VAL A 1 330 ? -4.764 -14.947 -19.115 1.00 80.38 330 VAL A C 1
ATOM 2729 O O . VAL A 1 330 ? -3.737 -15.038 -18.444 1.00 80.38 330 VAL A O 1
ATOM 2732 N N . GLY A 1 331 ? -5.819 -15.739 -18.886 1.00 63.03 331 GLY A N 1
ATOM 2733 C CA . GLY A 1 331 ? -5.880 -16.762 -17.827 1.00 63.03 331 GLY A CA 1
ATOM 2734 C C . GLY A 1 331 ? -6.390 -16.262 -16.462 1.00 63.03 331 GLY A C 1
ATOM 2735 O O . GLY A 1 331 ? -6.941 -15.174 -16.347 1.00 63.03 331 GLY A O 1
ATOM 2736 N N . VAL A 1 332 ? -6.212 -17.069 -15.401 1.00 41.03 332 VAL A N 1
ATOM 2737 C CA . VAL A 1 332 ? -6.768 -16.847 -14.035 1.00 41.03 332 VAL A CA 1
ATOM 2738 C C . VAL A 1 332 ? -6.175 -15.614 -13.316 1.00 41.03 332 VAL A C 1
ATOM 2740 O O . VAL A 1 332 ? -6.591 -15.264 -12.212 1.00 41.03 332 VAL A O 1
ATOM 2743 N N . ILE A 1 333 ? -5.226 -14.901 -13.931 1.00 50.28 333 ILE A N 1
ATOM 2744 C CA . ILE A 1 333 ? -4.751 -13.598 -13.448 1.00 50.28 333 ILE A CA 1
ATOM 2745 C C . ILE A 1 333 ? -5.746 -12.526 -13.915 1.00 50.28 333 ILE A C 1
ATOM 2747 O O . ILE A 1 333 ? -5.433 -11.651 -14.715 1.00 50.28 333 ILE A O 1
ATOM 2751 N N . THR A 1 334 ? -6.983 -12.588 -13.431 1.00 49.62 334 THR A N 1
ATOM 2752 C CA . THR A 1 334 ? -7.919 -11.471 -13.589 1.00 49.62 334 THR A CA 1
ATOM 2753 C C . THR A 1 334 ? -7.349 -10.283 -12.821 1.00 49.62 334 THR A C 1
ATOM 2755 O O . THR A 1 334 ? -6.984 -10.444 -11.652 1.00 49.62 334 THR A O 1
ATOM 2758 N N . SER A 1 335 ? -7.282 -9.098 -13.437 1.00 53.28 335 SER A N 1
ATOM 2759 C CA . SER A 1 335 ? -7.089 -7.858 -12.681 1.00 53.28 335 SER A CA 1
ATOM 2760 C C . SER A 1 335 ? -8.253 -7.767 -11.709 1.00 53.28 335 SER A C 1
ATOM 2762 O O . SER A 1 335 ? -9.383 -7.511 -12.122 1.00 53.28 335 SER A O 1
ATOM 2764 N N . LYS A 1 336 ? -8.003 -8.073 -10.438 1.00 59.28 336 LYS A N 1
ATOM 2765 C CA . LYS A 1 336 ? -9.030 -7.919 -9.418 1.00 59.28 336 LYS A CA 1
ATOM 2766 C C . LYS A 1 336 ? -9.168 -6.427 -9.171 1.00 59.28 336 LYS A C 1
ATOM 2768 O O . LYS A 1 336 ? -8.155 -5.724 -9.084 1.00 59.28 336 LYS A O 1
ATOM 2773 N N . GLU A 1 337 ? -10.411 -5.967 -9.091 1.00 64.62 337 GLU A N 1
ATOM 2774 C CA . GLU A 1 337 ? -10.712 -4.651 -8.535 1.00 64.62 337 GLU A CA 1
ATOM 2775 C C . GLU A 1 337 ? -9.911 -4.505 -7.246 1.00 64.62 337 GLU A C 1
ATOM 2777 O O . GLU A 1 337 ? -9.874 -5.445 -6.438 1.00 64.62 337 GLU A O 1
ATOM 2782 N N . ARG A 1 338 ? -9.197 -3.386 -7.087 1.00 65.00 338 ARG A N 1
ATOM 2783 C CA . ARG A 1 338 ? -8.467 -3.152 -5.848 1.00 65.00 338 ARG A CA 1
ATOM 2784 C C . ARG A 1 338 ? -9.512 -3.085 -4.739 1.00 65.00 338 ARG A C 1
ATOM 2786 O O . ARG A 1 338 ? -10.336 -2.175 -4.761 1.00 65.00 338 ARG A O 1
ATOM 2793 N N . PRO A 1 339 ? -9.506 -4.014 -3.769 1.00 65.94 339 PRO A N 1
ATOM 2794 C CA . PRO A 1 339 ? -10.385 -3.860 -2.633 1.00 65.94 339 PRO A CA 1
ATOM 2795 C C . PRO A 1 339 ? -9.969 -2.574 -1.919 1.00 65.94 339 PRO A C 1
ATOM 2797 O O . PRO A 1 339 ? -8.783 -2.359 -1.654 1.00 65.94 339 PRO A O 1
ATOM 2800 N N . HIS A 1 340 ? -10.935 -1.700 -1.679 1.00 68.00 340 HIS A N 1
ATOM 2801 C CA . HIS A 1 340 ? -10.671 -0.414 -1.058 1.00 68.00 340 HIS A CA 1
ATOM 2802 C C . HIS A 1 340 ? -10.543 -0.586 0.451 1.00 68.00 340 HIS A C 1
ATOM 2804 O O . HIS A 1 340 ? -11.250 -1.397 1.054 1.00 68.00 340 HIS A O 1
ATOM 2810 N N . PHE A 1 341 ? -9.643 0.191 1.050 1.00 82.00 341 PHE A N 1
ATOM 2811 C CA . PHE A 1 341 ? -9.610 0.343 2.494 1.00 82.00 341 PHE A CA 1
ATOM 2812 C C . PHE A 1 341 ? -10.961 0.885 2.959 1.00 82.00 341 PHE A C 1
ATOM 2814 O 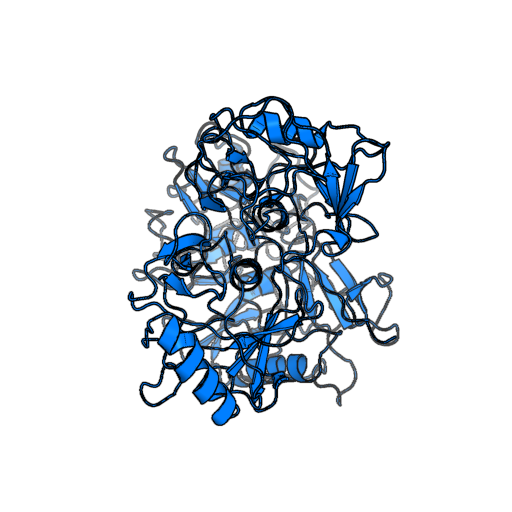O . PHE A 1 341 ? -11.428 1.916 2.476 1.00 82.00 341 PHE A O 1
ATOM 2821 N N . LYS A 1 342 ? -11.584 0.169 3.886 1.00 86.81 342 LYS A N 1
ATOM 2822 C CA . LYS A 1 342 ? -12.765 0.623 4.607 1.00 86.81 342 LYS A CA 1
ATOM 2823 C C . LYS A 1 342 ? -12.345 0.820 6.046 1.00 86.81 342 LYS A C 1
ATOM 2825 O O . LYS A 1 342 ? -11.908 -0.136 6.683 1.00 86.81 342 LYS A O 1
ATOM 2830 N N . PHE A 1 343 ? -12.466 2.042 6.548 1.00 88.94 343 PHE A N 1
ATOM 2831 C CA . PHE A 1 343 ? -12.225 2.296 7.958 1.00 88.94 343 PHE A CA 1
ATOM 2832 C C . PHE A 1 343 ? -13.283 1.533 8.777 1.00 88.94 343 PHE A C 1
ATOM 2834 O O . PHE A 1 343 ? -14.471 1.821 8.597 1.00 88.94 343 PHE A O 1
ATOM 2841 N N . PRO A 1 344 ? -12.911 0.523 9.587 1.00 90.81 344 PRO A N 1
ATOM 2842 C CA . PRO A 1 344 ? -13.898 -0.330 10.231 1.00 90.81 344 PRO A CA 1
ATOM 2843 C C . PRO A 1 344 ? -14.544 0.353 11.439 1.00 90.81 344 PRO A C 1
ATOM 2845 O O . PRO A 1 344 ? -13.853 0.982 12.245 1.00 90.81 344 PRO A O 1
ATOM 2848 N N . ASP A 1 345 ? -15.850 0.141 11.600 1.00 90.38 345 ASP A N 1
ATOM 2849 C CA . ASP A 1 345 ? -16.640 0.610 12.742 1.00 90.38 345 ASP A CA 1
ATOM 2850 C C . ASP A 1 345 ? -16.055 0.093 14.071 1.00 90.38 345 ASP A C 1
ATOM 2852 O O . ASP A 1 345 ? -15.324 -0.899 14.108 1.00 90.38 345 ASP A O 1
ATOM 2856 N N . SER A 1 346 ? -16.411 0.722 15.193 1.00 92.00 346 SER A N 1
ATOM 2857 C CA . SER A 1 346 ? -15.939 0.305 16.524 1.00 92.00 346 SER A CA 1
ATOM 2858 C C . SER A 1 346 ? -16.465 -1.068 16.974 1.00 92.00 346 SER A C 1
ATOM 2860 O O . SER A 1 346 ? -15.938 -1.651 17.916 1.00 92.00 346 SER A O 1
ATOM 2862 N N . GLY A 1 347 ? -17.524 -1.575 16.336 1.00 91.12 347 GLY A N 1
ATOM 2863 C CA . GLY A 1 347 ? -18.244 -2.779 16.758 1.00 91.12 347 GLY A CA 1
ATOM 2864 C C . GLY A 1 347 ? -19.369 -2.521 17.767 1.00 91.12 347 GLY A C 1
ATOM 2865 O O . GLY A 1 347 ? -20.217 -3.396 17.950 1.00 91.12 347 GLY A O 1
ATOM 2866 N N . GLN A 1 348 ? -19.462 -1.324 18.361 1.00 91.31 348 GLN A N 1
ATOM 2867 C CA . GLN A 1 348 ? -20.532 -0.985 19.302 1.00 91.31 348 GLN A CA 1
ATOM 2868 C C . GLN A 1 348 ? -21.901 -0.949 18.605 1.00 91.31 348 GLN A C 1
ATOM 2870 O O . GLN A 1 348 ? -22.115 -0.180 17.676 1.00 91.31 348 GLN A O 1
ATOM 2875 N N . LYS A 1 349 ? -22.854 -1.765 19.078 1.00 90.75 349 LYS A N 1
ATOM 2876 C CA . LYS A 1 349 ? -24.215 -1.866 18.499 1.00 90.75 349 LYS A CA 1
ATOM 2877 C C . LYS A 1 349 ? -25.308 -1.282 19.393 1.00 90.75 349 LYS A C 1
ATOM 2879 O O . LYS A 1 349 ? -26.435 -1.087 18.948 1.00 90.75 349 LYS A O 1
ATOM 2884 N N . LYS A 1 350 ? -25.006 -1.071 20.676 1.00 90.81 350 LYS A N 1
ATOM 2885 C CA . LYS A 1 350 ? -25.962 -0.594 21.684 1.00 90.81 350 LYS A CA 1
ATOM 2886 C C . LYS A 1 350 ? -25.932 0.931 21.772 1.00 90.81 350 LYS A C 1
ATOM 2888 O O . LYS A 1 350 ? -24.878 1.541 21.620 1.00 90.81 350 LYS A O 1
ATOM 2893 N N . CYS A 1 351 ? -27.091 1.520 22.055 1.00 91.44 351 CYS A N 1
ATOM 2894 C CA . CYS A 1 351 ? -27.237 2.932 22.401 1.00 91.44 351 CYS A CA 1
ATOM 2895 C C . CYS A 1 351 ? -27.652 3.057 23.867 1.00 91.44 351 CYS A C 1
ATOM 2897 O O . CYS A 1 351 ? -28.368 2.195 24.381 1.00 91.44 351 CYS A O 1
ATOM 2899 N N . TYR A 1 352 ? -27.245 4.143 24.516 1.00 89.56 352 TYR A N 1
ATOM 2900 C CA . TYR A 1 352 ? -27.486 4.388 25.937 1.00 89.56 352 TYR A CA 1
ATOM 2901 C C . TYR A 1 352 ? -28.072 5.785 26.162 1.00 89.56 352 TYR A C 1
ATOM 2903 O O . TYR A 1 352 ? -27.762 6.707 25.406 1.00 89.56 352 TYR A O 1
ATOM 2911 N N . ASN A 1 353 ? -28.894 5.953 27.197 1.00 85.50 353 ASN A N 1
ATOM 2912 C CA . ASN A 1 353 ? -29.243 7.279 27.722 1.00 85.50 353 ASN A CA 1
ATOM 2913 C C . ASN A 1 353 ? -28.198 7.746 28.765 1.00 85.50 353 ASN A C 1
ATOM 2915 O O . ASN A 1 353 ? -27.206 7.051 29.018 1.00 85.50 353 ASN A O 1
ATOM 2919 N N . ASP A 1 354 ? -28.391 8.917 29.374 1.00 77.75 354 ASP A N 1
ATOM 2920 C CA . ASP A 1 354 ? -27.449 9.457 30.376 1.00 77.75 354 ASP A CA 1
ATOM 2921 C C . ASP A 1 354 ? -27.551 8.805 31.759 1.00 77.75 354 ASP A C 1
ATOM 2923 O O . ASP A 1 354 ? -26.665 8.980 32.594 1.00 77.75 354 ASP A O 1
ATOM 2927 N N . GLU A 1 355 ? -28.623 8.058 32.007 1.00 78.69 355 GLU A N 1
ATOM 2928 C CA . GLU A 1 355 ? -28.817 7.247 33.216 1.00 78.69 355 GLU A CA 1
ATOM 2929 C C . GLU A 1 355 ? -28.201 5.853 33.064 1.00 78.69 355 GLU A C 1
ATOM 2931 O O . GLU A 1 355 ? -28.183 5.077 34.014 1.00 78.69 355 GLU A O 1
ATOM 2936 N N . GLY A 1 356 ? -27.712 5.532 31.864 1.00 76.25 356 GLY A N 1
ATOM 2937 C CA . GLY A 1 356 ? -27.071 4.267 31.564 1.00 76.25 356 GLY A CA 1
ATOM 2938 C C . GLY A 1 356 ? -27.989 3.122 31.146 1.00 76.25 356 GLY A C 1
ATOM 2939 O O . GLY A 1 356 ? -27.527 2.017 30.853 1.00 76.25 356 GLY A O 1
ATOM 2940 N N . GLY A 1 357 ? -29.282 3.389 30.995 1.00 85.06 357 GLY A N 1
ATOM 2941 C CA . GLY A 1 357 ? -30.210 2.456 30.373 1.00 85.06 357 GLY A CA 1
ATOM 2942 C C . GLY A 1 357 ? -29.870 2.226 28.899 1.00 85.06 357 GLY A C 1
ATOM 2943 O O . GLY A 1 357 ? -29.679 3.179 28.140 1.00 85.06 357 GLY A O 1
ATOM 2944 N N . ILE A 1 358 ? -29.838 0.956 28.477 1.00 90.19 358 ILE A N 1
ATOM 2945 C CA . ILE A 1 358 ? -29.805 0.603 27.052 1.00 90.19 358 ILE A CA 1
ATOM 2946 C C . ILE A 1 358 ? -31.122 1.063 26.428 1.00 90.19 358 ILE A C 1
ATOM 2948 O O . ILE A 1 358 ? -32.201 0.636 26.845 1.00 90.19 358 ILE A O 1
ATOM 2952 N N . ILE A 1 359 ? -31.032 1.898 25.400 1.00 90.56 359 ILE A N 1
ATOM 2953 C CA . ILE A 1 359 ? -32.183 2.387 24.646 1.00 90.56 359 ILE A CA 1
ATOM 2954 C C . ILE A 1 359 ? -32.228 1.748 23.263 1.00 90.56 359 ILE A C 1
ATOM 2956 O O . ILE A 1 359 ? -31.215 1.337 22.692 1.00 90.56 359 ILE A O 1
ATOM 2960 N N . LYS A 1 360 ? -33.432 1.686 22.691 1.00 92.56 360 LYS A N 1
ATOM 2961 C CA . LYS A 1 360 ? -33.597 1.338 21.279 1.00 92.56 360 LYS A CA 1
ATOM 2962 C C . LYS A 1 360 ? -32.860 2.369 20.425 1.00 92.56 360 LYS A C 1
ATOM 2964 O O . LYS A 1 360 ? -32.936 3.557 20.728 1.00 92.56 360 LYS A O 1
ATOM 2969 N N . THR A 1 361 ? -32.209 1.916 19.351 1.00 92.75 361 THR A N 1
ATOM 2970 C CA . THR A 1 361 ? -31.481 2.778 18.411 1.00 92.75 361 THR A CA 1
ATOM 2971 C C . THR A 1 361 ? -32.319 4.009 18.044 1.00 92.75 361 THR A C 1
ATOM 2973 O O . THR A 1 361 ? -33.395 3.850 17.447 1.00 92.75 361 THR A O 1
ATOM 2976 N N . PRO A 1 362 ? -31.878 5.223 18.425 1.00 92.31 362 PRO A N 1
ATOM 2977 C CA . PRO A 1 362 ? -32.648 6.432 18.179 1.00 92.31 362 PRO A CA 1
ATOM 2978 C C . PRO A 1 362 ? -32.811 6.689 16.679 1.00 92.31 362 PRO A C 1
ATOM 2980 O O . PRO A 1 362 ? -31.934 6.380 15.874 1.00 92.31 362 PRO A O 1
ATOM 2983 N N . LYS A 1 363 ? -33.947 7.270 16.287 1.00 91.06 363 LYS A N 1
ATOM 2984 C CA . LYS A 1 363 ? -34.165 7.742 14.911 1.00 91.06 363 LYS A CA 1
ATOM 2985 C C . LYS A 1 363 ? -33.570 9.138 14.741 1.00 91.06 363 LYS A C 1
ATOM 2987 O O . LYS A 1 363 ? -33.382 9.852 15.720 1.00 91.06 363 LYS A O 1
ATOM 2992 N N . LYS A 1 364 ? -33.319 9.549 13.494 1.00 87.94 364 LYS A N 1
ATOM 2993 C CA . LYS A 1 364 ? -32.829 10.901 13.186 1.00 87.94 364 LYS A CA 1
ATOM 2994 C C . LYS A 1 364 ? -33.704 11.960 13.870 1.00 87.94 364 LYS A C 1
ATOM 2996 O O . LYS A 1 364 ? -34.926 11.835 13.846 1.00 87.94 364 LYS A O 1
ATOM 3001 N N . ALA A 1 365 ? -33.061 12.970 14.459 1.00 85.06 365 ALA A N 1
ATOM 3002 C CA . ALA A 1 365 ? -33.664 14.044 15.261 1.00 85.06 365 ALA A CA 1
ATOM 3003 C C . ALA A 1 365 ? -34.264 13.634 16.625 1.00 85.06 365 ALA A C 1
ATOM 3005 O O . ALA A 1 365 ? -34.730 14.504 17.356 1.00 85.06 365 ALA A O 1
ATOM 3006 N N . ALA A 1 366 ? -34.238 12.351 17.001 1.00 90.94 366 ALA A N 1
ATOM 3007 C CA . ALA A 1 366 ? -34.582 11.939 18.359 1.00 90.94 366 ALA A CA 1
ATOM 3008 C C . ALA A 1 366 ? -33.435 12.235 19.337 1.00 90.94 366 ALA A C 1
ATOM 3010 O O . ALA A 1 366 ? -32.272 12.362 18.939 1.00 90.94 366 ALA A O 1
ATOM 3011 N N . GLN A 1 367 ? -33.771 12.287 20.628 1.00 90.25 367 GLN A N 1
ATOM 3012 C CA . GLN A 1 367 ? -32.782 12.390 21.694 1.00 90.25 367 GLN A CA 1
ATOM 3013 C C . GLN A 1 367 ? -31.752 11.260 21.579 1.00 90.25 367 GLN A C 1
ATOM 3015 O O . GLN A 1 367 ? -32.097 10.120 21.253 1.00 90.25 367 GLN A O 1
ATOM 3020 N N . TYR A 1 368 ? -30.487 11.594 21.824 1.00 90.56 368 TYR A N 1
ATOM 3021 C CA . TYR A 1 368 ? -29.356 10.676 21.725 1.00 90.56 368 TYR A CA 1
ATOM 3022 C C . TYR A 1 368 ? -29.104 10.068 20.336 1.00 90.56 368 TYR A C 1
ATOM 3024 O O . TYR A 1 368 ? -28.378 9.082 20.232 1.00 90.56 368 TYR A O 1
ATOM 3032 N N . PHE A 1 369 ? -29.671 10.610 19.256 1.00 93.25 369 PHE A N 1
ATOM 3033 C CA . PHE A 1 369 ? -29.300 10.192 17.904 1.00 93.25 369 PHE A CA 1
ATOM 3034 C C . PHE A 1 369 ? -27.842 10.542 17.590 1.00 93.25 369 PHE A C 1
ATOM 3036 O O . PHE A 1 369 ? -27.381 11.650 17.857 1.00 93.25 369 PHE A O 1
ATOM 3043 N N . GLY A 1 370 ? -27.131 9.606 16.959 1.00 91.06 370 GLY A N 1
ATOM 3044 C CA . GLY A 1 370 ? -25.761 9.809 16.497 1.00 91.06 370 GLY A CA 1
ATOM 3045 C C . GLY A 1 370 ? -24.677 9.245 17.412 1.00 91.06 370 GLY A C 1
ATOM 3046 O O . GLY A 1 370 ? -23.504 9.540 17.189 1.00 91.06 370 GLY A O 1
ATOM 3047 N N . GLN A 1 371 ? -25.046 8.427 18.402 1.00 92.88 371 GLN A N 1
ATOM 3048 C CA . GLN A 1 371 ? -24.087 7.556 19.095 1.00 92.88 371 GLN A CA 1
ATOM 3049 C C . GLN A 1 371 ? -23.473 6.562 18.112 1.00 92.88 371 GLN A C 1
ATOM 3051 O O . GLN A 1 371 ? -24.060 6.284 17.066 1.00 92.88 371 GLN A O 1
ATOM 3056 N N . ASP A 1 372 ? -22.371 5.940 18.508 1.00 91.94 372 ASP A N 1
ATOM 3057 C CA . ASP A 1 372 ? -21.701 4.902 17.727 1.00 91.94 372 ASP A CA 1
ATOM 3058 C C . ASP A 1 372 ? -22.661 3.784 17.283 1.00 91.94 372 ASP A C 1
ATOM 3060 O O . ASP A 1 372 ? -22.844 3.566 16.090 1.00 91.94 372 ASP A O 1
ATOM 3064 N N . GLY A 1 373 ? -23.442 3.220 18.218 1.00 90.12 373 GLY A N 1
ATOM 3065 C CA . GLY A 1 373 ? -24.455 2.192 17.923 1.00 90.12 373 GLY A CA 1
ATOM 3066 C C . GLY A 1 373 ? -25.621 2.631 17.022 1.00 90.12 373 GLY A C 1
ATOM 3067 O O . GLY A 1 373 ? -26.479 1.814 16.686 1.00 90.12 373 GLY A O 1
ATOM 3068 N N . THR A 1 374 ? -25.682 3.907 16.626 1.00 89.31 374 THR A N 1
ATOM 3069 C CA . THR A 1 374 ? -26.632 4.398 15.610 1.00 89.31 374 THR A CA 1
ATOM 3070 C C . THR A 1 374 ? -26.149 4.094 14.191 1.00 89.31 374 THR A C 1
ATOM 3072 O O . THR A 1 374 ? -26.962 4.027 13.267 1.00 89.31 374 THR A O 1
ATOM 3075 N N . TYR A 1 375 ? -24.841 3.912 14.002 1.00 82.75 375 TYR A N 1
ATOM 3076 C CA . TYR A 1 375 ? -24.217 3.736 12.699 1.00 82.75 375 TYR A CA 1
ATOM 3077 C C . TYR A 1 375 ? -23.693 2.307 12.537 1.00 82.75 375 TYR A C 1
ATOM 3079 O O . TYR A 1 375 ? -23.103 1.729 13.439 1.00 82.75 375 TYR A O 1
ATOM 3087 N N . SER A 1 376 ? -23.897 1.737 11.352 1.00 80.75 376 SER A N 1
ATOM 3088 C CA . SER A 1 376 ? -23.195 0.529 10.921 1.00 80.75 376 SER A CA 1
ATOM 3089 C C . SER A 1 376 ? -22.831 0.709 9.455 1.00 80.75 376 SER A C 1
ATOM 3091 O O . SER A 1 376 ? -23.624 0.408 8.562 1.00 80.75 376 SER A O 1
ATOM 3093 N N . LEU A 1 377 ? -21.678 1.334 9.222 1.00 77.81 377 LEU A N 1
ATOM 3094 C CA . LEU A 1 377 ? -21.181 1.653 7.885 1.00 77.81 377 LEU A CA 1
ATOM 3095 C C . LEU A 1 377 ? -20.278 0.523 7.394 1.00 77.81 377 LEU A C 1
ATOM 3097 O O . LEU A 1 377 ? -20.516 -0.051 6.332 1.00 77.81 377 LEU A O 1
ATOM 3101 N N . ASN A 1 378 ? -19.272 0.181 8.196 1.00 87.69 378 ASN A N 1
ATOM 3102 C CA . ASN A 1 378 ? -18.266 -0.832 7.907 1.00 87.69 378 ASN A CA 1
ATOM 3103 C C . ASN A 1 378 ? -18.111 -1.768 9.118 1.00 87.69 378 ASN A C 1
ATOM 3105 O O . ASN A 1 378 ? -17.086 -1.709 9.806 1.00 87.69 378 ASN A O 1
ATOM 3109 N N . PRO A 1 379 ? -19.102 -2.635 9.406 1.00 91.31 379 PRO A N 1
ATOM 3110 C CA . PRO A 1 379 ? -19.029 -3.540 10.548 1.00 91.31 379 PRO A CA 1
ATOM 3111 C C . PRO A 1 379 ? -17.770 -4.409 10.481 1.00 91.31 379 PRO A C 1
ATOM 3113 O O . PRO A 1 379 ? -17.283 -4.732 9.391 1.00 91.31 379 PRO A O 1
ATOM 3116 N N . LEU A 1 380 ? -17.257 -4.810 11.648 1.00 92.19 380 LEU A N 1
ATOM 3117 C CA . LEU A 1 380 ? -16.126 -5.734 11.740 1.00 92.19 380 LEU A CA 1
ATOM 3118 C C . LEU A 1 380 ? -16.397 -6.977 10.888 1.00 92.19 380 LEU A C 1
ATOM 3120 O O . LEU A 1 380 ? -17.444 -7.612 11.003 1.00 92.19 380 LEU A O 1
ATOM 3124 N N . SER A 1 381 ? -15.466 -7.283 9.988 1.00 94.31 381 SER A N 1
ATOM 3125 C CA . SER A 1 381 ? -15.628 -8.343 9.001 1.00 94.31 381 SER A CA 1
ATOM 3126 C C . SER A 1 381 ? -14.315 -9.079 8.831 1.00 94.31 381 SER A C 1
ATOM 3128 O O . SER A 1 381 ? -13.302 -8.491 8.446 1.00 94.31 381 SER A O 1
ATOM 3130 N N . PHE A 1 382 ? -14.345 -10.382 9.090 1.00 96.19 382 PHE A N 1
ATOM 3131 C CA . PHE A 1 382 ? -13.157 -11.216 9.104 1.00 96.19 382 PHE A CA 1
ATOM 3132 C C . PHE A 1 382 ? -13.350 -12.486 8.275 1.00 96.19 382 PHE A C 1
ATOM 3134 O O . PHE A 1 382 ? -14.461 -12.978 8.106 1.00 96.19 382 PHE A O 1
ATOM 3141 N N . THR A 1 383 ? -12.251 -13.026 7.753 1.00 96.62 383 THR A N 1
ATOM 3142 C CA . THR A 1 383 ? -12.215 -14.313 7.050 1.00 96.62 383 THR A CA 1
ATOM 3143 C C . THR A 1 383 ? -11.138 -15.193 7.669 1.00 96.62 383 THR A C 1
ATOM 3145 O O . THR A 1 383 ? -9.974 -14.795 7.743 1.00 96.62 383 THR A O 1
ATOM 3148 N N . LYS A 1 384 ? -11.495 -16.415 8.069 1.00 97.88 384 LYS A N 1
ATOM 3149 C CA . LYS A 1 384 ? -10.534 -17.424 8.531 1.00 97.88 384 LYS A CA 1
ATOM 3150 C C . LYS A 1 384 ? -9.727 -17.980 7.365 1.00 97.88 384 LYS A C 1
ATOM 3152 O O . LYS A 1 384 ? -10.280 -18.273 6.307 1.00 97.88 384 LYS A O 1
ATOM 3157 N N . LEU A 1 385 ? -8.423 -18.145 7.562 1.00 96.44 385 LEU A N 1
ATOM 3158 C CA . LEU A 1 385 ? -7.498 -18.608 6.534 1.00 96.44 385 LEU A CA 1
ATOM 3159 C C . LEU A 1 385 ? -6.624 -19.763 7.032 1.00 96.44 385 LEU A C 1
ATOM 3161 O O . LEU A 1 385 ? -6.100 -19.736 8.152 1.00 96.44 385 LEU A O 1
ATOM 3165 N N . SER A 1 386 ? -6.398 -20.740 6.155 1.00 93.69 386 SER A N 1
ATOM 3166 C CA . SER A 1 386 ? -5.360 -21.756 6.323 1.00 93.69 386 SER A CA 1
ATOM 3167 C C . SER A 1 386 ? -4.023 -21.301 5.741 1.00 93.69 386 SER A C 1
ATOM 3169 O O . SER A 1 386 ? -3.907 -20.235 5.131 1.00 93.69 386 SER A O 1
ATOM 3171 N N . GLU A 1 387 ? -3.011 -22.162 5.849 1.00 86.25 387 GLU A N 1
ATOM 3172 C CA . GLU A 1 387 ? -1.730 -21.990 5.162 1.00 86.25 387 GLU A CA 1
ATOM 3173 C C . GLU A 1 387 ? -1.907 -21.699 3.656 1.00 86.25 387 GLU A C 1
ATOM 3175 O O . GLU A 1 387 ? -2.753 -22.294 2.978 1.00 86.25 387 GLU A O 1
ATOM 3180 N N . GLY A 1 388 ? -1.127 -20.743 3.143 1.00 76.75 388 GLY A N 1
ATOM 3181 C CA . GLY A 1 388 ? -1.233 -20.223 1.779 1.00 76.75 388 GLY A CA 1
ATOM 3182 C C . GLY A 1 388 ? -2.386 -19.236 1.564 1.00 76.75 388 GLY A C 1
ATOM 3183 O O . GLY A 1 388 ? -2.728 -18.970 0.415 1.00 76.75 388 GLY A O 1
ATOM 3184 N N . ALA A 1 389 ? -2.985 -18.713 2.642 1.00 80.12 389 ALA A N 1
ATOM 3185 C CA . ALA A 1 389 ? -4.136 -17.800 2.628 1.00 80.12 389 ALA A CA 1
ATOM 3186 C C . ALA A 1 389 ? -5.372 -18.354 1.902 1.00 80.12 389 ALA A C 1
ATOM 3188 O O . ALA A 1 389 ? -6.080 -17.625 1.204 1.00 80.12 389 ALA A O 1
ATOM 3189 N N . LYS A 1 390 ? -5.648 -19.650 2.064 1.00 82.62 390 LYS A N 1
ATOM 3190 C CA . LYS A 1 390 ? -6.883 -20.244 1.542 1.00 82.62 390 LYS A CA 1
ATOM 3191 C C . LYS A 1 390 ? -8.031 -19.984 2.523 1.00 82.62 390 LYS A C 1
ATOM 3193 O O . LYS A 1 390 ? -7.837 -20.249 3.710 1.00 82.62 390 LYS A O 1
ATOM 3198 N N . PRO A 1 391 ? -9.195 -19.491 2.063 1.00 90.06 391 PRO A N 1
ATOM 3199 C CA . PRO A 1 391 ? -10.367 -19.316 2.915 1.00 90.06 391 PRO A CA 1
ATOM 3200 C C . PRO A 1 391 ? -10.809 -20.621 3.574 1.00 90.06 391 PRO A C 1
ATOM 3202 O O . PRO A 1 391 ? -10.758 -21.685 2.954 1.00 90.06 391 PRO A O 1
ATOM 3205 N N . LEU A 1 392 ? -11.247 -20.515 4.822 1.00 94.44 392 LEU A N 1
ATOM 3206 C CA . LEU A 1 392 ? -11.833 -21.589 5.611 1.00 94.44 392 LEU A CA 1
ATOM 3207 C C . LEU A 1 392 ? -13.276 -21.246 5.982 1.00 94.44 392 LEU A C 1
ATOM 3209 O O . LEU A 1 392 ? -13.670 -20.081 5.985 1.00 94.44 392 LEU A O 1
ATOM 3213 N N . ASP A 1 393 ? -14.032 -22.280 6.342 1.00 94.06 393 ASP A N 1
ATOM 3214 C CA . ASP A 1 393 ? -15.335 -22.136 6.990 1.00 94.06 393 ASP A CA 1
ATOM 3215 C C . ASP A 1 393 ? -15.215 -21.319 8.291 1.00 94.06 393 ASP A C 1
ATOM 3217 O O . ASP A 1 393 ? -14.222 -21.427 9.017 1.00 94.06 393 ASP A O 1
ATOM 3221 N N . GLU A 1 394 ? -16.232 -20.522 8.619 1.00 90.69 394 GLU A N 1
ATOM 3222 C CA . GLU A 1 394 ? -16.231 -19.675 9.820 1.00 90.69 394 GLU A CA 1
ATOM 3223 C C . GLU A 1 394 ? -16.117 -20.479 11.123 1.00 90.69 394 GLU A C 1
ATOM 3225 O O . GLU A 1 394 ? -15.556 -19.989 12.104 1.00 90.69 394 GLU A O 1
ATOM 3230 N N . LYS A 1 395 ? -16.565 -21.740 11.147 1.00 92.44 395 LYS A N 1
ATOM 3231 C CA . LYS A 1 395 ? -16.442 -22.646 12.303 1.00 92.44 395 LYS A CA 1
ATOM 3232 C C . LYS A 1 395 ? -15.121 -23.415 12.318 1.00 92.44 395 LYS A C 1
ATOM 3234 O O . LYS A 1 395 ? -14.945 -24.318 13.142 1.00 92.44 395 LYS A O 1
ATOM 3239 N N . ALA A 1 396 ? -14.204 -23.130 11.393 1.00 95.06 396 ALA A N 1
ATOM 3240 C CA . ALA A 1 396 ? -12.873 -23.712 11.424 1.00 95.06 396 ALA A CA 1
ATOM 3241 C C . ALA A 1 396 ? -12.104 -23.231 12.663 1.00 95.06 396 ALA A C 1
ATOM 3243 O O . ALA A 1 396 ? -12.168 -22.065 13.055 1.00 95.06 396 ALA A O 1
ATOM 3244 N N . ASP A 1 397 ? -11.363 -24.148 13.265 1.00 94.06 397 ASP A N 1
ATOM 3245 C CA . ASP A 1 397 ? -10.495 -23.922 14.412 1.00 94.06 397 ASP A CA 1
ATOM 3246 C C . ASP A 1 397 ? -9.060 -24.348 14.065 1.00 94.06 397 ASP A C 1
ATOM 3248 O O . ASP A 1 397 ? -8.744 -24.699 12.919 1.00 94.06 397 ASP A O 1
ATOM 3252 N N . TRP A 1 398 ? -8.177 -24.338 15.064 1.00 93.31 398 TRP A N 1
ATOM 3253 C CA . TRP A 1 398 ? -6.784 -24.741 14.891 1.00 93.31 398 TRP A CA 1
ATOM 3254 C C . TRP A 1 398 ? -6.627 -26.153 14.298 1.00 93.31 398 TRP A C 1
ATOM 3256 O O . TRP A 1 398 ? -5.780 -26.364 13.420 1.00 93.31 398 TRP A O 1
ATOM 3266 N N . LYS A 1 399 ? -7.468 -27.109 14.730 1.00 94.38 399 LYS A N 1
ATOM 3267 C CA . LYS A 1 399 ? -7.450 -28.514 14.277 1.00 94.38 399 LYS A CA 1
ATOM 3268 C C . LYS A 1 399 ? -7.932 -28.655 12.835 1.00 94.38 399 LYS A C 1
ATOM 3270 O O . LYS A 1 399 ? -7.452 -29.522 12.112 1.00 94.38 399 LYS A O 1
ATOM 3275 N N . LYS A 1 400 ? -8.831 -27.774 12.397 1.00 95.62 400 LYS A N 1
ATOM 3276 C CA . LYS A 1 400 ? -9.318 -27.683 11.012 1.00 95.62 400 LYS A CA 1
ATOM 3277 C C . LYS A 1 400 ? -8.435 -26.811 10.109 1.00 95.62 400 LYS A C 1
ATOM 3279 O O . LYS A 1 400 ? -8.823 -26.502 8.986 1.00 95.62 400 LYS A O 1
ATOM 3284 N N . GLY A 1 401 ? -7.241 -26.436 10.571 1.00 94.88 401 GLY A N 1
ATOM 3285 C CA . GLY A 1 401 ? -6.223 -25.782 9.750 1.00 94.88 401 GLY A CA 1
ATOM 3286 C C . GLY A 1 401 ? -6.220 -24.255 9.799 1.00 94.88 401 GLY A C 1
ATOM 3287 O O . GLY A 1 401 ? -5.521 -23.652 8.984 1.00 94.88 401 GLY A O 1
ATOM 3288 N N . LEU A 1 402 ? -6.945 -23.620 10.729 1.00 96.44 402 LEU A N 1
ATOM 3289 C CA . LEU A 1 402 ? -6.862 -22.172 10.956 1.00 96.44 402 LEU A CA 1
ATOM 3290 C C . LEU A 1 402 ? -5.428 -21.763 11.306 1.00 96.44 402 LEU A C 1
ATOM 3292 O O . LEU A 1 402 ? -4.823 -22.339 12.209 1.00 96.44 402 LEU A O 1
ATOM 3296 N N . ARG A 1 403 ? -4.887 -20.770 10.598 1.00 95.50 403 ARG A N 1
ATOM 3297 C CA . ARG A 1 403 ? -3.561 -20.188 10.878 1.00 95.50 403 ARG A CA 1
ATOM 3298 C C . ARG A 1 403 ? -3.560 -18.664 10.872 1.00 95.50 403 ARG A C 1
ATOM 3300 O O . ARG A 1 403 ? -2.674 -18.047 11.463 1.00 95.50 403 ARG A O 1
ATOM 3307 N N . MET A 1 404 ? -4.489 -18.048 10.150 1.00 97.25 404 MET A N 1
ATOM 3308 C CA . MET A 1 404 ? -4.545 -16.599 10.009 1.00 97.25 404 MET A CA 1
ATOM 3309 C C . MET A 1 404 ? -5.993 -16.127 9.922 1.00 97.25 404 MET A C 1
ATOM 3311 O O . MET A 1 404 ? -6.886 -16.885 9.542 1.00 97.25 404 MET A O 1
ATOM 3315 N N . VAL A 1 405 ? -6.206 -14.851 10.213 1.00 97.75 405 VAL A N 1
ATOM 3316 C CA . VAL A 1 405 ? -7.487 -14.163 10.041 1.00 97.75 405 VAL A CA 1
ATOM 3317 C C . VAL A 1 405 ? -7.250 -12.943 9.170 1.00 97.75 405 VAL A C 1
ATOM 3319 O O . VAL A 1 405 ? -6.408 -12.108 9.485 1.00 97.75 405 VAL A O 1
ATOM 3322 N N . LYS A 1 406 ? -7.977 -12.824 8.065 1.00 95.94 406 LYS A N 1
ATOM 3323 C CA . LYS A 1 406 ? -7.983 -11.611 7.249 1.00 95.94 406 LYS A CA 1
ATOM 3324 C C . LYS A 1 406 ? -9.069 -10.671 7.748 1.00 95.94 406 LYS A C 1
ATOM 3326 O O . LYS A 1 406 ? -10.216 -11.082 7.840 1.00 95.94 406 LYS A O 1
ATOM 3331 N N . ASP A 1 407 ? -8.715 -9.420 7.986 1.00 96.38 407 ASP A N 1
ATOM 3332 C CA . ASP A 1 407 ? -9.656 -8.313 8.099 1.00 96.38 407 ASP A CA 1
ATOM 3333 C C . ASP A 1 407 ? -10.088 -7.887 6.687 1.00 96.38 407 ASP A C 1
ATOM 3335 O O . ASP A 1 407 ? -9.273 -7.503 5.839 1.00 96.38 407 ASP A O 1
ATOM 3339 N N . ASN A 1 408 ? -11.380 -8.018 6.403 1.00 92.38 408 ASN A N 1
ATOM 3340 C CA . ASN A 1 408 ? -11.944 -7.745 5.086 1.00 92.38 408 ASN A CA 1
ATOM 3341 C C . ASN A 1 408 ? -12.078 -6.241 4.801 1.00 92.38 408 ASN A C 1
ATOM 3343 O O . ASN A 1 408 ? -12.146 -5.872 3.627 1.00 92.38 408 ASN A O 1
ATOM 3347 N N . ASN A 1 409 ? -12.081 -5.396 5.835 1.00 91.69 409 ASN A N 1
ATOM 3348 C CA . ASN A 1 409 ? -12.195 -3.943 5.729 1.00 91.69 409 ASN A CA 1
ATOM 3349 C C . ASN A 1 409 ? -10.828 -3.299 5.482 1.00 91.69 409 ASN A C 1
ATOM 3351 O O . ASN A 1 409 ? -10.666 -2.505 4.554 1.00 91.69 409 ASN A O 1
ATOM 3355 N N . THR A 1 410 ? -9.816 -3.691 6.258 1.00 91.88 410 THR A N 1
ATOM 3356 C CA . THR A 1 410 ? -8.464 -3.121 6.133 1.00 91.88 410 THR A CA 1
ATOM 3357 C C . THR A 1 410 ? -7.577 -3.884 5.157 1.00 91.88 410 THR A C 1
ATOM 3359 O O . THR A 1 410 ? -6.578 -3.343 4.690 1.00 91.88 410 THR A O 1
ATOM 3362 N N . GLY A 1 411 ? -7.900 -5.144 4.848 1.00 90.12 411 GLY A N 1
ATOM 3363 C CA . GLY A 1 411 ? -7.055 -6.035 4.050 1.00 90.12 411 GLY A CA 1
ATOM 3364 C C . GLY A 1 411 ? -5.848 -6.592 4.807 1.00 90.12 411 GLY A C 1
ATOM 3365 O O . GLY A 1 411 ? -5.039 -7.308 4.207 1.00 90.12 411 GLY A O 1
ATOM 3366 N N . LEU A 1 412 ? -5.711 -6.267 6.095 1.00 94.12 412 LEU A N 1
ATOM 3367 C CA . LEU A 1 412 ? -4.678 -6.813 6.966 1.00 94.12 412 LEU A CA 1
ATOM 3368 C C . LEU A 1 412 ? -4.934 -8.299 7.214 1.00 94.12 412 LEU A C 1
ATOM 3370 O O . LEU A 1 412 ? -6.072 -8.752 7.327 1.00 94.12 412 LEU A O 1
ATOM 3374 N N . VAL A 1 413 ? -3.860 -9.072 7.307 1.00 96.00 413 VAL A N 1
ATOM 3375 C CA . VAL A 1 413 ? -3.902 -10.483 7.686 1.00 96.00 413 VAL A CA 1
ATOM 3376 C C . VAL A 1 413 ? -3.157 -10.640 8.997 1.00 96.00 413 VAL A C 1
ATOM 3378 O O . VAL A 1 413 ? -1.996 -10.257 9.114 1.00 96.00 413 VAL A O 1
ATOM 3381 N N . TRP A 1 414 ? -3.843 -11.214 9.971 1.00 97.69 414 TRP A N 1
ATOM 3382 C CA . TRP A 1 414 ? -3.413 -11.359 11.347 1.00 97.69 414 TRP A CA 1
ATOM 3383 C C . TRP A 1 414 ? -3.043 -12.802 11.647 1.00 97.69 414 TRP A C 1
ATOM 3385 O O . TRP A 1 414 ? -3.697 -13.744 11.193 1.00 97.69 414 TRP A O 1
ATOM 3395 N N . GLU A 1 415 ? -1.995 -12.972 12.439 1.00 96.12 415 GLU A N 1
ATOM 3396 C CA . GLU A 1 415 ? -1.614 -14.259 13.002 1.00 96.12 415 GLU A CA 1
ATOM 3397 C C . GLU A 1 415 ? -2.643 -14.711 14.060 1.00 96.12 415 GLU A C 1
ATOM 3399 O O . GLU A 1 415 ? -3.122 -13.906 14.868 1.00 96.12 415 GLU A O 1
ATOM 3404 N N . THR A 1 416 ? -3.004 -16.000 14.048 1.00 94.69 416 THR A N 1
ATOM 3405 C CA . THR A 1 416 ? -3.824 -16.649 15.091 1.00 94.69 416 THR A CA 1
ATOM 3406 C C . THR A 1 416 ? -2.953 -17.505 15.991 1.00 94.69 416 THR A C 1
ATOM 3408 O O . THR A 1 416 ? -2.095 -18.211 15.469 1.00 94.69 416 THR A O 1
ATOM 3411 N N . LYS A 1 417 ? -3.232 -17.534 17.296 1.00 94.31 417 LYS A N 1
ATOM 3412 C CA . LYS A 1 417 ? -2.401 -18.251 18.265 1.00 94.31 417 LYS A CA 1
ATOM 3413 C C . LYS A 1 417 ? -2.612 -19.762 18.228 1.00 94.31 417 LYS A C 1
ATOM 3415 O O . LYS A 1 417 ? -3.703 -20.236 17.928 1.00 94.31 417 LYS A O 1
ATOM 3420 N N . SER A 1 418 ? -1.551 -20.499 18.544 1.00 94.25 418 SER A N 1
ATOM 3421 C CA . SER A 1 418 ? -1.587 -21.950 18.696 1.00 94.25 418 SER A CA 1
ATOM 3422 C C . SER A 1 418 ? -2.010 -22.352 20.113 1.00 94.25 418 SER A C 1
ATOM 3424 O O . SER A 1 418 ? -1.568 -21.727 21.083 1.00 94.25 418 SER A O 1
ATOM 3426 N N . PRO A 1 419 ? -2.814 -23.417 20.273 1.00 93.88 419 PRO A N 1
ATOM 3427 C CA . PRO A 1 419 ? -3.041 -24.054 21.562 1.00 93.88 419 PRO A CA 1
ATOM 3428 C C . PRO A 1 419 ? -1.887 -24.973 22.012 1.00 93.88 419 PRO A C 1
ATOM 3430 O O . PRO A 1 419 ? -1.932 -25.425 23.151 1.00 93.88 419 PRO A O 1
ATOM 3433 N N . ASP A 1 420 ? -0.901 -25.275 21.158 1.00 93.94 420 ASP A N 1
ATOM 3434 C CA . ASP A 1 420 ? 0.253 -26.132 21.483 1.00 93.94 420 ASP A CA 1
ATOM 3435 C C . ASP A 1 420 ? 1.398 -25.300 22.080 1.00 93.94 420 ASP A C 1
ATOM 3437 O O . ASP A 1 420 ? 1.862 -24.344 21.460 1.00 93.94 420 ASP A O 1
ATOM 3441 N N . GLU A 1 421 ? 1.861 -25.664 23.276 1.00 95.19 421 GLU A N 1
ATOM 3442 C CA . GLU A 1 421 ? 2.940 -24.973 23.999 1.00 95.19 421 GLU A CA 1
ATOM 3443 C C . GLU A 1 421 ? 4.301 -25.029 23.293 1.00 95.19 421 GLU A C 1
ATOM 3445 O O . GLU A 1 421 ? 5.168 -24.194 23.549 1.00 95.19 421 GLU A O 1
ATOM 3450 N N . ASN A 1 422 ? 4.483 -25.977 22.372 1.00 94.38 422 ASN A N 1
ATOM 3451 C CA . ASN A 1 422 ? 5.713 -26.127 21.595 1.00 94.38 422 ASN A CA 1
ATOM 3452 C C . ASN A 1 422 ? 5.732 -25.246 20.338 1.00 94.38 422 ASN A C 1
ATOM 3454 O O . ASN A 1 422 ? 6.773 -25.101 19.681 1.00 94.38 422 ASN A O 1
ATOM 3458 N N . ASP A 1 423 ? 4.590 -24.663 19.971 1.00 93.44 423 ASP A N 1
ATOM 3459 C CA . ASP A 1 423 ? 4.513 -23.763 18.834 1.00 93.44 423 ASP A CA 1
ATOM 3460 C C . ASP A 1 423 ? 5.080 -22.387 19.176 1.00 93.44 423 ASP A C 1
ATOM 3462 O O . ASP A 1 423 ? 4.894 -21.836 20.256 1.00 93.44 423 ASP A O 1
ATOM 3466 N N . LEU A 1 424 ? 5.743 -21.777 18.187 1.00 93.00 424 LEU A N 1
ATOM 3467 C CA . LEU A 1 424 ? 6.344 -20.448 18.355 1.00 93.00 424 LEU A CA 1
ATOM 3468 C C . LEU A 1 424 ? 5.297 -19.397 18.749 1.00 93.00 424 LEU A C 1
ATOM 3470 O O . LEU A 1 424 ? 5.610 -18.449 19.458 1.00 93.00 424 LEU A O 1
ATOM 3474 N N . ASN A 1 425 ? 4.074 -19.554 18.246 1.00 93.81 425 ASN A N 1
ATOM 3475 C CA . ASN A 1 425 ? 2.951 -18.664 18.478 1.00 93.81 425 ASN A CA 1
ATOM 3476 C C . ASN A 1 425 ? 1.935 -19.235 19.467 1.00 93.81 425 ASN A C 1
ATOM 3478 O O . ASN A 1 425 ? 0.733 -19.002 19.319 1.00 93.81 425 ASN A O 1
ATOM 3482 N N . PHE A 1 426 ? 2.412 -19.972 20.468 1.00 95.75 426 PHE A N 1
ATOM 3483 C CA . PHE A 1 426 ? 1.588 -20.429 21.573 1.00 95.75 426 PHE A CA 1
ATOM 3484 C C . PHE A 1 426 ? 0.820 -19.268 22.225 1.00 95.75 426 PHE A C 1
ATOM 3486 O O . PHE A 1 426 ? 1.354 -18.184 22.471 1.00 95.75 426 PHE A O 1
ATOM 3493 N N . LYS A 1 427 ? -0.461 -19.494 22.514 1.00 93.31 427 LYS A N 1
ATOM 3494 C CA . LYS A 1 427 ? -1.368 -18.485 23.079 1.00 93.31 427 LYS A CA 1
ATOM 3495 C C . LYS A 1 427 ? -0.957 -17.952 24.452 1.00 93.31 427 LYS A C 1
ATOM 3497 O O . LYS A 1 427 ? -1.326 -16.834 24.790 1.00 93.31 427 LYS A O 1
ATOM 3502 N N . GLY A 1 428 ? -0.208 -18.737 25.228 1.00 92.81 428 GLY A N 1
ATOM 3503 C CA . GLY A 1 428 ? 0.280 -18.346 26.553 1.00 92.81 428 GLY A CA 1
ATOM 3504 C C . GLY A 1 428 ? 1.591 -17.557 26.538 1.00 92.81 428 GLY A C 1
ATOM 3505 O O . GLY A 1 428 ? 2.062 -17.162 27.600 1.00 92.81 428 GLY A O 1
ATOM 3506 N N . SER A 1 429 ? 2.205 -17.339 25.371 1.00 95.25 429 SER A N 1
ATOM 3507 C CA . SER A 1 429 ? 3.492 -16.650 25.280 1.00 95.25 429 SER A CA 1
ATOM 3508 C C . SER A 1 429 ? 3.358 -15.130 25.411 1.00 95.25 429 SER A C 1
ATOM 3510 O O . SER A 1 429 ? 2.492 -14.499 24.800 1.00 95.25 429 SER A O 1
ATOM 3512 N N . SER A 1 430 ? 4.279 -14.536 26.164 1.00 96.88 430 SER A N 1
ATOM 3513 C CA . SER A 1 430 ? 4.455 -13.093 26.317 1.00 96.88 430 SER A CA 1
ATOM 3514 C C . SER A 1 430 ? 5.929 -12.723 26.151 1.00 96.88 430 SER A C 1
ATOM 3516 O O . SER A 1 430 ? 6.818 -13.558 26.330 1.00 96.88 430 SER A O 1
ATOM 3518 N N . TYR A 1 431 ? 6.190 -11.475 25.772 1.00 97.75 431 TYR A N 1
ATOM 3519 C CA . TYR A 1 431 ? 7.518 -11.020 25.371 1.00 97.75 431 TYR A CA 1
ATOM 3520 C C . TYR A 1 431 ? 7.784 -9.607 25.880 1.00 97.75 431 TYR A C 1
ATOM 3522 O O . TYR A 1 431 ? 6.861 -8.794 25.978 1.00 97.75 431 TYR A O 1
ATOM 3530 N N . THR A 1 432 ? 9.053 -9.296 26.139 1.00 98.56 432 THR A N 1
ATOM 3531 C CA . THR A 1 432 ? 9.519 -7.902 26.129 1.00 98.56 432 THR A CA 1
ATOM 3532 C C . THR A 1 432 ? 9.271 -7.286 24.755 1.00 98.56 432 THR A C 1
ATOM 3534 O O . THR A 1 432 ? 9.034 -8.007 23.781 1.00 98.56 432 THR A O 1
ATOM 3537 N N . TRP A 1 433 ? 9.332 -5.963 24.644 1.00 98.06 433 TRP A N 1
ATOM 3538 C CA . TRP A 1 433 ? 9.134 -5.313 23.349 1.00 98.06 433 TRP A CA 1
ATOM 3539 C C . TRP A 1 433 ? 10.178 -5.775 22.320 1.00 98.06 433 TRP A C 1
ATOM 3541 O O . TRP A 1 433 ? 9.830 -6.148 21.201 1.00 98.06 433 TRP A O 1
ATOM 3551 N N . GLU A 1 434 ? 11.448 -5.870 22.719 1.00 94.44 434 GLU A N 1
ATOM 3552 C CA . GLU A 1 434 ? 12.512 -6.438 21.888 1.00 94.44 434 GLU A CA 1
ATOM 3553 C C . GLU A 1 434 ? 12.245 -7.921 21.552 1.00 94.44 434 GLU A C 1
ATOM 3555 O O . GLU A 1 434 ? 12.350 -8.320 20.394 1.00 94.44 434 GLU A O 1
ATOM 3560 N N . GLY A 1 435 ? 11.783 -8.726 22.516 1.00 96.94 435 GLY A N 1
ATOM 3561 C CA . GLY A 1 435 ? 11.412 -10.125 22.273 1.00 96.94 435 GLY A CA 1
ATOM 3562 C C . GLY A 1 435 ? 10.201 -10.293 21.343 1.00 96.94 435 GLY A C 1
ATOM 3563 O O . GLY A 1 435 ? 10.077 -11.306 20.654 1.00 96.94 435 GLY A O 1
ATOM 3564 N N . ALA A 1 436 ? 9.307 -9.303 21.272 1.00 97.44 436 ALA A N 1
ATOM 3565 C CA . ALA A 1 436 ? 8.188 -9.298 20.334 1.00 97.44 436 ALA A CA 1
ATOM 3566 C C . ALA A 1 436 ? 8.676 -9.148 18.881 1.00 97.44 436 ALA A C 1
ATOM 3568 O O . ALA A 1 436 ? 8.102 -9.755 17.971 1.00 97.44 436 ALA A O 1
ATOM 3569 N N . HIS A 1 437 ? 9.762 -8.398 18.659 1.00 90.25 437 HIS A N 1
ATOM 3570 C CA . HIS A 1 437 ? 10.444 -8.376 17.366 1.00 90.25 437 HIS A CA 1
ATOM 3571 C C . HIS A 1 437 ? 11.046 -9.747 17.042 1.00 90.25 437 HIS A C 1
ATOM 3573 O O . HIS A 1 437 ? 10.766 -10.265 15.960 1.00 90.25 437 HIS A O 1
ATOM 3579 N N . ASP A 1 438 ? 11.752 -10.376 17.989 1.00 91.88 438 ASP A N 1
ATOM 3580 C CA . ASP A 1 438 ? 12.314 -11.731 17.839 1.00 91.88 438 ASP A CA 1
ATOM 3581 C C . ASP A 1 438 ? 11.242 -12.774 17.476 1.00 91.88 438 ASP A C 1
ATOM 3583 O O . ASP A 1 438 ? 11.439 -13.613 16.590 1.00 91.88 438 ASP A O 1
ATOM 3587 N N . PHE A 1 439 ? 10.068 -12.697 18.110 1.00 96.25 439 PHE A N 1
ATOM 3588 C CA . PHE A 1 439 ? 8.911 -13.536 17.792 1.00 96.25 439 PHE A CA 1
ATOM 3589 C C . PHE A 1 439 ? 8.488 -13.403 16.321 1.00 96.25 439 PHE A C 1
ATOM 3591 O O . PHE A 1 439 ? 8.334 -14.409 15.617 1.00 96.25 439 PHE A O 1
ATOM 3598 N N . VAL A 1 440 ? 8.333 -12.169 15.834 1.00 94.69 440 VAL A N 1
ATOM 3599 C CA . VAL A 1 440 ? 7.992 -11.888 14.432 1.00 94.69 440 VAL A CA 1
ATOM 3600 C C . VAL A 1 440 ? 9.078 -12.409 13.489 1.00 94.69 440 VAL A C 1
ATOM 3602 O O . VAL A 1 440 ? 8.759 -13.029 12.469 1.00 94.69 440 VAL A O 1
ATOM 3605 N N . GLU A 1 441 ? 10.357 -12.228 13.833 1.00 80.31 441 GLU A N 1
ATOM 3606 C CA . GLU A 1 441 ? 11.468 -12.787 13.053 1.00 80.31 441 GLU A CA 1
ATOM 3607 C C . GLU A 1 441 ? 11.360 -14.315 12.955 1.00 80.31 441 GLU A C 1
ATOM 3609 O O . GLU A 1 441 ? 11.549 -14.906 11.884 1.00 80.31 441 GLU A O 1
ATOM 3614 N N . GLY A 1 442 ? 10.999 -14.964 14.064 1.00 84.31 442 GLY A N 1
ATOM 3615 C CA . GLY A 1 442 ? 10.759 -16.397 14.138 1.00 84.31 442 GLY A CA 1
ATOM 3616 C C . GLY A 1 442 ? 9.625 -16.861 13.217 1.00 84.31 442 GLY A C 1
ATOM 3617 O O . GLY A 1 442 ? 9.794 -17.864 12.511 1.00 84.31 442 GLY A O 1
ATOM 3618 N N . LEU A 1 443 ? 8.503 -16.129 13.159 1.00 88.62 443 LEU A N 1
ATOM 3619 C CA . LEU A 1 443 ? 7.398 -16.421 12.233 1.00 88.62 443 LEU A CA 1
ATOM 3620 C C . LEU A 1 443 ? 7.865 -16.345 10.777 1.00 88.62 443 LEU A C 1
ATOM 3622 O O . LEU A 1 443 ? 7.620 -17.268 9.991 1.00 88.62 443 LEU A O 1
ATOM 3626 N N . ASN A 1 444 ? 8.597 -15.283 10.434 1.00 78.56 444 ASN A N 1
ATOM 3627 C CA . ASN A 1 444 ? 9.132 -15.076 9.089 1.00 78.56 444 ASN A CA 1
ATOM 3628 C C . ASN A 1 444 ? 10.135 -16.160 8.701 1.00 78.56 444 ASN A C 1
ATOM 3630 O O . ASN A 1 444 ? 10.101 -16.678 7.580 1.00 78.56 444 ASN A O 1
ATOM 3634 N N . LYS A 1 445 ? 10.990 -16.583 9.634 1.00 77.62 445 LYS A N 1
ATOM 3635 C CA . LYS A 1 445 ? 11.933 -17.689 9.432 1.00 77.62 445 LYS A CA 1
ATOM 3636 C C . LYS A 1 445 ? 11.205 -19.011 9.185 1.00 77.62 445 LYS A C 1
ATOM 3638 O O . LYS A 1 445 ? 11.560 -19.715 8.230 1.00 77.62 445 LYS A O 1
ATOM 3643 N N . LYS A 1 446 ? 10.164 -19.310 9.972 1.00 84.25 446 LYS A N 1
ATOM 3644 C CA . LYS A 1 446 ? 9.311 -20.506 9.828 1.00 84.25 446 LYS A CA 1
ATOM 3645 C C . LYS A 1 446 ? 8.387 -20.466 8.603 1.00 84.25 446 LYS A C 1
ATOM 3647 O O . LYS A 1 446 ? 7.793 -21.489 8.285 1.00 84.25 446 LYS A O 1
ATOM 3652 N N . CYS A 1 447 ? 8.310 -19.344 7.882 1.00 76.69 447 CYS A N 1
ATOM 3653 C CA . CYS A 1 447 ? 7.361 -19.153 6.782 1.00 76.69 447 CYS A CA 1
ATOM 3654 C C . CYS A 1 447 ? 5.906 -19.351 7.240 1.00 76.69 447 CYS A C 1
ATOM 3656 O O . CYS A 1 447 ? 5.119 -20.009 6.554 1.00 76.69 447 CYS A O 1
ATOM 3658 N N . TYR A 1 448 ? 5.566 -18.839 8.426 1.00 87.69 448 TYR A N 1
ATOM 3659 C CA . TYR A 1 448 ? 4.273 -19.085 9.056 1.00 87.69 448 TYR A CA 1
ATOM 3660 C C . TYR A 1 448 ? 3.106 -18.728 8.124 1.00 87.69 448 TYR A C 1
ATOM 3662 O O . TYR A 1 448 ? 3.086 -17.662 7.502 1.00 87.69 448 TYR A O 1
ATOM 3670 N N . GLY A 1 449 ? 2.148 -19.648 7.991 1.00 83.00 449 GLY A N 1
ATOM 3671 C CA . GLY A 1 449 ? 0.995 -19.487 7.103 1.00 83.00 449 GLY A CA 1
ATOM 3672 C C . GLY A 1 449 ? 1.339 -19.423 5.608 1.00 83.00 449 GLY A C 1
ATOM 3673 O O . GLY A 1 449 ? 0.459 -19.104 4.812 1.00 83.00 449 GLY A O 1
ATOM 3674 N N . GLY A 1 450 ? 2.577 -19.735 5.209 1.00 77.81 450 GLY A N 1
ATOM 3675 C CA . GLY A 1 450 ? 3.078 -19.599 3.838 1.00 77.81 450 GLY A CA 1
ATOM 3676 C C . GLY A 1 450 ? 3.736 -18.246 3.538 1.00 77.81 450 GLY A C 1
ATOM 3677 O O . GLY A 1 450 ? 3.977 -17.943 2.370 1.00 77.81 450 GLY A O 1
ATOM 3678 N N . PHE A 1 451 ? 4.026 -17.434 4.561 1.00 74.94 451 PHE A N 1
ATOM 3679 C CA . PHE A 1 451 ? 4.437 -16.035 4.403 1.00 74.94 451 PHE A CA 1
ATOM 3680 C C . PHE A 1 451 ? 5.652 -15.649 5.252 1.00 74.94 451 PHE A C 1
ATOM 3682 O O . PHE A 1 451 ? 5.954 -16.303 6.250 1.00 74.94 451 PHE A O 1
ATOM 3689 N N . ARG A 1 452 ? 6.378 -14.609 4.818 1.00 76.81 452 ARG A N 1
ATOM 3690 C CA . ARG A 1 452 ? 7.678 -14.187 5.388 1.00 76.81 452 ARG A CA 1
ATOM 3691 C C . ARG A 1 452 ? 7.811 -12.676 5.627 1.00 76.81 452 ARG A C 1
ATOM 3693 O O . ARG A 1 452 ? 8.902 -12.206 5.913 1.00 76.81 452 ARG A O 1
ATOM 3700 N N . ASP A 1 453 ? 6.709 -11.960 5.492 1.00 71.56 453 ASP A N 1
ATOM 3701 C CA . ASP A 1 453 ? 6.543 -10.508 5.603 1.00 71.56 453 ASP A CA 1
ATOM 3702 C C . ASP A 1 453 ? 5.620 -10.152 6.785 1.00 71.56 453 ASP A C 1
ATOM 3704 O O . ASP A 1 453 ? 4.868 -9.177 6.747 1.00 71.56 453 ASP A O 1
ATOM 3708 N N . TRP A 1 454 ? 5.626 -10.982 7.834 1.00 89.94 454 TRP A N 1
ATOM 3709 C CA . TRP A 1 454 ? 4.998 -10.657 9.109 1.00 89.94 454 TRP A CA 1
ATOM 3710 C C . TRP A 1 454 ? 5.753 -9.517 9.783 1.00 89.94 454 TRP A C 1
ATOM 3712 O O . TRP A 1 454 ? 6.983 -9.450 9.746 1.00 89.94 454 TRP A O 1
ATOM 3722 N N . ARG A 1 455 ? 5.009 -8.635 10.441 1.00 94.25 455 ARG A N 1
ATOM 3723 C CA . ARG A 1 455 ? 5.536 -7.510 11.213 1.00 94.25 455 ARG A CA 1
ATOM 3724 C C . ARG A 1 455 ? 4.729 -7.309 12.489 1.00 94.25 455 ARG A C 1
ATOM 3726 O O . ARG A 1 455 ? 3.604 -7.795 12.606 1.00 94.25 455 ARG A O 1
ATOM 3733 N N . LEU A 1 456 ? 5.293 -6.553 13.428 1.00 96.31 456 LEU A N 1
ATOM 3734 C CA . LEU A 1 456 ? 4.487 -5.954 14.486 1.00 96.31 456 LEU A CA 1
ATOM 3735 C C . LEU A 1 456 ? 3.502 -4.939 13.866 1.00 96.31 456 LEU A C 1
ATOM 3737 O O . LEU A 1 456 ? 3.878 -4.217 12.928 1.00 96.31 456 LEU A O 1
ATOM 3741 N N . PRO A 1 457 ? 2.250 -4.888 14.344 1.00 96.38 457 PRO A N 1
ATOM 3742 C CA . PRO A 1 457 ? 1.283 -3.880 13.931 1.00 96.38 457 PRO A CA 1
ATOM 3743 C C . PRO A 1 457 ? 1.679 -2.512 14.487 1.00 96.38 457 PRO A C 1
ATOM 3745 O O . PRO A 1 457 ? 2.279 -2.435 15.561 1.00 96.38 457 PRO A O 1
ATOM 3748 N N . ASN A 1 458 ? 1.335 -1.427 13.792 1.00 94.38 458 ASN A N 1
ATOM 3749 C CA . ASN A 1 458 ? 1.238 -0.136 14.480 1.00 94.38 458 ASN A CA 1
ATOM 3750 C C . ASN A 1 458 ? 0.022 -0.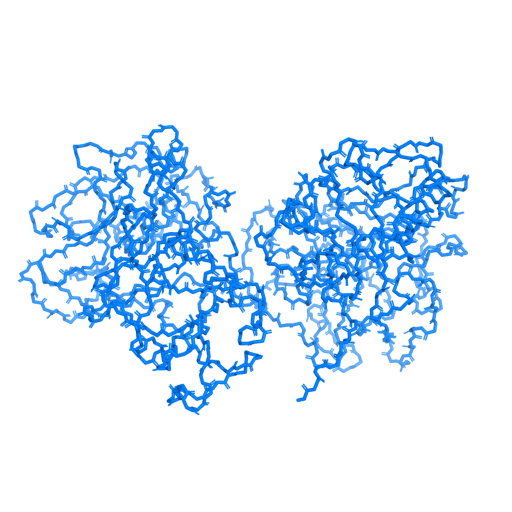127 15.418 1.00 94.38 458 ASN A C 1
ATOM 3752 O O . ASN A 1 458 ? -0.846 -1.007 15.372 1.00 94.38 458 ASN A O 1
ATOM 3756 N N . ARG A 1 459 ? -0.015 0.861 16.303 1.00 94.44 459 ARG A N 1
ATOM 3757 C CA . ARG A 1 459 ? -1.038 1.025 17.331 1.00 94.44 459 ARG A CA 1
ATOM 3758 C C . ARG A 1 459 ? -2.441 1.100 16.732 1.00 94.44 459 ARG A C 1
ATOM 3760 O O . ARG A 1 459 ? -3.351 0.467 17.261 1.00 94.44 459 ARG A O 1
ATOM 3767 N N . GLU A 1 460 ? -2.612 1.810 15.617 1.00 93.50 460 GLU A N 1
ATOM 3768 C CA . GLU A 1 460 ? -3.927 1.972 14.987 1.00 93.50 460 GLU A CA 1
ATOM 3769 C C . GLU A 1 460 ? -4.383 0.714 14.248 1.00 93.50 460 GLU A C 1
ATOM 3771 O O . GLU A 1 460 ? -5.543 0.335 14.363 1.00 93.50 460 GLU A O 1
ATOM 3776 N N . GLU A 1 461 ? -3.490 -0.013 13.581 1.00 95.38 461 GLU A N 1
ATOM 3777 C CA . GLU A 1 461 ? -3.795 -1.333 13.024 1.00 95.38 461 GLU A CA 1
ATOM 3778 C C . GLU A 1 461 ? -4.267 -2.293 14.116 1.00 95.38 461 GLU A C 1
ATOM 3780 O O . GLU A 1 461 ? -5.282 -2.966 13.946 1.00 95.38 461 GLU A O 1
ATOM 3785 N N . LEU A 1 462 ? -3.560 -2.344 15.250 1.00 95.75 462 LEU A N 1
ATOM 3786 C CA . LEU A 1 462 ? -3.923 -3.210 16.372 1.00 95.75 462 LEU A CA 1
ATOM 3787 C C . LEU A 1 462 ? -5.287 -2.826 16.963 1.00 95.75 462 LEU A C 1
ATOM 3789 O O . LEU A 1 462 ? -6.091 -3.705 17.281 1.00 95.75 462 LEU A O 1
ATOM 3793 N N . ARG A 1 463 ? -5.582 -1.523 17.043 1.00 94.56 463 ARG A N 1
ATOM 3794 C CA . ARG A 1 463 ? -6.884 -1.006 17.484 1.00 94.56 463 ARG A CA 1
ATOM 3795 C C . ARG A 1 463 ? -8.035 -1.447 16.578 1.00 94.56 463 ARG A C 1
ATOM 3797 O O . ARG A 1 463 ? -9.154 -1.598 17.064 1.00 94.56 463 ARG A O 1
ATOM 3804 N N . MET A 1 464 ? -7.795 -1.715 15.291 1.00 94.00 464 MET A N 1
ATOM 3805 C CA . MET A 1 464 ? -8.857 -2.157 14.371 1.00 94.00 464 MET A CA 1
ATOM 3806 C C . MET A 1 464 ? -9.429 -3.543 14.707 1.00 94.00 464 MET A C 1
ATOM 3808 O O . MET A 1 464 ? -10.488 -3.911 14.193 1.00 94.00 464 MET A O 1
ATOM 3812 N N . LEU A 1 465 ? -8.791 -4.294 15.608 1.00 95.19 465 LEU A N 1
ATOM 3813 C CA . LEU A 1 465 ? -9.330 -5.548 16.137 1.00 95.19 465 LEU A CA 1
ATOM 3814 C C . LEU A 1 465 ? -10.312 -5.360 17.300 1.00 95.19 465 LEU A C 1
ATOM 3816 O O . LEU A 1 465 ? -11.012 -6.309 17.648 1.00 95.19 465 LEU A O 1
ATOM 3820 N N . VAL A 1 466 ? -10.362 -4.168 17.903 1.00 95.12 466 VAL A N 1
ATOM 3821 C CA . VAL A 1 466 ? -11.089 -3.944 19.156 1.00 95.12 466 VAL A CA 1
ATOM 3822 C C . VAL A 1 466 ? -12.597 -3.849 18.941 1.00 95.12 466 VAL A C 1
ATOM 3824 O O . VAL A 1 466 ? -13.056 -2.909 18.301 1.00 95.12 466 VAL A O 1
ATOM 3827 N N . ASP A 1 467 ? -13.378 -4.742 19.532 1.00 93.88 467 ASP A N 1
ATOM 3828 C CA . ASP A 1 467 ? -14.840 -4.644 19.555 1.00 93.88 467 ASP A CA 1
ATOM 3829 C C . ASP A 1 467 ? -15.320 -3.903 20.818 1.00 93.88 467 ASP A C 1
ATOM 3831 O O . ASP A 1 467 ? -15.275 -4.434 21.930 1.00 93.88 467 ASP A O 1
ATOM 3835 N N . TYR A 1 468 ? -15.806 -2.670 20.646 1.00 92.19 468 TYR A N 1
ATOM 3836 C CA . TYR A 1 468 ? -16.281 -1.795 21.727 1.00 92.19 468 TYR A CA 1
ATOM 3837 C C . TYR A 1 468 ? -17.734 -2.091 22.174 1.00 92.19 468 TYR A C 1
ATOM 3839 O O . TYR A 1 468 ? -18.388 -1.255 22.806 1.00 92.19 468 TYR A O 1
ATOM 3847 N N . ASN A 1 469 ? -18.272 -3.281 21.884 1.00 89.62 469 ASN A N 1
ATOM 3848 C CA . ASN A 1 469 ? -19.619 -3.702 22.299 1.00 89.62 469 ASN A CA 1
ATOM 3849 C C . ASN A 1 469 ? -19.712 -4.242 23.749 1.00 89.62 469 ASN A C 1
ATOM 3851 O O . ASN A 1 469 ? -20.770 -4.726 24.167 1.00 89.62 469 ASN A O 1
ATOM 3855 N N . GLY A 1 470 ? -18.628 -4.134 24.527 1.00 85.25 470 GLY A N 1
ATOM 3856 C CA . GLY A 1 470 ? -18.601 -4.423 25.969 1.00 85.25 470 GLY A CA 1
ATOM 3857 C C . GLY A 1 470 ? -18.288 -5.874 26.350 1.00 85.25 470 GLY A C 1
ATOM 3858 O O . GLY A 1 470 ? -18.574 -6.269 27.477 1.00 85.25 470 GLY A O 1
ATOM 3859 N N . GLN A 1 471 ? -17.734 -6.668 25.430 1.00 89.69 471 GLN A N 1
ATOM 3860 C CA . GLN A 1 471 ? -17.218 -8.012 25.721 1.00 89.69 471 GLN A CA 1
ATOM 3861 C C . GLN A 1 471 ? -15.753 -7.962 26.181 1.00 89.69 471 GLN A C 1
ATOM 3863 O O . GLN A 1 471 ? -15.037 -7.014 25.860 1.00 89.69 471 GLN A O 1
ATOM 3868 N N . ILE A 1 472 ? -15.320 -8.965 26.952 1.00 92.31 472 ILE A N 1
ATOM 3869 C CA . ILE A 1 472 ? -13.961 -9.063 27.503 1.00 92.31 472 ILE A CA 1
ATOM 3870 C C . ILE A 1 472 ? -13.420 -10.467 27.199 1.00 92.31 472 ILE A C 1
ATOM 3872 O O . ILE A 1 472 ? -13.969 -11.425 27.744 1.00 92.31 472 ILE A O 1
ATOM 3876 N N . PRO A 1 473 ? -12.334 -10.605 26.415 1.00 94.06 473 PRO A N 1
ATOM 3877 C CA . PRO A 1 473 ? -11.574 -9.545 25.743 1.00 94.06 473 PRO A CA 1
ATOM 3878 C C . PRO A 1 473 ? -12.399 -8.780 24.698 1.00 94.06 473 PRO A C 1
ATOM 3880 O O . PRO A 1 473 ? -13.283 -9.339 24.059 1.00 94.06 473 PRO A O 1
ATOM 3883 N N . ALA A 1 474 ? -12.066 -7.512 24.479 1.00 94.25 474 ALA A N 1
ATOM 3884 C CA . ALA A 1 474 ? -12.688 -6.617 23.509 1.00 94.25 474 ALA A CA 1
ATOM 3885 C C . ALA A 1 474 ? -12.262 -6.956 22.068 1.00 94.25 474 ALA A C 1
ATOM 3887 O O . ALA A 1 474 ? -11.716 -6.118 21.364 1.00 94.25 474 ALA A O 1
ATOM 3888 N N . THR A 1 475 ? -12.464 -8.194 21.623 1.00 94.38 475 THR A N 1
ATOM 3889 C CA . THR A 1 475 ? -12.193 -8.691 20.261 1.00 94.38 475 THR A CA 1
ATOM 3890 C C . THR A 1 475 ? -13.284 -9.678 19.856 1.00 94.38 475 THR A C 1
ATOM 3892 O O . THR A 1 475 ? -13.946 -10.227 20.730 1.00 94.38 475 THR A O 1
ATOM 3895 N N . ASP A 1 476 ? -13.471 -9.952 18.563 1.00 93.06 476 ASP A N 1
ATOM 3896 C CA . ASP A 1 476 ? -14.419 -10.990 18.128 1.00 93.06 476 ASP A CA 1
ATOM 3897 C C . ASP A 1 476 ? -13.871 -12.397 18.433 1.00 93.06 476 ASP A C 1
ATOM 3899 O O . ASP A 1 476 ? -12.955 -12.884 17.760 1.00 93.06 476 ASP A O 1
ATOM 3903 N N . GLU A 1 477 ? -14.434 -13.061 19.445 1.00 90.75 477 GLU A N 1
ATOM 3904 C CA . GLU A 1 477 ? -14.003 -14.388 19.906 1.00 90.75 477 GLU A CA 1
ATOM 3905 C C . GLU A 1 477 ? -14.154 -15.484 18.843 1.00 90.75 477 GLU A C 1
ATOM 3907 O O . GLU A 1 477 ? -13.417 -16.471 18.873 1.00 90.75 477 GLU A O 1
ATOM 3912 N N . ASN A 1 478 ? -15.032 -15.322 17.847 1.00 91.81 478 ASN A N 1
ATOM 3913 C CA . ASN A 1 478 ? -15.153 -16.318 16.779 1.00 91.81 478 ASN A CA 1
ATOM 3914 C C . ASN A 1 478 ? -13.891 -16.365 15.915 1.00 91.81 478 ASN A C 1
ATOM 3916 O O . ASN A 1 478 ? -13.527 -17.431 15.405 1.00 91.81 478 ASN A O 1
ATOM 3920 N N . PHE A 1 479 ? -13.218 -15.226 15.747 1.00 94.75 479 PHE A N 1
ATOM 3921 C CA . PHE A 1 479 ? -12.017 -15.091 14.922 1.00 94.75 479 PHE A CA 1
ATOM 3922 C C . PHE A 1 479 ? -10.734 -15.038 15.757 1.00 94.75 479 PHE A C 1
ATOM 3924 O O . PHE A 1 479 ? -9.689 -15.504 15.302 1.00 94.75 479 PHE A O 1
ATOM 3931 N N . PHE A 1 480 ? -10.815 -14.540 16.990 1.00 93.31 480 PHE A N 1
ATOM 3932 C CA . PHE A 1 480 ? -9.687 -14.347 17.898 1.00 93.31 480 PHE A CA 1
ATOM 3933 C C . PHE A 1 480 ? -9.909 -15.035 19.254 1.00 93.31 480 PHE A C 1
ATOM 3935 O O . PHE A 1 480 ? -9.605 -14.459 20.290 1.00 93.31 480 PHE A O 1
ATOM 3942 N N . ALA A 1 481 ? -10.385 -16.284 19.249 1.00 86.12 481 ALA A N 1
ATOM 3943 C CA . ALA A 1 481 ? -10.708 -17.067 20.453 1.00 86.12 481 ALA A CA 1
ATOM 3944 C C . ALA A 1 481 ? -9.583 -17.142 21.508 1.00 86.12 481 ALA A C 1
ATOM 3946 O O . ALA A 1 481 ? -9.847 -17.269 22.697 1.00 86.12 481 ALA A O 1
ATOM 3947 N N . ASP A 1 482 ? -8.322 -17.064 21.078 1.00 84.88 482 ASP A N 1
ATOM 3948 C CA . ASP A 1 482 ? -7.146 -17.128 21.954 1.00 84.88 482 ASP A CA 1
ATOM 3949 C C . ASP A 1 482 ? -6.632 -15.741 22.388 1.00 84.88 482 ASP A C 1
ATOM 3951 O O . ASP A 1 482 ? -5.483 -15.598 22.814 1.00 84.88 482 ASP A O 1
ATOM 3955 N N . CYS A 1 483 ? -7.427 -14.684 22.207 1.00 90.75 483 CYS A N 1
ATOM 3956 C CA . CYS A 1 483 ? -7.074 -13.360 22.699 1.00 90.75 483 CYS A CA 1
ATOM 3957 C C . CYS A 1 483 ? -7.182 -13.316 24.228 1.00 90.75 483 CYS A C 1
ATOM 3959 O O . CYS A 1 483 ? -8.166 -13.762 24.806 1.00 90.75 483 CYS A O 1
ATOM 3961 N N . LEU A 1 484 ? -6.169 -12.765 24.891 1.00 93.12 484 LEU A N 1
ATOM 3962 C CA . LEU A 1 484 ? -6.187 -12.511 26.327 1.00 93.12 484 LEU A CA 1
ATOM 3963 C C . LEU A 1 484 ? -6.694 -11.081 26.569 1.00 93.12 484 LEU A C 1
ATOM 3965 O O . LEU A 1 484 ? -6.411 -10.197 25.754 1.00 93.12 484 LEU A O 1
ATOM 3969 N N . PRO A 1 485 ? -7.385 -10.801 27.689 1.00 95.19 485 PRO A N 1
ATOM 3970 C CA . PRO A 1 485 ? -7.756 -9.442 28.080 1.00 95.19 485 PRO A CA 1
ATOM 3971 C C . PRO A 1 485 ? -6.531 -8.712 28.661 1.00 95.19 485 PRO A C 1
ATOM 3973 O O . PRO A 1 485 ? -6.499 -8.326 29.825 1.00 95.19 485 PRO A O 1
ATOM 3976 N N . ALA A 1 486 ? -5.478 -8.593 27.855 1.00 95.69 486 ALA A N 1
ATOM 3977 C CA . ALA A 1 486 ? -4.154 -8.124 28.243 1.00 95.69 486 ALA A CA 1
ATOM 3978 C C . ALA A 1 486 ? -3.687 -6.974 27.343 1.00 95.69 486 ALA A C 1
ATOM 3980 O O . ALA A 1 486 ? -4.356 -6.598 26.380 1.00 95.69 486 ALA A O 1
ATOM 3981 N N . PHE A 1 487 ? -2.529 -6.403 27.665 1.00 97.25 487 PHE A N 1
ATOM 3982 C CA . PHE A 1 487 ? -1.872 -5.411 26.820 1.00 97.25 487 PHE A CA 1
ATOM 3983 C C . PHE A 1 487 ? -1.146 -6.118 25.679 1.00 97.25 487 PHE A C 1
ATOM 3985 O O . PHE A 1 487 ? -0.517 -7.146 25.906 1.00 97.25 487 PHE A O 1
ATOM 3992 N N . TYR A 1 488 ? -1.254 -5.593 24.462 1.00 97.88 488 TYR A N 1
ATOM 3993 C CA . TYR A 1 488 ? -0.611 -6.149 23.276 1.00 97.88 488 TYR A CA 1
ATOM 3994 C C . TYR A 1 488 ? 0.336 -5.123 22.667 1.00 97.88 488 TYR A C 1
ATOM 3996 O O . TYR A 1 488 ? -0.072 -3.995 22.381 1.00 97.88 488 TYR A O 1
ATOM 4004 N N . TRP A 1 489 ? 1.590 -5.527 22.447 1.00 98.44 489 TRP A N 1
ATOM 4005 C CA . TRP A 1 489 ? 2.614 -4.656 21.870 1.00 98.44 489 TRP A CA 1
ATOM 4006 C C . TRP A 1 489 ? 2.259 -4.191 20.453 1.00 98.44 489 TRP A C 1
ATOM 4008 O O . TRP A 1 489 ? 1.877 -4.996 19.598 1.00 98.44 489 TRP A O 1
ATOM 4018 N N . SER A 1 490 ? 2.475 -2.901 20.194 1.00 96.88 490 SER A N 1
ATOM 4019 C CA . SER A 1 490 ? 2.617 -2.349 18.844 1.00 96.88 490 SER A CA 1
ATOM 4020 C C . SER A 1 490 ? 4.095 -2.099 18.515 1.00 96.88 490 SER A C 1
ATOM 4022 O O . SER A 1 490 ? 4.963 -2.173 19.389 1.00 96.88 490 SER A O 1
ATOM 4024 N N . LYS A 1 491 ? 4.397 -1.771 17.256 1.00 94.81 491 LYS A N 1
ATOM 4025 C CA . LYS A 1 491 ? 5.741 -1.351 16.827 1.00 94.81 491 LYS A CA 1
ATOM 4026 C C . LYS A 1 491 ? 6.094 0.089 17.217 1.00 94.81 491 LYS A C 1
ATOM 4028 O O . LYS A 1 491 ? 7.229 0.498 16.984 1.00 94.81 491 LYS A O 1
ATOM 4033 N N . ASP A 1 492 ? 5.139 0.874 17.709 1.00 93.44 492 ASP A N 1
ATOM 4034 C CA . ASP A 1 492 ? 5.330 2.312 17.882 1.00 93.44 492 ASP A CA 1
ATOM 4035 C C . ASP A 1 492 ? 5.969 2.620 19.239 1.00 93.44 492 ASP A C 1
ATOM 4037 O O . ASP A 1 492 ? 5.565 2.096 20.278 1.00 93.44 492 ASP A O 1
ATOM 4041 N N . LEU A 1 493 ? 6.970 3.498 19.235 1.00 92.56 493 LEU A N 1
ATOM 4042 C CA . LEU A 1 493 ? 7.666 3.953 20.438 1.00 92.56 493 LEU A CA 1
ATOM 4043 C C . LEU A 1 493 ? 6.995 5.196 21.018 1.00 92.56 493 LEU A C 1
ATOM 4045 O O . LEU A 1 493 ? 6.459 6.025 20.279 1.00 92.56 493 LEU A O 1
ATOM 4049 N N . ASN A 1 494 ? 7.074 5.365 22.336 1.00 92.31 494 ASN A N 1
ATOM 4050 C CA . ASN A 1 494 ? 6.783 6.661 22.929 1.00 92.31 494 ASN A CA 1
ATOM 4051 C C . ASN A 1 494 ? 7.997 7.572 22.715 1.00 92.31 494 ASN A C 1
ATOM 4053 O O . ASN A 1 494 ? 9.052 7.377 23.307 1.00 92.31 494 ASN A O 1
ATOM 4057 N N . VAL A 1 495 ? 7.867 8.555 21.829 1.00 91.19 495 VAL A N 1
ATOM 4058 C CA . VAL A 1 495 ? 8.986 9.430 21.452 1.00 91.19 495 VAL A CA 1
ATOM 4059 C C . VAL A 1 495 ? 9.413 10.394 22.562 1.00 91.19 495 VAL A C 1
ATOM 4061 O O . VAL A 1 495 ? 10.548 10.862 22.538 1.00 91.19 495 VAL A O 1
ATOM 4064 N N . GLN A 1 496 ? 8.539 10.683 23.534 1.00 91.88 496 GLN A N 1
ATOM 4065 C CA . GLN A 1 496 ? 8.912 11.485 24.702 1.00 91.88 496 GLN A CA 1
ATOM 4066 C C . GLN A 1 496 ? 9.706 10.678 25.723 1.00 91.88 496 GLN A C 1
ATOM 4068 O O . GLN A 1 496 ? 10.596 11.223 26.370 1.00 91.88 496 GLN A O 1
ATOM 4073 N N . ASP A 1 497 ? 9.391 9.390 25.856 1.00 92.94 497 ASP A N 1
ATOM 4074 C CA . ASP A 1 497 ? 10.112 8.483 26.737 1.00 92.94 497 ASP A CA 1
ATOM 4075 C C . ASP A 1 497 ? 10.426 7.159 26.018 1.00 92.94 497 ASP A C 1
ATOM 4077 O O . ASP A 1 497 ? 9.640 6.207 26.081 1.00 92.94 497 ASP A O 1
ATOM 4081 N N . PRO A 1 498 ? 11.580 7.076 25.323 1.00 90.12 498 PRO A N 1
ATOM 4082 C CA . PRO A 1 498 ? 11.934 5.931 24.481 1.00 90.12 498 PRO A CA 1
ATOM 4083 C C . PRO A 1 498 ? 12.135 4.605 25.227 1.00 90.12 498 PRO A C 1
ATOM 4085 O O . PRO A 1 498 ? 12.372 3.578 24.582 1.00 90.12 498 PRO A O 1
ATOM 4088 N N . ILE A 1 499 ? 12.077 4.591 26.565 1.00 95.38 499 ILE A N 1
ATOM 4089 C CA . ILE A 1 499 ? 12.043 3.347 27.353 1.00 95.38 499 ILE A CA 1
ATOM 4090 C C . ILE A 1 499 ? 10.658 2.681 27.307 1.00 95.38 499 ILE A C 1
ATOM 4092 O O . ILE A 1 499 ? 10.535 1.506 27.671 1.00 95.38 499 ILE A O 1
ATOM 4096 N N . LEU A 1 500 ? 9.631 3.419 26.874 1.00 96.44 500 LEU A N 1
ATOM 4097 C CA . LEU A 1 500 ? 8.256 2.963 26.726 1.00 96.44 500 LEU A CA 1
ATOM 4098 C C . LEU A 1 500 ? 7.925 2.670 25.256 1.00 96.44 500 LEU A C 1
ATOM 4100 O O . LEU A 1 500 ? 8.395 3.339 24.332 1.00 96.44 500 LEU A O 1
ATOM 4104 N N . ALA A 1 501 ? 7.040 1.702 25.041 1.00 96.94 501 ALA A N 1
ATOM 4105 C CA . ALA A 1 501 ? 6.432 1.437 23.741 1.00 96.94 501 ALA A CA 1
ATOM 4106 C C . ALA A 1 501 ? 4.906 1.414 23.848 1.00 96.94 501 ALA A C 1
ATOM 4108 O O . ALA A 1 501 ? 4.349 1.083 24.898 1.00 96.94 501 ALA A O 1
ATOM 4109 N N . TRP A 1 502 ? 4.229 1.789 22.766 1.00 96.38 502 TRP A N 1
ATOM 4110 C CA . TRP A 1 502 ? 2.773 1.808 22.684 1.00 96.38 502 TRP A CA 1
ATOM 4111 C C . TRP A 1 502 ? 2.200 0.410 22.464 1.00 96.38 502 TRP A C 1
ATOM 4113 O O . TRP A 1 502 ? 2.825 -0.476 21.872 1.00 96.38 502 TRP A O 1
ATOM 4123 N N . GLY A 1 503 ? 0.950 0.242 22.865 1.00 96.56 503 GLY A N 1
ATOM 4124 C CA . GLY A 1 503 ? 0.155 -0.940 22.579 1.00 96.56 503 GLY A CA 1
ATOM 4125 C C . GLY A 1 503 ? -1.318 -0.698 22.865 1.00 96.56 503 GLY A C 1
ATOM 4126 O O . GLY A 1 503 ? -1.725 0.423 23.176 1.00 96.56 503 GLY A O 1
ATOM 4127 N N . VAL A 1 504 ? -2.113 -1.757 22.740 1.00 97.00 504 VAL A N 1
ATOM 4128 C CA . VAL A 1 504 ? -3.562 -1.725 22.974 1.00 97.00 504 VAL A CA 1
ATOM 4129 C C . VAL A 1 504 ? -3.918 -2.734 24.057 1.00 97.00 504 VAL A C 1
ATOM 4131 O O . VAL A 1 504 ? -3.495 -3.888 24.013 1.00 97.00 504 VAL A O 1
ATOM 4134 N N . TYR A 1 505 ? -4.695 -2.300 25.044 1.00 95.62 505 TYR A N 1
ATOM 4135 C CA . TYR A 1 505 ? -5.174 -3.132 26.137 1.00 95.62 505 TYR A CA 1
ATOM 4136 C C . TYR A 1 505 ? -6.521 -3.762 25.785 1.00 95.62 505 TYR A C 1
ATOM 4138 O O . TYR A 1 505 ? -7.564 -3.120 25.884 1.00 95.62 505 TYR A O 1
ATOM 4146 N N . PHE A 1 506 ? -6.521 -5.036 25.394 1.00 95.25 506 PHE A N 1
ATOM 4147 C CA . PHE A 1 506 ? -7.708 -5.749 24.914 1.00 95.25 506 PHE A CA 1
ATOM 4148 C C . PHE A 1 506 ? -8.717 -6.135 25.996 1.00 95.25 506 PHE A C 1
ATOM 4150 O O . PHE A 1 506 ? -9.720 -6.754 25.669 1.00 95.25 506 PHE A O 1
ATOM 4157 N N . ALA A 1 507 ? -8.537 -5.758 27.264 1.00 93.06 507 ALA A N 1
ATOM 4158 C CA . ALA A 1 507 ? -9.654 -5.844 28.207 1.00 93.06 507 ALA A CA 1
ATOM 4159 C C . ALA A 1 507 ? -10.788 -4.877 27.818 1.00 93.06 507 ALA A C 1
ATOM 4161 O O . ALA A 1 507 ? -11.953 -5.241 27.915 1.00 93.06 507 ALA A O 1
ATOM 4162 N N . TYR A 1 508 ? -10.442 -3.673 27.340 1.00 87.75 508 TYR A N 1
ATOM 4163 C CA . TYR A 1 508 ? -11.420 -2.614 27.044 1.00 87.75 508 TYR A CA 1
ATOM 4164 C C . TYR A 1 508 ? -11.159 -1.861 25.735 1.00 87.75 508 TYR A C 1
ATOM 4166 O O . TYR A 1 508 ? -12.054 -1.187 25.241 1.00 87.75 508 TYR A O 1
ATOM 4174 N N . GLY A 1 509 ? -9.950 -1.952 25.172 1.00 91.88 509 GLY A N 1
ATOM 4175 C CA . GLY A 1 509 ? -9.596 -1.314 23.907 1.00 91.88 509 GLY A CA 1
ATOM 4176 C C . GLY A 1 509 ? -8.810 -0.010 23.996 1.00 91.88 509 GLY A C 1
ATOM 4177 O O . GLY A 1 509 ? -8.730 0.690 22.986 1.00 91.88 509 GLY A O 1
ATOM 4178 N N . CYS A 1 510 ? -8.269 0.351 25.165 1.00 92.00 510 CYS A N 1
ATOM 4179 C CA . CYS A 1 510 ? -7.504 1.590 25.298 1.00 92.00 510 CYS A CA 1
ATOM 4180 C C . CYS A 1 510 ? -6.078 1.441 24.761 1.00 92.00 510 CYS A C 1
ATOM 4182 O O . CYS A 1 510 ? -5.470 0.376 24.891 1.00 92.00 510 CYS A O 1
ATOM 4184 N N . ALA A 1 511 ? -5.526 2.506 24.188 1.00 93.50 511 ALA A N 1
ATOM 4185 C CA . ALA A 1 511 ? -4.123 2.562 23.817 1.00 93.50 511 ALA A CA 1
ATOM 4186 C C . ALA A 1 511 ? -3.310 3.385 24.811 1.00 93.50 511 ALA A C 1
ATOM 4188 O O . ALA A 1 511 ? -3.657 4.511 25.172 1.00 93.50 511 ALA A O 1
ATOM 4189 N N . ILE A 1 512 ? -2.200 2.795 25.239 1.00 92.81 512 ILE A N 1
ATOM 4190 C CA . ILE A 1 512 ? -1.316 3.312 26.283 1.00 92.81 512 ILE A CA 1
ATOM 4191 C C . ILE A 1 512 ? 0.113 2.821 26.018 1.00 92.81 512 ILE A C 1
ATOM 4193 O O . ILE A 1 512 ? 0.322 1.954 25.165 1.00 92.81 512 ILE A O 1
ATOM 4197 N N . SER A 1 513 ? 1.106 3.376 26.713 1.00 94.94 513 SER A N 1
ATOM 4198 C CA . SER A 1 513 ? 2.497 2.929 26.624 1.00 94.94 513 SER A CA 1
ATOM 4199 C C . SER A 1 513 ? 3.008 2.343 27.939 1.00 94.94 513 SER A C 1
ATOM 4201 O O . SER A 1 513 ? 2.721 2.887 29.004 1.00 94.94 513 SER A O 1
ATOM 4203 N N . TYR A 1 514 ? 3.809 1.279 27.855 1.00 96.75 514 TYR A N 1
ATOM 4204 C CA . TYR A 1 514 ? 4.441 0.607 28.998 1.00 96.75 514 TYR A CA 1
ATOM 4205 C C . TYR A 1 514 ? 5.940 0.391 28.779 1.00 96.75 514 TYR A C 1
ATOM 4207 O O . TYR A 1 514 ? 6.432 0.473 27.654 1.00 96.75 514 TYR A O 1
ATOM 4215 N N . LEU A 1 515 ? 6.656 0.089 29.870 1.00 97.94 515 LEU A N 1
ATOM 4216 C CA . LEU A 1 515 ? 8.084 -0.234 29.866 1.00 97.94 515 LEU A CA 1
ATOM 4217 C C . LEU A 1 515 ? 8.372 -1.423 28.953 1.00 97.94 515 LEU A C 1
ATOM 4219 O O . LEU A 1 515 ? 7.801 -2.499 29.128 1.00 97.94 515 LEU A O 1
ATOM 4223 N N . LYS A 1 516 ? 9.319 -1.253 28.027 1.00 97.81 516 LYS A N 1
ATOM 4224 C CA . LYS A 1 516 ? 9.720 -2.299 27.070 1.00 97.81 516 LYS A CA 1
ATOM 4225 C C . LYS A 1 516 ? 10.244 -3.580 27.729 1.00 97.81 516 LYS A C 1
ATOM 4227 O O . LYS A 1 516 ? 10.193 -4.645 27.121 1.00 97.81 516 LYS A O 1
ATOM 4232 N N . SER A 1 517 ? 10.708 -3.491 28.978 1.00 97.38 517 SER A N 1
ATOM 4233 C CA . SER A 1 517 ? 11.179 -4.627 29.777 1.00 97.38 517 SER A CA 1
ATOM 4234 C C . SER A 1 517 ? 10.060 -5.522 30.325 1.00 97.38 517 SER A C 1
ATOM 4236 O O . SER A 1 517 ? 10.357 -6.592 30.856 1.00 97.38 517 SER A O 1
ATOM 4238 N N . PHE A 1 518 ? 8.791 -5.116 30.225 1.00 98.12 518 PHE A N 1
ATOM 4239 C CA . PHE A 1 518 ? 7.658 -5.923 30.679 1.00 98.12 518 PHE A CA 1
ATOM 4240 C C . PHE A 1 518 ? 7.226 -6.950 29.636 1.00 98.12 518 PHE A C 1
ATOM 4242 O O . PHE A 1 518 ? 7.360 -6.739 28.435 1.00 98.12 518 PHE A O 1
ATOM 4249 N N . TYR A 1 519 ? 6.688 -8.070 30.116 1.00 98.06 519 TYR A N 1
ATOM 4250 C CA . TYR A 1 519 ? 6.276 -9.185 29.274 1.00 98.06 519 TYR A CA 1
ATOM 4251 C C . TYR A 1 519 ? 4.798 -9.074 28.927 1.00 98.06 519 TYR A C 1
ATOM 4253 O O . TYR A 1 519 ? 3.937 -9.268 29.786 1.00 98.06 519 TYR A O 1
ATOM 4261 N N . TYR A 1 520 ? 4.509 -8.825 27.654 1.00 97.88 520 TYR A N 1
ATOM 4262 C CA . TYR A 1 520 ? 3.148 -8.735 27.145 1.00 97.88 520 TYR A CA 1
ATOM 4263 C C . TYR A 1 520 ? 2.944 -9.583 25.885 1.00 97.88 520 TYR A C 1
ATOM 4265 O O . TYR A 1 520 ? 3.895 -9.839 25.139 1.00 97.88 520 TYR A O 1
ATOM 4273 N N . PRO A 1 521 ? 1.712 -10.062 25.645 1.00 97.12 521 PRO A N 1
ATOM 4274 C CA . PRO A 1 521 ? 1.346 -10.695 24.389 1.00 97.12 521 PRO A CA 1
ATOM 4275 C C . PRO A 1 521 ? 1.611 -9.816 23.160 1.00 97.12 521 PRO A C 1
ATOM 4277 O O . PRO A 1 521 ? 1.683 -8.589 23.210 1.00 97.12 521 PRO A O 1
ATOM 4280 N N . VAL A 1 522 ? 1.704 -10.473 22.011 1.00 96.31 522 VAL A N 1
ATOM 4281 C CA . VAL A 1 522 ? 1.881 -9.833 20.706 1.00 96.31 522 VAL A CA 1
ATOM 4282 C C . VAL A 1 522 ? 1.012 -10.536 19.676 1.00 96.31 522 VAL A C 1
ATOM 4284 O O . VAL A 1 522 ? 0.778 -11.739 19.786 1.00 96.31 522 VAL A O 1
ATOM 4287 N N . ARG A 1 523 ? 0.555 -9.826 18.647 1.00 95.62 523 ARG A N 1
ATOM 4288 C CA . ARG A 1 523 ? -0.069 -10.423 17.462 1.00 95.62 523 ARG A CA 1
ATOM 4289 C C . ARG A 1 523 ? 0.611 -9.866 16.224 1.00 95.62 523 ARG A C 1
ATOM 4291 O O . ARG A 1 523 ? 0.671 -8.654 16.064 1.00 95.62 523 ARG A O 1
ATOM 4298 N N . ALA A 1 524 ? 1.131 -10.738 15.367 1.00 96.75 524 ALA A N 1
ATOM 4299 C CA . ALA A 1 524 ? 1.766 -10.301 14.130 1.00 96.75 524 ALA A CA 1
ATOM 4300 C C . ALA A 1 524 ? 0.718 -9.978 13.054 1.00 96.75 524 ALA A C 1
ATOM 4302 O O . ALA A 1 524 ? -0.350 -10.598 12.999 1.00 96.75 524 ALA A O 1
ATOM 4303 N N . VAL A 1 525 ? 1.048 -9.036 12.174 1.00 97.00 525 VAL A N 1
ATOM 4304 C CA . VAL A 1 525 ? 0.202 -8.602 11.057 1.00 97.00 525 VAL A CA 1
ATOM 4305 C C . VAL A 1 525 ? 0.997 -8.546 9.756 1.00 97.00 525 VAL A C 1
ATOM 4307 O O . VAL A 1 525 ? 2.225 -8.446 9.772 1.00 97.00 525 VAL A O 1
ATOM 4310 N N . ARG A 1 526 ? 0.304 -8.594 8.619 1.00 90.81 526 ARG A N 1
ATOM 4311 C CA . ARG A 1 526 ? 0.864 -8.367 7.281 1.00 90.81 526 ARG A CA 1
ATOM 4312 C C . ARG A 1 526 ? -0.183 -7.835 6.301 1.00 90.81 526 ARG A C 1
ATOM 4314 O O . ARG A 1 526 ? -1.382 -7.923 6.557 1.00 90.81 526 ARG A O 1
ATOM 4321 N N . GLY A 1 527 ? 0.264 -7.342 5.146 1.00 83.12 527 GLY A N 1
ATOM 4322 C CA . GLY A 1 527 ? -0.622 -6.833 4.091 1.00 83.12 527 GLY A CA 1
ATOM 4323 C C . GLY A 1 527 ? -1.272 -5.485 4.431 1.00 83.12 527 GLY A C 1
ATOM 4324 O O . GLY A 1 527 ? -0.638 -4.647 5.071 1.00 83.12 527 GLY A O 1
ATOM 4325 N N . GLY A 1 528 ? -2.516 -5.293 3.978 1.00 83.81 528 GLY A N 1
ATOM 4326 C CA . GLY A 1 528 ? -3.289 -4.051 4.113 1.00 83.81 528 GLY A CA 1
ATOM 4327 C C . GLY A 1 528 ? -3.595 -3.366 2.773 1.00 83.81 528 GLY A C 1
ATOM 4328 O O . GLY A 1 528 ? -2.750 -3.317 1.879 1.00 83.81 528 GLY A O 1
ATOM 4329 N N . TYR A 1 529 ? -4.809 -2.831 2.631 1.00 77.44 529 TYR A N 1
ATOM 4330 C CA . TYR A 1 529 ? -5.234 -2.001 1.495 1.00 77.44 529 TYR A CA 1
ATOM 4331 C C . TYR A 1 529 ? -4.744 -0.551 1.622 1.00 77.44 529 TYR A C 1
ATOM 4333 O O . TYR A 1 529 ? -4.552 0.106 0.602 1.00 77.44 529 TYR A O 1
ATOM 4341 N N . SER A 1 530 ? -4.490 -0.081 2.851 1.00 76.69 530 SER A N 1
ATOM 4342 C CA . SER A 1 530 ? -3.863 1.214 3.158 1.00 76.69 530 SER A CA 1
ATOM 4343 C C . SER A 1 530 ? -2.552 0.995 3.935 1.00 76.69 530 SER A C 1
ATOM 4345 O O . SER A 1 530 ? -2.557 0.965 5.164 1.00 76.69 530 SER A O 1
ATOM 4347 N N . PRO A 1 531 ? -1.404 0.791 3.254 1.00 69.50 531 PRO A N 1
ATOM 4348 C CA . PRO A 1 531 ? -0.135 0.448 3.912 1.00 69.50 531 PRO A CA 1
ATOM 4349 C C . PRO A 1 531 ? 0.482 1.564 4.770 1.00 69.50 531 PRO A C 1
ATOM 4351 O O . PRO A 1 531 ? 1.467 1.320 5.466 1.00 69.50 531 PRO A O 1
ATOM 4354 N N . GLY A 1 532 ? -0.020 2.798 4.651 1.00 71.38 532 GLY A N 1
ATOM 4355 C CA . GLY A 1 532 ? 0.388 3.949 5.463 1.00 71.38 532 GLY A CA 1
ATOM 4356 C C . GLY A 1 532 ? -0.560 4.256 6.620 1.00 71.38 532 GLY A C 1
ATOM 4357 O O . GLY A 1 532 ? -0.305 5.196 7.367 1.00 71.38 532 GLY A O 1
ATOM 4358 N N . PHE A 1 533 ? -1.638 3.485 6.784 1.00 84.94 533 PHE A N 1
ATOM 4359 C CA . PHE A 1 533 ? -2.603 3.707 7.853 1.00 84.94 533 PHE A CA 1
ATOM 4360 C C . PHE A 1 533 ? -1.933 3.618 9.229 1.00 84.94 533 PHE A C 1
ATOM 4362 O O . PHE A 1 533 ? -1.304 2.608 9.538 1.00 84.94 533 PHE A O 1
ATOM 4369 N N . GLY A 1 534 ? -2.049 4.679 10.034 1.00 84.12 534 GLY A N 1
ATOM 4370 C CA . GLY A 1 534 ? -1.426 4.775 11.360 1.00 84.12 534 GLY A CA 1
ATOM 4371 C C . GLY A 1 534 ? 0.102 4.912 11.354 1.00 84.12 534 GLY A C 1
ATOM 4372 O O . GLY A 1 534 ? 0.713 4.920 12.418 1.00 84.12 534 GLY A O 1
ATOM 4373 N N . ASP A 1 535 ? 0.748 4.999 10.186 1.00 83.06 535 ASP A N 1
ATOM 4374 C CA . ASP A 1 535 ? 2.192 5.219 10.089 1.00 83.06 535 ASP A CA 1
ATOM 4375 C C . ASP A 1 535 ? 2.492 6.718 10.228 1.00 83.06 535 ASP A C 1
ATOM 4377 O O . ASP A 1 535 ? 2.110 7.523 9.376 1.00 83.06 535 ASP A O 1
ATOM 4381 N N . ILE A 1 536 ? 3.216 7.084 11.289 1.00 78.50 536 ILE A N 1
ATOM 4382 C CA . ILE A 1 536 ? 3.583 8.473 11.605 1.00 78.50 536 ILE A CA 1
ATOM 4383 C C . ILE A 1 536 ? 4.368 9.180 10.494 1.00 78.50 536 ILE A C 1
ATOM 4385 O O . ILE A 1 536 ? 4.414 10.405 10.465 1.00 78.50 536 ILE A O 1
ATOM 4389 N N . GLN A 1 537 ? 4.984 8.435 9.573 1.00 75.31 537 GLN A N 1
ATOM 4390 C CA . GLN A 1 537 ? 5.711 9.004 8.433 1.00 75.31 537 GLN A CA 1
ATOM 4391 C C . GLN A 1 537 ? 4.866 9.075 7.151 1.00 75.31 537 GLN A C 1
ATOM 4393 O O . GLN A 1 537 ? 5.374 9.493 6.111 1.00 75.31 537 GLN A O 1
ATOM 4398 N N . LYS A 1 538 ? 3.605 8.620 7.180 1.00 73.69 538 LYS A N 1
ATOM 4399 C CA . LYS A 1 538 ? 2.748 8.482 5.987 1.00 73.69 538 LYS A CA 1
ATOM 4400 C C . LYS A 1 538 ? 1.310 8.970 6.189 1.00 73.69 538 LYS A C 1
ATOM 4402 O O . LYS A 1 538 ? 0.420 8.532 5.459 1.00 73.69 538 LYS A O 1
ATOM 4407 N N . TYR A 1 539 ? 1.054 9.852 7.155 1.00 79.25 539 TYR A N 1
ATOM 4408 C CA . TYR A 1 539 ? -0.251 10.513 7.263 1.00 79.25 539 TYR A CA 1
ATOM 4409 C C . TYR A 1 539 ? -0.575 11.302 5.979 1.00 79.25 539 TYR A C 1
ATOM 4411 O O . TYR A 1 539 ? 0.324 11.729 5.253 1.00 79.25 539 TYR A O 1
ATOM 4419 N N . ALA A 1 540 ? -1.863 11.477 5.677 1.00 82.56 540 ALA A N 1
ATOM 4420 C CA . ALA A 1 540 ? -2.315 12.049 4.409 1.00 82.56 540 ALA A CA 1
ATOM 4421 C C . ALA A 1 540 ? -3.461 13.055 4.610 1.00 82.56 540 ALA A C 1
ATOM 4423 O O . ALA A 1 540 ? -4.528 12.930 4.010 1.00 82.56 540 ALA A O 1
ATOM 4424 N N . PHE A 1 541 ? -3.238 14.050 5.472 1.00 88.62 541 PHE A N 1
ATOM 4425 C CA . PHE A 1 541 ? -4.182 15.145 5.689 1.00 88.62 541 PHE A CA 1
ATOM 4426 C C . PHE A 1 541 ? -4.051 16.234 4.617 1.00 88.62 541 PHE A C 1
ATOM 4428 O O . PHE A 1 541 ? -2.956 16.539 4.140 1.00 88.62 541 PHE A O 1
ATOM 4435 N N . LYS A 1 542 ? -5.180 16.847 4.254 1.00 86.94 542 LYS A N 1
ATOM 4436 C CA . LYS A 1 542 ? -5.247 18.008 3.360 1.00 86.94 542 LYS A CA 1
ATOM 4437 C C . LYS A 1 542 ? -6.255 19.023 3.878 1.00 86.94 542 LYS A C 1
ATOM 4439 O O . LYS A 1 542 ? -7.433 18.701 4.016 1.00 86.94 542 LYS A O 1
ATOM 4444 N N . ASP A 1 543 ? -5.798 20.254 4.079 1.00 91.62 543 ASP A N 1
ATOM 4445 C CA . ASP A 1 543 ? -6.675 21.401 4.311 1.00 91.62 543 ASP A CA 1
ATOM 4446 C C . ASP A 1 543 ? -7.464 21.717 3.030 1.00 91.62 543 ASP A C 1
ATOM 4448 O O . ASP A 1 543 ? -6.884 21.887 1.949 1.00 91.62 543 ASP A O 1
ATOM 4452 N N . ASN A 1 544 ? -8.792 21.747 3.138 1.00 89.25 544 ASN A N 1
ATOM 4453 C CA . ASN A 1 544 ? -9.685 22.055 2.023 1.00 89.25 544 ASN A CA 1
ATOM 4454 C C . ASN A 1 544 ? -9.926 23.569 1.863 1.00 89.25 544 ASN A C 1
ATOM 4456 O O . ASN A 1 544 ? -10.539 23.976 0.879 1.00 89.25 544 ASN A O 1
ATOM 4460 N N . ASN A 1 545 ? -9.405 24.407 2.770 1.00 91.06 545 ASN A N 1
ATOM 4461 C CA . ASN A 1 545 ? -9.560 25.869 2.795 1.00 91.06 545 ASN A CA 1
ATOM 4462 C C . ASN A 1 545 ? -11.018 26.357 2.925 1.00 91.06 545 ASN A C 1
ATOM 4464 O O . ASN A 1 545 ? -11.345 27.473 2.530 1.00 91.06 545 ASN A O 1
ATOM 4468 N N . ASP A 1 546 ? -11.892 25.533 3.499 1.00 92.88 546 ASP A N 1
ATOM 4469 C CA . ASP A 1 546 ? -13.322 25.807 3.713 1.00 92.88 546 ASP A CA 1
ATOM 4470 C C . ASP A 1 546 ? -13.771 25.510 5.161 1.00 92.88 546 ASP A C 1
ATOM 4472 O O . ASP A 1 546 ? -14.960 25.350 5.450 1.00 92.88 546 ASP A O 1
ATOM 4476 N N . GLY A 1 547 ? -12.802 25.409 6.078 1.00 95.62 547 GLY A N 1
ATOM 4477 C CA . GLY A 1 547 ? -13.015 24.989 7.464 1.00 95.62 547 GLY A CA 1
ATOM 4478 C C . GLY A 1 547 ? -12.998 23.470 7.670 1.00 95.62 547 GLY A C 1
ATOM 4479 O O . GLY A 1 547 ? -13.270 23.010 8.784 1.00 95.62 547 GLY A O 1
ATOM 4480 N N . THR A 1 548 ? -12.658 22.680 6.644 1.00 96.69 548 THR A N 1
ATOM 4481 C CA . THR A 1 548 ? -12.562 21.214 6.727 1.00 96.69 548 THR A CA 1
ATOM 4482 C C . THR A 1 548 ? -11.179 20.673 6.343 1.00 96.69 548 THR A C 1
ATOM 4484 O O . THR A 1 548 ? -10.414 21.308 5.616 1.00 96.69 548 THR A O 1
ATOM 4487 N N . VAL A 1 549 ? -10.855 19.475 6.836 1.00 96.25 549 VAL A N 1
ATOM 4488 C CA . VAL A 1 549 ? -9.626 18.727 6.523 1.00 96.25 549 VAL A CA 1
ATOM 4489 C C . VAL A 1 549 ? -10.001 17.332 6.040 1.00 96.25 549 VAL A C 1
ATOM 4491 O O . VAL A 1 549 ? -10.722 16.617 6.731 1.00 96.25 549 VAL A O 1
ATOM 4494 N N . SER A 1 550 ? -9.498 16.918 4.880 1.00 89.88 550 SER A N 1
ATOM 4495 C CA . SER A 1 550 ? -9.660 15.546 4.378 1.00 89.88 550 SER A CA 1
ATOM 4496 C C . SER A 1 550 ? -8.514 14.655 4.857 1.00 89.88 550 SER A C 1
ATOM 4498 O O . SER A 1 550 ? -7.358 15.067 4.791 1.00 89.88 550 SER A O 1
ATOM 4500 N N . ASP A 1 551 ? -8.824 13.434 5.287 1.00 89.38 551 ASP A N 1
ATOM 4501 C CA . ASP A 1 551 ? -7.875 12.367 5.608 1.00 89.38 551 ASP A CA 1
ATOM 4502 C C . ASP A 1 551 ? -7.942 11.272 4.536 1.00 89.38 551 ASP A C 1
ATOM 4504 O O . ASP A 1 551 ? -8.882 10.471 4.484 1.00 89.38 551 ASP A O 1
ATOM 4508 N N . PHE A 1 552 ? -6.930 11.220 3.672 1.00 80.25 552 PHE A N 1
ATOM 4509 C CA . PHE A 1 552 ? -6.879 10.251 2.576 1.00 80.25 552 PHE A CA 1
ATOM 4510 C C . PHE A 1 552 ? -6.469 8.840 3.017 1.00 80.25 552 PHE A C 1
ATOM 4512 O O . PHE A 1 552 ? -6.661 7.897 2.249 1.00 80.25 552 PHE A O 1
ATOM 4519 N N . ASN A 1 553 ? -5.949 8.659 4.236 1.00 82.25 553 ASN A N 1
ATOM 4520 C CA . ASN A 1 553 ? -5.649 7.322 4.749 1.00 82.25 553 ASN A CA 1
ATOM 4521 C C . ASN A 1 553 ? -6.906 6.606 5.242 1.00 82.25 553 ASN A C 1
ATOM 4523 O O . ASN A 1 553 ? -6.945 5.374 5.200 1.00 82.25 553 ASN A O 1
ATOM 4527 N N . THR A 1 554 ? -7.908 7.362 5.705 1.00 85.88 554 THR A N 1
ATOM 4528 C CA . THR A 1 554 ? -9.150 6.822 6.278 1.00 85.88 554 THR A CA 1
ATOM 4529 C C . THR A 1 554 ? -10.391 7.048 5.414 1.00 85.88 554 THR A C 1
ATOM 4531 O O . THR A 1 554 ? -11.376 6.328 5.578 1.00 85.88 554 THR A O 1
ATOM 4534 N N . GLY A 1 555 ? -10.353 8.001 4.476 1.00 83.50 555 GLY A N 1
ATOM 4535 C CA . GLY A 1 555 ? -11.526 8.420 3.698 1.00 83.50 555 GLY A CA 1
ATOM 4536 C C . GLY A 1 555 ? -12.495 9.300 4.497 1.00 83.50 555 GLY A C 1
ATOM 4537 O O . GLY A 1 555 ? -13.677 9.394 4.160 1.00 83.50 555 GLY A O 1
ATOM 4538 N N . LEU A 1 556 ? -12.012 9.916 5.579 1.00 91.25 556 LEU A N 1
ATOM 4539 C CA . LEU A 1 556 ? -12.791 10.779 6.461 1.00 91.25 556 LEU A CA 1
ATOM 4540 C C . LEU A 1 556 ? -12.522 12.255 6.168 1.00 91.25 556 LEU A C 1
ATOM 4542 O O . LEU A 1 556 ? -11.470 12.640 5.662 1.00 91.25 556 LEU A O 1
ATOM 4546 N N . MET A 1 557 ? -13.482 13.097 6.523 1.00 95.06 557 MET A N 1
ATOM 4547 C CA . MET A 1 557 ? -13.364 14.547 6.508 1.00 95.06 557 MET A CA 1
ATOM 4548 C C . MET A 1 557 ? -13.717 15.091 7.885 1.00 95.06 557 MET A C 1
ATOM 4550 O O . MET A 1 557 ? -14.730 14.720 8.477 1.00 95.06 557 MET A O 1
ATOM 4554 N N . TRP A 1 558 ? -12.883 15.998 8.370 1.00 98.00 558 TRP A N 1
ATOM 4555 C CA . TRP A 1 558 ? -12.886 16.513 9.727 1.00 98.00 558 TRP A CA 1
ATOM 4556 C C . TRP A 1 558 ? -13.165 18.007 9.745 1.00 98.00 558 TRP A C 1
ATOM 4558 O O . TRP A 1 558 ? -12.712 18.747 8.869 1.00 98.00 558 TRP A O 1
ATOM 4568 N N . LYS A 1 559 ? -13.858 18.476 10.784 1.00 97.88 559 LYS A N 1
ATOM 4569 C CA . LYS A 1 559 ? -13.886 19.903 11.106 1.00 97.88 559 LYS A CA 1
ATOM 4570 C C . LYS A 1 559 ? -12.474 20.351 11.503 1.00 97.88 559 LYS A C 1
ATOM 4572 O O . LYS A 1 559 ? -11.856 19.755 12.390 1.00 97.88 559 LYS A O 1
ATOM 4577 N N . ARG A 1 560 ? -11.978 21.403 10.849 1.00 96.88 560 ARG A N 1
ATOM 4578 C CA . ARG A 1 560 ? -10.623 21.944 11.035 1.00 96.88 560 ARG A CA 1
ATOM 4579 C C . ARG A 1 560 ? -10.472 22.690 12.356 1.00 96.88 560 ARG A C 1
ATOM 4581 O O . ARG A 1 560 ? -9.580 22.394 13.146 1.00 96.88 560 ARG A O 1
ATOM 4588 N N . ASP A 1 561 ? -11.369 23.637 12.602 1.00 93.88 561 ASP A N 1
ATOM 4589 C CA . ASP A 1 561 ? -11.291 24.506 13.774 1.00 93.88 561 ASP A CA 1
ATOM 4590 C C . ASP A 1 561 ? -11.887 23.832 15.015 1.00 93.88 561 ASP A C 1
ATOM 4592 O O . ASP A 1 561 ? -12.678 22.892 14.906 1.00 93.88 561 ASP A O 1
ATOM 4596 N N . GLU A 1 562 ? -11.565 24.354 16.193 1.00 93.62 562 GLU A N 1
ATOM 4597 C CA . GLU A 1 562 ? -12.020 23.822 17.481 1.00 93.62 562 GLU A CA 1
ATOM 4598 C C . GLU A 1 562 ? -13.555 23.839 17.653 1.00 93.62 562 GLU A C 1
ATOM 4600 O O . GLU A 1 562 ? -14.265 24.660 17.057 1.00 93.62 562 GLU A O 1
ATOM 4605 N N . SER A 1 563 ? -14.078 22.917 18.463 1.00 95.00 563 SER A N 1
ATOM 4606 C CA . SER A 1 563 ? -15.491 22.846 18.857 1.00 95.00 563 SER A CA 1
ATOM 4607 C C . SER A 1 563 ? -15.713 23.381 20.280 1.00 95.00 563 SER A C 1
ATOM 4609 O O . SER A 1 563 ? -14.792 23.401 21.102 1.00 95.00 563 SER A O 1
ATOM 4611 N N . PRO A 1 564 ? -16.939 23.826 20.613 1.00 94.19 564 PRO A N 1
ATOM 4612 C CA . PRO A 1 564 ? -17.276 24.195 21.986 1.00 94.19 564 PRO A CA 1
ATOM 4613 C C . PRO A 1 564 ? -17.128 23.012 22.955 1.00 94.19 564 PRO A C 1
ATOM 4615 O O . PRO A 1 564 ? -17.243 21.850 22.572 1.00 94.19 564 PRO A O 1
ATOM 4618 N N . GLU A 1 565 ? -16.923 23.322 24.235 1.00 94.31 565 GLU A N 1
ATOM 4619 C CA . GLU A 1 565 ? -16.943 22.328 25.312 1.00 94.31 565 GLU A CA 1
ATOM 4620 C C . GLU A 1 565 ? -18.384 22.042 25.729 1.00 94.31 565 GLU A C 1
ATOM 4622 O O . GLU A 1 565 ? -19.049 22.852 26.389 1.00 94.31 565 GLU A O 1
ATOM 4627 N N . LEU A 1 566 ? -18.868 20.877 25.315 1.00 95.25 566 LEU A N 1
ATOM 4628 C CA . LEU A 1 566 ? -20.243 20.440 25.503 1.00 95.25 566 LEU A CA 1
ATOM 4629 C C . LEU A 1 566 ? -20.283 19.139 26.297 1.00 95.25 566 LEU A C 1
ATOM 4631 O O . LEU A 1 566 ? -19.304 18.380 26.327 1.00 95.25 566 LEU A O 1
ATOM 4635 N N . ASN A 1 567 ? -21.423 18.882 26.939 1.00 93.38 567 ASN A N 1
ATOM 4636 C CA . ASN A 1 567 ? -21.683 17.527 27.410 1.00 93.38 567 ASN A CA 1
ATOM 4637 C C . ASN A 1 567 ? -21.876 16.574 26.221 1.00 93.38 567 ASN A C 1
ATOM 4639 O O . ASN A 1 567 ? -21.960 16.997 25.064 1.00 93.38 567 ASN A O 1
ATOM 4643 N N . TRP A 1 568 ? -21.891 15.276 26.500 1.00 92.94 568 TRP A N 1
ATOM 4644 C CA . TRP A 1 568 ? -21.855 14.276 25.441 1.00 92.94 568 TRP A CA 1
ATOM 4645 C C . TRP A 1 568 ? -23.100 14.316 24.534 1.00 92.94 568 TRP A C 1
ATOM 4647 O O . TRP A 1 568 ? -22.972 14.282 23.310 1.00 92.94 568 TRP A O 1
ATOM 4657 N N . GLU A 1 569 ? -24.298 14.469 25.106 1.00 91.88 569 GLU A N 1
ATOM 4658 C CA . GLU A 1 569 ? -25.550 14.592 24.345 1.00 91.88 569 GLU A CA 1
ATOM 4659 C C . GLU A 1 569 ? -25.596 15.887 23.511 1.00 91.88 569 GLU A C 1
ATOM 4661 O O . GLU A 1 569 ? -25.950 15.870 22.328 1.00 91.88 569 GLU A O 1
ATOM 4666 N N . GLU A 1 570 ? -25.190 17.012 24.101 1.00 95.19 570 GLU A N 1
ATOM 4667 C CA . GLU A 1 570 ? -25.075 18.305 23.423 1.00 95.19 570 GLU A CA 1
ATOM 4668 C C . GLU A 1 570 ? -24.106 18.222 22.229 1.00 95.19 570 GLU A C 1
ATOM 4670 O O . GLU A 1 570 ? -24.393 18.774 21.166 1.00 95.19 570 GLU A O 1
ATOM 4675 N N . ALA A 1 571 ? -22.987 17.501 22.368 1.00 96.06 571 ALA A N 1
ATOM 4676 C CA . ALA A 1 571 ? -22.015 17.289 21.295 1.00 96.06 571 ALA A CA 1
ATOM 4677 C C . ALA A 1 571 ? -22.588 16.447 20.140 1.00 96.06 571 ALA A C 1
ATOM 4679 O O . ALA A 1 571 ? -22.359 16.773 18.968 1.00 96.06 571 ALA A O 1
ATOM 4680 N N . LEU A 1 572 ? -23.373 15.404 20.446 1.00 95.12 572 LEU A N 1
ATOM 4681 C CA . LEU A 1 572 ? -24.109 14.637 19.433 1.00 95.12 572 LEU A CA 1
ATOM 4682 C C . LEU A 1 572 ? -25.037 15.548 18.630 1.00 95.12 572 LEU A C 1
ATOM 4684 O O . LEU A 1 572 ? -24.984 15.551 17.397 1.00 95.12 572 LEU A O 1
ATOM 4688 N N . LYS A 1 573 ? -25.846 16.352 19.328 1.00 95.25 573 LYS A N 1
ATOM 4689 C CA . LYS A 1 573 ? -26.790 17.286 18.708 1.00 95.25 573 LYS A CA 1
ATOM 4690 C C . LYS A 1 573 ? -26.076 18.338 17.857 1.00 95.25 573 LYS A C 1
ATOM 4692 O O . LYS A 1 573 ? -26.459 18.533 16.706 1.00 95.25 573 LYS A O 1
ATOM 4697 N N . TYR A 1 574 ? -25.007 18.944 18.378 1.00 97.19 574 TYR A N 1
ATOM 4698 C CA . TYR A 1 574 ? -24.200 19.925 17.648 1.00 97.19 574 TYR A CA 1
ATOM 4699 C C . TYR A 1 574 ? -23.732 19.375 16.299 1.00 97.19 574 TYR A C 1
ATOM 4701 O O . TYR A 1 574 ? -23.850 20.050 15.280 1.00 97.19 574 TYR A O 1
ATOM 4709 N N . CYS A 1 575 ? -23.224 18.138 16.273 1.00 96.88 575 CYS A N 1
ATOM 4710 C CA . CYS A 1 575 ? -22.749 17.543 15.028 1.00 96.88 575 CYS A CA 1
ATOM 4711 C C . CYS A 1 575 ? -23.882 17.370 14.005 1.00 96.88 575 CYS A C 1
ATOM 4713 O O . CYS A 1 575 ? -23.676 17.653 12.832 1.00 96.88 575 CYS A O 1
ATOM 4715 N N . GLN A 1 576 ? -25.080 16.962 14.437 1.00 93.62 576 GLN A N 1
ATOM 4716 C CA . GLN A 1 576 ? -26.225 16.765 13.536 1.00 93.62 576 GLN A CA 1
ATOM 4717 C C . GLN A 1 576 ? -26.708 18.059 12.877 1.00 93.62 576 GLN A C 1
ATOM 4719 O O . GLN A 1 576 ? -27.190 18.036 11.744 1.00 93.62 576 GLN A O 1
ATOM 4724 N N . GLU A 1 577 ? -26.608 19.173 13.598 1.00 95.00 577 GLU A N 1
ATOM 4725 C CA . GLU A 1 577 ? -27.060 20.493 13.148 1.00 95.00 577 GLU A CA 1
ATOM 4726 C C . GLU A 1 577 ? -25.978 21.245 12.352 1.00 95.00 577 GLU A C 1
ATOM 4728 O O . GLU A 1 577 ? -26.268 22.250 11.695 1.00 95.00 577 GLU A O 1
ATOM 4733 N N . LEU A 1 578 ? -24.736 20.750 12.368 1.00 96.69 578 LEU A N 1
ATOM 4734 C CA . LEU A 1 578 ? -23.609 21.383 11.700 1.00 96.69 578 LEU A CA 1
ATOM 4735 C C . LEU A 1 578 ? -23.762 21.335 10.173 1.00 96.69 578 LEU A C 1
ATOM 4737 O O . LEU A 1 578 ? -23.919 20.275 9.565 1.00 96.69 578 LEU A O 1
ATOM 4741 N N . ASN A 1 579 ? -23.624 22.506 9.552 1.00 96.00 579 ASN A N 1
ATOM 4742 C CA . ASN A 1 579 ? -23.415 22.669 8.118 1.00 96.00 579 ASN A CA 1
ATOM 4743 C C . ASN A 1 579 ? -22.105 23.436 7.922 1.00 96.00 579 ASN A C 1
ATOM 4745 O O . ASN A 1 579 ? -21.986 24.581 8.355 1.00 96.00 579 ASN A O 1
ATOM 4749 N N . LEU A 1 580 ? -21.111 22.794 7.314 1.00 96.25 580 LEU A N 1
ATOM 4750 C CA . LEU A 1 580 ? -19.740 23.303 7.218 1.00 96.25 580 LEU A CA 1
ATOM 4751 C C . LEU A 1 580 ? -19.115 22.882 5.888 1.00 96.25 580 LEU A C 1
ATOM 4753 O O . LEU A 1 580 ? -19.309 21.743 5.467 1.00 96.25 580 LEU A O 1
ATOM 4757 N N . GLY A 1 581 ? -18.394 23.790 5.220 1.00 92.00 581 GLY A N 1
ATOM 4758 C CA . GLY A 1 581 ? -17.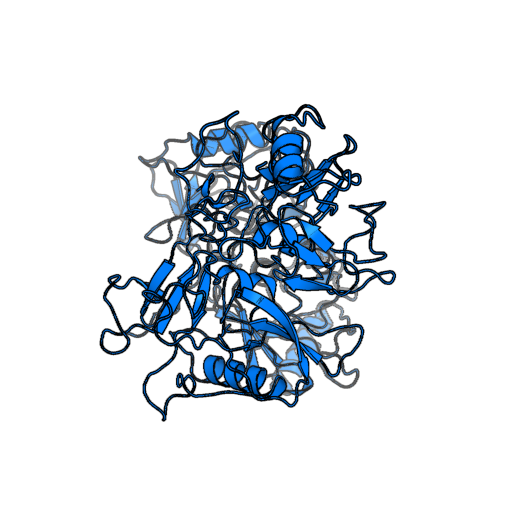763 23.517 3.920 1.00 92.00 581 GLY A CA 1
ATOM 4759 C C . GLY A 1 581 ? -18.760 23.133 2.817 1.00 92.00 581 GLY A C 1
ATOM 4760 O O . GLY A 1 581 ? -18.449 22.340 1.941 1.00 92.00 581 GLY A O 1
ATOM 4761 N N . GLY A 1 582 ? -20.013 23.603 2.897 1.00 92.44 582 GLY A N 1
ATOM 4762 C CA . GLY A 1 582 ? -21.087 23.174 1.986 1.00 92.44 582 GLY A CA 1
ATOM 4763 C C . GLY A 1 582 ? -21.589 21.743 2.228 1.00 92.44 582 GLY A C 1
ATOM 4764 O O . GLY A 1 582 ? -22.345 21.205 1.418 1.00 92.44 582 GLY A O 1
ATOM 4765 N N . HIS A 1 583 ? -21.195 21.119 3.339 1.00 92.25 583 HIS A N 1
ATOM 4766 C CA . HIS A 1 583 ? -21.548 19.750 3.683 1.00 92.25 583 HIS A CA 1
ATOM 4767 C C . HIS A 1 583 ? -22.429 19.670 4.928 1.00 92.25 583 HIS A C 1
ATOM 4769 O O . HIS A 1 583 ? -22.213 20.377 5.914 1.00 92.25 583 HIS A O 1
ATOM 4775 N N . SER A 1 584 ? -23.385 18.743 4.880 1.00 92.44 584 SER A N 1
ATOM 4776 C CA . SER A 1 584 ? -24.212 18.304 6.005 1.00 92.44 584 SER A CA 1
ATOM 4777 C C . SER A 1 584 ? -23.881 16.849 6.370 1.00 92.44 584 SER A C 1
ATOM 4779 O O . SER A 1 584 ? -23.024 16.217 5.743 1.00 92.44 584 SER A O 1
ATOM 4781 N N . GLY A 1 585 ? -24.557 16.301 7.384 1.00 90.94 585 GLY A N 1
ATOM 4782 C CA . GLY A 1 585 ? -24.362 14.907 7.804 1.00 90.94 585 GLY A CA 1
ATOM 4783 C C . GLY A 1 585 ? -23.098 14.689 8.634 1.00 90.94 585 GLY A C 1
ATOM 4784 O O . GLY A 1 585 ? -22.550 13.587 8.648 1.00 90.94 585 GLY A O 1
ATOM 4785 N N . TRP A 1 586 ? -22.634 15.739 9.309 1.00 96.25 586 TRP A N 1
ATOM 4786 C CA . TRP A 1 586 ? -21.577 15.647 10.302 1.00 96.25 586 TRP A CA 1
ATOM 4787 C C . TRP A 1 586 ? -22.051 14.838 11.511 1.00 96.25 586 TRP A C 1
ATOM 4789 O O . TRP A 1 586 ? -23.221 14.861 11.898 1.00 96.25 586 TRP A O 1
ATOM 4799 N N . ARG A 1 587 ? -21.128 14.102 12.120 1.00 95.75 587 ARG A N 1
ATOM 4800 C CA . ARG A 1 587 ? -21.386 13.292 13.311 1.00 95.75 587 ARG A CA 1
ATOM 4801 C C . ARG A 1 587 ? -20.215 13.368 14.275 1.00 95.75 587 ARG A C 1
ATOM 4803 O O . ARG A 1 587 ? -19.098 13.715 13.894 1.00 95.75 587 ARG A O 1
ATOM 4810 N N . LEU A 1 588 ? -20.484 13.022 15.526 1.00 96.38 588 LEU A N 1
ATOM 4811 C CA . LEU A 1 588 ? -19.435 12.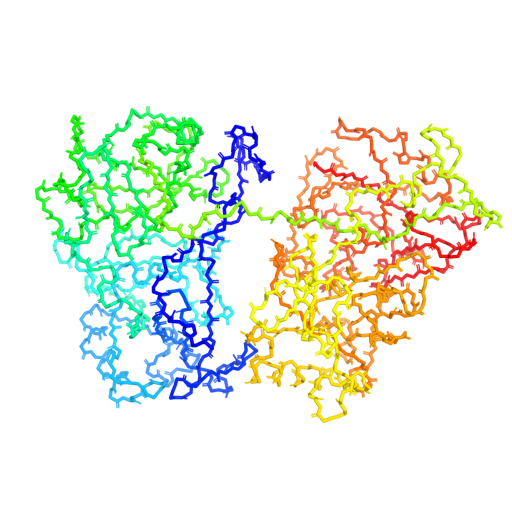806 16.508 1.00 96.38 588 LEU A CA 1
ATOM 4812 C C . LEU A 1 588 ? -18.660 11.527 16.107 1.00 96.38 588 LEU A C 1
ATOM 4814 O O . LEU A 1 588 ? -19.295 10.516 15.776 1.00 96.38 588 LEU A O 1
ATOM 4818 N N . PRO A 1 589 ? -17.318 11.559 16.068 1.00 95.88 589 PRO A N 1
ATOM 4819 C CA . PRO A 1 589 ? -16.508 10.443 15.592 1.00 95.88 589 PRO A CA 1
ATOM 4820 C C . PRO A 1 589 ? -16.543 9.292 16.587 1.00 95.88 589 PRO A C 1
ATOM 4822 O O . PRO A 1 589 ? -16.618 9.513 17.793 1.00 95.88 589 PRO A O 1
ATOM 4825 N N . THR A 1 590 ? -16.440 8.064 16.101 1.00 94.75 590 THR A N 1
ATOM 4826 C CA . THR A 1 590 ? -16.177 6.907 16.965 1.00 94.75 590 THR A CA 1
ATOM 4827 C C . THR A 1 590 ? -14.779 7.018 17.582 1.00 94.75 590 THR A C 1
ATOM 4829 O O . THR A 1 590 ? -13.935 7.792 17.122 1.00 94.75 590 THR A O 1
ATOM 4832 N N . ILE A 1 591 ? -14.487 6.224 18.613 1.00 93.62 591 ILE A N 1
ATOM 4833 C CA . ILE A 1 591 ? -13.170 6.234 19.265 1.00 93.62 591 ILE A CA 1
ATOM 4834 C C . ILE A 1 591 ? -12.044 5.832 18.308 1.00 93.62 591 ILE A C 1
ATOM 4836 O O . ILE A 1 591 ? -10.935 6.350 18.405 1.00 93.62 591 ILE A O 1
ATOM 4840 N N . ARG A 1 592 ? -12.338 4.959 17.336 1.00 93.00 592 ARG A N 1
ATOM 4841 C CA . ARG A 1 592 ? -11.380 4.571 16.297 1.00 93.00 592 ARG A CA 1
ATOM 4842 C C . ARG A 1 592 ? -11.047 5.741 15.387 1.00 93.00 592 ARG A C 1
ATOM 4844 O O . ARG A 1 592 ? -9.877 6.001 15.138 1.00 93.00 592 ARG A O 1
ATOM 4851 N N . GLU A 1 593 ? -12.069 6.448 14.921 1.00 94.75 593 GLU A N 1
ATOM 4852 C CA . GLU A 1 593 ? -11.882 7.611 14.054 1.00 94.75 593 GLU A CA 1
ATOM 4853 C C . GLU A 1 593 ? -11.155 8.725 14.803 1.00 94.75 593 GLU A C 1
ATOM 4855 O O . GLU A 1 593 ? -10.194 9.276 14.287 1.00 94.75 593 GLU A O 1
ATOM 4860 N N . MET A 1 594 ? -11.554 9.041 16.040 1.00 94.69 594 MET A N 1
ATOM 4861 C CA . MET A 1 594 ? -10.852 10.065 16.820 1.00 94.69 594 MET A CA 1
ATOM 4862 C C . MET A 1 594 ? -9.387 9.667 17.070 1.00 94.69 594 MET A C 1
ATOM 4864 O O . MET A 1 594 ? -8.494 10.510 16.993 1.00 94.69 594 MET A O 1
ATOM 4868 N N . GLY A 1 595 ? -9.126 8.380 17.325 1.00 93.06 595 GLY A N 1
ATOM 4869 C CA . GLY A 1 595 ? -7.777 7.839 17.501 1.00 93.06 595 GLY A CA 1
ATOM 4870 C C . GLY A 1 595 ? -6.880 7.999 16.270 1.00 93.06 595 GLY A C 1
ATOM 4871 O O . GLY A 1 595 ? -5.671 8.180 16.428 1.00 93.06 595 GLY A O 1
ATOM 4872 N N . SER A 1 596 ? -7.453 8.026 15.058 1.00 92.50 596 SER A N 1
ATOM 4873 C CA . SER A 1 596 ? -6.689 8.190 13.814 1.00 92.50 596 SER A CA 1
ATOM 4874 C C . SER A 1 596 ? -6.117 9.597 13.617 1.00 92.50 596 SER A C 1
ATOM 4876 O O . SER A 1 596 ? -5.300 9.792 12.721 1.00 92.50 596 SER A O 1
ATOM 4878 N N . LEU A 1 597 ? -6.514 10.573 14.442 1.00 93.56 597 LEU A N 1
ATOM 4879 C CA . LEU A 1 597 ? -5.961 11.932 14.436 1.00 93.56 597 LEU A CA 1
ATOM 4880 C C . LEU A 1 597 ? -4.692 12.094 15.280 1.00 93.56 597 LEU A C 1
ATOM 4882 O O . LEU A 1 597 ? -4.094 13.172 15.292 1.00 93.56 597 LEU A O 1
ATOM 4886 N N . MET A 1 598 ? -4.303 11.060 16.025 1.00 92.12 598 MET A N 1
ATOM 4887 C CA . MET A 1 598 ? -3.132 11.126 16.887 1.00 92.12 598 MET A CA 1
ATOM 4888 C C . MET A 1 598 ? -1.834 11.131 16.074 1.00 92.12 598 MET A C 1
ATOM 4890 O O . MET A 1 598 ? -1.589 10.217 15.287 1.00 92.12 598 MET A O 1
ATOM 4894 N N . ASP A 1 599 ? -0.951 12.084 16.362 1.00 91.75 599 ASP A N 1
ATOM 4895 C CA . ASP A 1 599 ? 0.409 12.114 15.827 1.00 91.75 599 ASP A CA 1
ATOM 4896 C C . ASP A 1 599 ? 1.406 11.591 16.868 1.00 91.75 599 ASP A C 1
ATOM 4898 O O . ASP A 1 599 ? 1.829 12.308 17.778 1.00 91.75 599 ASP A O 1
ATOM 4902 N N . LEU A 1 600 ? 1.806 10.325 16.729 1.00 91.12 600 LEU A N 1
ATOM 4903 C CA . LEU A 1 600 ? 2.781 9.701 17.626 1.00 91.12 600 LEU A CA 1
ATOM 4904 C C . LEU A 1 600 ? 4.225 10.189 17.422 1.00 91.12 600 LEU A C 1
ATOM 4906 O O . LEU A 1 600 ? 5.098 9.809 18.201 1.00 91.12 600 LEU A O 1
ATOM 4910 N N . SER A 1 601 ? 4.500 11.030 16.419 1.00 89.88 601 SER A N 1
ATOM 4911 C CA . SER A 1 601 ? 5.821 11.650 16.258 1.00 89.88 601 SER A CA 1
ATOM 4912 C C . SER A 1 601 ? 6.094 12.761 17.279 1.00 89.88 601 SER A C 1
ATOM 4914 O O . SER A 1 601 ? 7.242 13.186 17.412 1.00 89.88 601 SER A O 1
ATOM 4916 N N . PHE A 1 602 ? 5.060 13.206 18.008 1.00 89.44 602 PHE A N 1
ATOM 4917 C CA . PHE A 1 602 ? 5.111 14.284 19.001 1.00 89.44 602 PHE A CA 1
ATOM 4918 C C . PHE A 1 602 ? 5.796 15.562 18.491 1.00 89.44 602 PHE A C 1
ATOM 4920 O O . PHE A 1 602 ? 6.551 16.247 19.194 1.00 89.44 602 PHE A O 1
ATOM 4927 N N . LYS A 1 603 ? 5.576 15.875 17.217 1.00 85.44 603 LYS A N 1
ATOM 4928 C CA . LYS A 1 603 ? 6.175 17.040 16.581 1.00 85.44 603 LYS A CA 1
ATOM 4929 C C . LYS A 1 603 ? 5.642 18.319 17.235 1.00 85.44 603 LYS A C 1
ATOM 4931 O O . LYS A 1 603 ? 4.465 18.430 17.552 1.00 85.44 603 LYS A O 1
ATOM 4936 N N . GLU A 1 604 ? 6.528 19.292 17.457 1.00 86.06 604 GLU A N 1
ATOM 4937 C CA . GLU A 1 604 ? 6.185 20.590 18.071 1.00 86.06 604 GLU A CA 1
ATOM 4938 C C . GLU A 1 604 ? 5.550 20.504 19.474 1.00 86.06 604 GLU A C 1
ATOM 4940 O O . GLU A 1 604 ? 4.856 21.428 19.905 1.00 86.06 604 GLU A O 1
ATOM 4945 N N . GLY A 1 605 ? 5.819 19.428 20.219 1.00 88.00 605 GLY A N 1
ATOM 4946 C CA . GLY A 1 605 ? 5.372 19.309 21.605 1.00 88.00 605 GLY A CA 1
ATOM 4947 C C . GLY A 1 605 ? 3.896 18.936 21.761 1.00 88.00 605 GLY A C 1
ATOM 4948 O O . GLY A 1 605 ? 3.313 19.204 22.812 1.00 88.00 605 GLY A O 1
ATOM 4949 N N . VAL A 1 606 ? 3.279 18.349 20.732 1.00 91.44 606 VAL A N 1
ATOM 4950 C CA . VAL A 1 606 ? 1.863 17.962 20.735 1.00 91.44 606 VAL A CA 1
ATOM 4951 C C . VAL A 1 606 ? 1.640 16.586 20.105 1.00 91.44 606 VAL A C 1
ATOM 4953 O O . VAL A 1 606 ? 2.409 16.165 19.251 1.00 91.44 606 VAL A O 1
ATOM 4956 N N . TRP A 1 607 ? 0.567 15.889 20.499 1.00 93.00 607 TRP A N 1
ATOM 4957 C CA . TRP A 1 607 ? 0.202 14.567 19.959 1.00 93.00 607 TRP A CA 1
ATOM 4958 C C . TRP A 1 607 ? -0.841 14.630 18.827 1.00 93.00 607 TRP A C 1
ATOM 4960 O O . TRP A 1 607 ? -1.640 13.717 18.645 1.00 93.00 607 TRP A O 1
ATOM 4970 N N . PHE A 1 608 ? -0.884 15.726 18.076 1.00 93.25 608 PHE A N 1
ATOM 4971 C CA . PHE A 1 608 ? -1.803 15.920 16.953 1.00 93.25 608 PHE A CA 1
ATOM 4972 C C . PHE A 1 608 ? -1.127 16.753 15.867 1.00 93.25 608 PHE A C 1
ATOM 4974 O O . PHE A 1 608 ? -0.194 17.507 16.139 1.00 93.25 608 PHE A O 1
ATOM 4981 N N . HIS A 1 609 ? -1.647 16.675 14.645 1.00 92.81 609 HIS A N 1
ATOM 4982 C CA . HIS A 1 609 ? -1.128 17.449 13.521 1.00 92.81 609 HIS A CA 1
ATOM 4983 C C . HIS A 1 609 ? -1.579 18.915 13.592 1.00 92.81 609 HIS A C 1
ATOM 4985 O O . HIS A 1 609 ? -2.616 19.301 13.042 1.00 92.81 609 HIS A O 1
ATOM 4991 N N . LYS A 1 610 ? -0.820 19.737 14.320 1.00 92.44 610 LYS A N 1
ATOM 4992 C CA . LYS A 1 610 ? -1.141 21.141 14.628 1.00 92.44 610 LYS A CA 1
ATOM 4993 C C . LYS A 1 610 ? -1.349 22.015 13.398 1.00 92.44 610 LYS A C 1
ATOM 4995 O O . LYS A 1 610 ? -2.160 22.939 13.436 1.00 92.44 610 LYS A O 1
ATOM 5000 N N . GLU A 1 611 ? -0.648 21.712 12.318 1.00 92.06 611 GLU A N 1
ATOM 5001 C CA . GLU A 1 611 ? -0.765 22.375 11.026 1.00 92.06 611 GLU A CA 1
ATOM 5002 C C . GLU A 1 611 ? -2.148 22.185 10.379 1.00 92.06 611 GLU A C 1
ATOM 5004 O O . GLU A 1 611 ? -2.622 23.085 9.689 1.00 92.06 611 GLU A O 1
ATOM 5009 N N . PHE A 1 612 ? -2.822 21.059 10.641 1.00 94.81 612 PHE A N 1
ATOM 5010 C CA . PHE A 1 612 ? -4.160 20.762 10.117 1.00 94.81 612 PHE A CA 1
ATOM 5011 C C . PHE A 1 612 ? -5.264 21.020 11.142 1.00 94.81 612 PHE A C 1
ATOM 5013 O O . PHE A 1 612 ? -6.390 21.334 10.767 1.00 94.81 612 PHE A O 1
ATOM 5020 N N . PHE A 1 613 ? -4.956 20.923 12.433 1.00 95.75 613 PHE A N 1
ATOM 5021 C CA . PHE A 1 613 ? -5.922 21.076 13.519 1.00 95.75 613 PHE A CA 1
ATOM 5022 C C . PHE A 1 613 ? -5.497 22.188 14.488 1.00 95.75 613 PHE A C 1
ATOM 5024 O O . PHE A 1 613 ? -5.162 21.920 15.651 1.00 95.75 613 PHE A O 1
ATOM 5031 N N . PRO A 1 614 ? -5.484 23.453 14.029 1.00 93.31 614 PRO A N 1
ATOM 5032 C CA . PRO A 1 614 ? -5.070 24.571 14.859 1.00 93.31 614 PRO A CA 1
ATOM 5033 C C . PRO A 1 614 ? -6.068 24.818 15.992 1.00 93.31 614 PRO A C 1
ATOM 5035 O O . PRO A 1 614 ? -7.261 24.539 15.883 1.00 93.31 614 PRO A O 1
ATOM 5038 N N . GLY A 1 615 ? -5.570 25.371 17.097 1.00 90.94 615 GLY A N 1
ATOM 5039 C CA . GLY A 1 615 ? -6.404 25.717 18.249 1.00 90.94 615 GLY A CA 1
ATOM 5040 C C . GLY A 1 615 ? -6.883 24.528 19.085 1.00 90.94 615 GLY A C 1
ATOM 5041 O O . GLY A 1 615 ? -7.632 24.760 20.027 1.00 90.94 615 GLY A O 1
ATOM 5042 N N . THR A 1 616 ? -6.431 23.301 18.783 1.00 94.38 616 THR A N 1
ATOM 5043 C CA . THR A 1 616 ? -6.689 22.106 19.603 1.00 94.38 616 THR A CA 1
ATOM 5044 C C . THR A 1 616 ? -6.291 22.375 21.055 1.00 94.38 616 THR A C 1
ATOM 5046 O O . THR A 1 616 ? -5.118 22.591 21.378 1.00 94.38 616 THR A O 1
ATOM 5049 N N . LYS A 1 617 ? -7.280 22.365 21.941 1.00 92.38 617 LYS A N 1
ATOM 5050 C CA . LYS A 1 617 ? -7.131 22.507 23.391 1.00 92.38 617 LYS A CA 1
ATOM 5051 C C . LYS A 1 617 ? -6.470 21.280 24.017 1.00 92.38 617 LYS A C 1
ATOM 5053 O O . LYS A 1 617 ? -7.047 20.196 24.006 1.00 92.38 617 LYS A O 1
ATOM 5058 N N . THR A 1 618 ? -5.300 21.456 24.624 1.00 90.56 618 THR A N 1
ATOM 5059 C CA . THR A 1 618 ? -4.584 20.405 25.374 1.00 90.56 618 THR A CA 1
ATOM 5060 C C . THR A 1 618 ? -4.574 20.631 26.885 1.00 90.56 618 THR A C 1
ATOM 5062 O O . THR A 1 618 ? -4.099 19.774 27.612 1.00 90.56 618 THR A O 1
ATOM 5065 N N . ALA A 1 619 ? -5.114 21.743 27.388 1.00 84.69 619 ALA A N 1
ATOM 5066 C CA . ALA A 1 619 ? -5.159 22.059 28.815 1.00 84.69 619 ALA A CA 1
ATOM 5067 C C . ALA A 1 619 ? -6.575 22.503 29.239 1.00 84.69 619 ALA A C 1
ATOM 5069 O O . ALA A 1 619 ? -7.274 23.112 28.427 1.00 84.69 619 ALA A O 1
ATOM 5070 N N . PRO A 1 620 ? -7.010 22.220 30.486 1.00 80.88 620 PRO A N 1
ATOM 5071 C CA . PRO A 1 620 ? -6.256 21.516 31.530 1.00 80.88 620 PRO A CA 1
ATOM 5072 C C . PRO A 1 620 ? -6.232 19.984 31.380 1.00 80.88 620 PRO A C 1
ATOM 5074 O O . PRO A 1 620 ? -5.390 19.352 32.005 1.00 80.88 620 PRO A O 1
ATOM 5077 N N . LEU A 1 621 ? -7.140 19.395 30.586 1.00 82.50 621 LEU A N 1
ATOM 5078 C CA . LEU A 1 621 ? -7.295 17.932 30.480 1.00 82.50 621 LEU A CA 1
ATOM 5079 C C . LEU A 1 621 ? -6.979 17.353 29.093 1.00 82.50 621 LEU A C 1
ATOM 5081 O O . LEU A 1 621 ? -6.688 16.166 28.999 1.00 82.50 621 LEU A O 1
ATOM 5085 N N . GLY A 1 622 ? -7.101 18.141 28.017 1.00 87.75 622 GLY A N 1
ATOM 5086 C CA . GLY A 1 622 ? -6.798 17.711 26.643 1.00 87.75 622 GLY A CA 1
ATOM 5087 C C . GLY A 1 622 ? -7.640 16.553 26.085 1.00 87.75 622 GLY A C 1
ATOM 5088 O O . GLY A 1 622 ? -7.237 15.946 25.096 1.00 87.75 622 GLY A O 1
ATOM 5089 N N . PHE A 1 623 ? -8.772 16.229 26.715 1.00 92.06 623 PHE A N 1
ATOM 5090 C CA . PHE A 1 623 ? -9.645 15.104 26.368 1.00 92.06 623 PHE A CA 1
ATOM 5091 C C . PHE A 1 623 ? -10.736 15.507 25.367 1.00 92.06 623 PHE A C 1
ATOM 5093 O O . PHE A 1 623 ? -11.351 16.555 25.543 1.00 92.06 623 PHE A O 1
ATOM 5100 N N . TYR A 1 624 ? -10.991 14.670 24.356 1.00 95.31 624 TYR A N 1
ATOM 5101 C CA . TYR A 1 624 ? -11.950 14.922 23.275 1.00 95.31 624 TYR A CA 1
ATOM 5102 C C . TYR A 1 624 ? -12.967 13.800 23.157 1.00 95.31 624 TYR A C 1
ATOM 5104 O O . TYR A 1 624 ? -12.579 12.634 23.054 1.00 95.31 624 TYR A O 1
ATOM 5112 N N . TRP A 1 625 ? -14.254 14.148 23.100 1.00 95.38 625 TRP A N 1
ATOM 5113 C CA . TRP A 1 625 ? -15.324 13.157 23.018 1.00 95.38 625 TRP A CA 1
ATOM 5114 C C . TRP A 1 625 ? -15.283 12.329 21.736 1.00 95.38 625 TRP A C 1
ATOM 5116 O O . TRP A 1 625 ? -15.161 12.863 20.631 1.00 95.38 625 TRP A O 1
ATOM 5126 N N . ALA A 1 626 ? -15.519 11.031 21.903 1.00 95.00 626 ALA A N 1
ATOM 5127 C CA . ALA A 1 626 ? -16.004 10.139 20.866 1.00 95.00 626 ALA A CA 1
ATOM 5128 C C . ALA A 1 626 ? -17.492 9.805 21.087 1.00 95.00 626 ALA A C 1
ATOM 5130 O O . ALA A 1 626 ? -18.025 9.927 22.190 1.00 95.00 626 ALA A O 1
ATOM 5131 N N . SER A 1 627 ? -18.170 9.338 20.040 1.00 94.44 627 SER A N 1
ATOM 5132 C CA . SER A 1 627 ? -19.535 8.799 20.085 1.00 94.44 627 SER A CA 1
ATOM 5133 C C . SER A 1 627 ? -19.603 7.376 20.636 1.00 94.44 627 SER A C 1
ATOM 5135 O O . SER A 1 627 ? -20.696 6.876 20.901 1.00 94.44 627 SER A O 1
ATOM 5137 N N . THR A 1 628 ? -18.453 6.724 20.817 1.00 93.25 628 THR A N 1
ATOM 5138 C CA . THR A 1 628 ? -18.342 5.417 21.467 1.00 93.25 628 THR A CA 1
ATOM 5139 C C . THR A 1 628 ? -18.509 5.575 22.975 1.00 93.25 628 THR A C 1
ATOM 5141 O O . THR A 1 628 ? -17.915 6.454 23.601 1.00 93.25 628 THR A O 1
ATOM 5144 N N . THR A 1 629 ? -19.295 4.697 23.584 1.00 90.50 629 THR A N 1
ATOM 5145 C CA . THR A 1 629 ? -19.576 4.695 25.029 1.00 90.50 629 THR A CA 1
ATOM 5146 C C . THR A 1 629 ? -18.893 3.522 25.732 1.00 90.50 629 THR A C 1
ATOM 5148 O O . THR A 1 629 ? -18.569 2.520 25.092 1.00 90.50 629 THR A O 1
ATOM 5151 N N . TYR A 1 630 ? -18.632 3.636 27.034 1.00 84.56 630 TYR A N 1
ATOM 5152 C CA . TYR A 1 630 ? -18.179 2.516 27.860 1.00 84.56 630 TYR A CA 1
ATOM 5153 C C . TYR A 1 630 ? -19.184 2.264 28.974 1.00 84.56 630 TYR A C 1
ATOM 5155 O O . TYR A 1 630 ? -19.356 3.088 29.875 1.00 84.56 630 TYR A O 1
ATOM 5163 N N . GLY A 1 631 ? -19.833 1.104 28.909 1.00 72.56 631 GLY A N 1
ATOM 5164 C CA . GLY A 1 631 ? -20.913 0.786 29.825 1.00 72.56 631 GLY A CA 1
ATOM 5165 C C . GLY A 1 631 ? -22.023 1.831 29.749 1.00 72.56 631 GLY A C 1
ATOM 5166 O O . GLY A 1 631 ? -22.427 2.267 28.674 1.00 72.56 631 GLY A O 1
ATOM 5167 N N . ASP A 1 632 ? -22.531 2.197 30.911 1.00 70.19 632 ASP A N 1
ATOM 5168 C CA . ASP A 1 632 ? -23.797 2.889 31.075 1.00 70.19 632 ASP A CA 1
ATOM 5169 C C . ASP A 1 632 ? -23.589 4.413 31.266 1.00 70.19 632 ASP A C 1
ATOM 5171 O O . ASP A 1 632 ? -24.317 5.235 30.709 1.00 70.19 632 ASP A O 1
ATOM 5175 N N . THR A 1 633 ? -22.509 4.825 31.927 1.00 78.62 633 THR A N 1
ATOM 5176 C CA . THR A 1 633 ? -22.321 6.201 32.420 1.00 78.62 633 THR A CA 1
ATOM 5177 C C . THR A 1 633 ? -21.135 6.956 31.809 1.00 78.62 633 THR A C 1
ATOM 5179 O O . THR A 1 633 ? -21.106 8.190 31.874 1.00 78.62 633 THR A O 1
ATOM 5182 N N . PHE A 1 634 ? -20.203 6.266 31.142 1.00 87.38 634 PHE A N 1
ATOM 5183 C CA . PHE A 1 634 ? -18.968 6.861 30.617 1.00 87.38 634 PHE A CA 1
ATOM 5184 C C . PHE A 1 634 ? -18.933 6.958 29.085 1.00 87.38 634 PHE A C 1
ATOM 5186 O O . PHE A 1 634 ? -19.453 6.100 28.366 1.00 87.38 634 PHE A O 1
ATOM 5193 N N . GLY A 1 635 ? -18.296 8.015 28.579 1.00 88.19 635 GLY A N 1
ATOM 5194 C CA . GLY A 1 635 ? -17.965 8.181 27.161 1.00 88.19 635 GLY A CA 1
ATOM 5195 C C . GLY A 1 635 ? -16.478 7.937 26.905 1.00 88.19 635 GLY A C 1
ATOM 5196 O O . GLY A 1 635 ? -15.638 8.279 27.741 1.00 88.19 635 GLY A O 1
ATOM 5197 N N . TRP A 1 636 ? -16.146 7.358 25.750 1.00 93.00 636 TRP A N 1
ATOM 5198 C CA . TRP A 1 636 ? -14.760 7.273 25.295 1.00 93.00 636 TRP A CA 1
ATOM 5199 C C . TRP A 1 636 ? -14.269 8.616 24.767 1.00 93.00 636 TRP A C 1
ATOM 5201 O O . TRP A 1 636 ? -15.040 9.447 24.281 1.00 93.00 636 TRP A O 1
ATOM 5211 N N . GLY A 1 637 ? -12.956 8.793 24.801 1.00 93.19 637 GLY A N 1
ATOM 5212 C CA . GLY A 1 637 ? -12.309 9.921 24.166 1.00 93.19 637 GLY A CA 1
ATOM 5213 C C . GLY A 1 637 ? -10.806 9.765 24.056 1.00 93.19 637 GLY A C 1
ATOM 5214 O O . GLY A 1 637 ? -10.199 8.844 24.611 1.00 93.19 637 GLY A O 1
ATOM 5215 N N . VAL A 1 638 ? -10.222 10.692 23.310 1.00 94.06 638 VAL A N 1
ATOM 5216 C CA . VAL A 1 638 ? -8.786 10.764 23.044 1.00 94.06 638 VAL A CA 1
ATOM 5217 C C . VAL A 1 638 ? -8.191 11.932 23.812 1.00 94.06 638 VAL A C 1
ATOM 5219 O O . VAL A 1 638 ? -8.773 13.014 23.852 1.00 94.06 638 VAL A O 1
ATOM 5222 N N . ASN A 1 639 ? -7.029 11.721 24.420 1.00 92.44 639 ASN A N 1
ATOM 5223 C CA . ASN A 1 639 ? -6.281 12.750 25.116 1.00 92.44 639 ASN A CA 1
ATOM 5224 C C . ASN A 1 639 ? -5.105 13.239 24.253 1.00 92.44 639 ASN A C 1
ATOM 5226 O O . ASN A 1 639 ? -4.074 12.574 24.163 1.00 92.44 639 ASN A O 1
ATOM 5230 N N . PHE A 1 640 ? -5.229 14.424 23.652 1.00 92.69 640 PHE A N 1
ATOM 5231 C CA . PHE A 1 640 ? -4.170 15.017 22.822 1.00 92.69 640 PHE A CA 1
ATOM 5232 C C . PHE A 1 640 ? -3.045 15.689 23.630 1.00 92.69 640 PHE A C 1
ATOM 5234 O O . PHE A 1 640 ? -2.034 16.094 23.055 1.00 92.69 640 PHE A O 1
ATOM 5241 N N . GLN A 1 641 ? -3.187 15.806 24.955 1.00 89.62 641 GLN A N 1
ATOM 5242 C CA . GLN A 1 641 ? -2.122 16.293 25.840 1.00 89.62 641 GLN A CA 1
ATOM 5243 C C . GLN A 1 641 ? -1.078 15.205 26.111 1.00 89.62 641 GLN A C 1
ATOM 5245 O O . GLN A 1 641 ? 0.120 15.483 26.116 1.00 89.62 641 GLN A O 1
ATOM 5250 N N . PHE A 1 642 ? -1.529 13.966 26.306 1.00 87.56 642 PHE A N 1
ATOM 5251 C CA . PHE A 1 642 ? -0.681 12.849 26.733 1.00 87.56 642 PHE A CA 1
ATOM 5252 C C . PHE A 1 642 ? -0.595 11.701 25.720 1.00 87.56 642 PHE A C 1
ATOM 5254 O O . PHE A 1 642 ? 0.186 10.773 25.915 1.00 87.56 642 PHE A O 1
ATOM 5261 N N . GLY A 1 643 ? -1.388 11.738 24.649 1.00 87.56 643 GLY A N 1
ATOM 5262 C CA . GLY A 1 643 ? -1.298 10.787 23.543 1.00 87.56 643 GLY A CA 1
ATOM 5263 C C . GLY A 1 643 ? -1.999 9.442 23.767 1.00 87.56 643 GLY A C 1
ATOM 5264 O O . GLY A 1 643 ? -1.855 8.545 22.933 1.00 87.56 643 GLY A O 1
ATOM 5265 N N . PHE A 1 644 ? -2.749 9.285 24.865 1.00 89.06 644 PHE A N 1
ATOM 5266 C CA . PHE A 1 644 ? -3.530 8.080 25.180 1.00 89.06 644 PHE A CA 1
ATOM 5267 C C . PHE A 1 644 ? -5.030 8.274 24.926 1.00 89.06 644 PHE A C 1
ATOM 5269 O O . PHE A 1 644 ? -5.508 9.385 24.700 1.00 89.06 644 PHE A O 1
ATOM 5276 N N . ASP A 1 645 ? -5.793 7.191 25.014 1.00 89.88 645 ASP A N 1
ATOM 5277 C CA . ASP A 1 645 ? -7.256 7.213 24.992 1.00 89.88 645 ASP A CA 1
ATOM 5278 C C . ASP A 1 645 ? -7.852 6.396 26.149 1.00 89.88 645 ASP A C 1
ATOM 5280 O O . ASP A 1 645 ? -7.157 5.655 26.850 1.00 89.88 645 ASP A O 1
ATOM 5284 N N . GLY A 1 646 ? -9.141 6.596 26.417 1.00 87.12 646 GLY A N 1
ATOM 5285 C CA . GLY A 1 646 ? -9.846 5.898 27.490 1.00 87.12 646 GLY A CA 1
ATOM 5286 C C . GLY A 1 646 ? -11.254 6.427 27.744 1.00 87.12 646 GLY A C 1
ATOM 5287 O O . GLY A 1 646 ? -11.750 7.284 27.015 1.00 87.12 646 GLY A O 1
ATOM 5288 N N . TYR A 1 647 ? -11.896 5.913 28.795 1.00 79.75 647 TYR A N 1
ATOM 5289 C CA . TYR A 1 647 ? -13.309 6.154 29.122 1.00 79.75 647 TYR A CA 1
ATOM 5290 C C . TYR A 1 647 ? -13.510 6.881 30.465 1.00 79.75 647 TYR A C 1
ATOM 5292 O O . TYR A 1 647 ? -14.368 6.540 31.270 1.00 79.75 647 TYR A O 1
ATOM 5300 N N . TYR A 1 648 ? -12.697 7.898 30.745 1.00 71.38 648 TYR A N 1
ATOM 5301 C CA . TYR A 1 648 ? -12.596 8.495 32.086 1.00 71.38 648 TYR A CA 1
ATOM 5302 C C . TYR A 1 648 ? -13.649 9.574 32.404 1.00 71.38 648 TYR A C 1
ATOM 5304 O O . TYR A 1 648 ? -13.614 10.160 33.485 1.00 71.38 648 TYR A O 1
ATOM 5312 N N . ALA A 1 649 ? -14.571 9.866 31.482 1.00 74.25 649 ALA A N 1
ATOM 5313 C CA . ALA A 1 649 ? -15.456 11.025 31.560 1.00 74.25 649 ALA A CA 1
ATOM 5314 C C . ALA A 1 649 ? -16.940 10.634 31.653 1.00 74.25 649 ALA A C 1
ATOM 5316 O O . ALA A 1 649 ? -17.475 9.949 30.778 1.00 74.25 649 ALA A O 1
ATOM 5317 N N . GLY A 1 650 ? -17.619 11.102 32.707 1.00 82.50 650 GLY A N 1
ATOM 5318 C CA . GLY A 1 650 ? -19.063 10.923 32.871 1.00 82.50 650 GLY A CA 1
ATOM 5319 C C . GLY A 1 650 ? -19.846 11.741 31.840 1.00 82.50 650 GLY A C 1
ATOM 5320 O O . GLY A 1 650 ? -19.642 12.952 31.736 1.00 82.50 650 GLY A O 1
ATOM 5321 N N . LYS A 1 651 ? -20.753 11.097 31.094 1.00 83.62 651 LYS A N 1
ATOM 5322 C CA . LYS A 1 651 ? -21.468 11.707 29.948 1.00 83.62 651 LYS A CA 1
ATOM 5323 C C . LYS A 1 651 ? -22.312 12.933 30.318 1.00 83.62 651 LYS A C 1
ATOM 5325 O O . LYS A 1 651 ? -22.446 13.851 29.513 1.00 83.62 651 LYS A O 1
ATOM 5330 N N . LYS A 1 652 ? -22.862 12.940 31.539 1.00 82.38 652 LYS A N 1
ATOM 5331 C CA . LYS A 1 652 ? -23.811 13.955 32.018 1.00 82.38 652 LYS A CA 1
ATOM 5332 C C . LYS A 1 652 ? -23.130 15.230 32.520 1.00 82.38 652 LYS A C 1
ATOM 5334 O O . LYS A 1 652 ? -23.584 16.327 32.213 1.00 82.38 652 LYS A O 1
ATOM 5339 N N . GLN A 1 653 ? -22.069 15.099 33.317 1.00 84.31 653 GLN A N 1
ATOM 5340 C CA . GLN A 1 653 ? -21.385 16.243 33.938 1.00 84.31 653 GLN A CA 1
ATOM 5341 C C . GLN A 1 653 ? -20.148 16.698 33.156 1.00 84.31 653 GLN A C 1
ATOM 5343 O O . GLN A 1 653 ? -19.762 17.862 33.251 1.00 84.31 653 GLN A O 1
ATOM 5348 N N . GLY A 1 654 ? -19.513 15.796 32.407 1.00 88.06 654 GLY A N 1
ATOM 5349 C CA . GLY A 1 654 ? -18.306 16.093 31.650 1.00 88.06 654 GLY A CA 1
ATOM 5350 C C . GLY A 1 654 ? -18.584 17.066 30.511 1.00 88.06 654 GLY A C 1
ATOM 5351 O O . GLY A 1 654 ? -19.479 16.820 29.712 1.00 88.06 654 GLY A O 1
ATOM 5352 N N . ARG A 1 655 ? -17.806 18.147 30.413 1.00 92.75 655 ARG A N 1
ATOM 5353 C CA . ARG A 1 655 ? -17.837 19.078 29.276 1.00 92.75 655 ARG A CA 1
ATOM 5354 C C . ARG A 1 655 ? -16.469 19.078 28.616 1.00 92.75 655 ARG A C 1
ATOM 5356 O O . ARG A 1 655 ? -15.494 19.477 29.243 1.00 92.75 655 ARG A O 1
ATOM 5363 N N . TYR A 1 656 ? -16.403 18.604 27.378 1.00 93.75 656 TYR A N 1
ATOM 5364 C CA . TYR A 1 656 ? -15.142 18.414 26.665 1.00 93.75 656 TYR A CA 1
ATOM 5365 C C . TYR A 1 656 ? -15.274 18.861 25.209 1.00 93.75 656 TYR A C 1
ATOM 5367 O O . TYR A 1 656 ? -16.386 18.851 24.663 1.00 93.75 656 TYR A O 1
ATOM 5375 N N . PRO A 1 657 ? -14.166 19.280 24.574 1.00 95.19 657 PRO A N 1
ATOM 5376 C CA . PRO A 1 657 ? -14.144 19.507 23.139 1.00 95.19 657 PRO A CA 1
ATOM 5377 C C . PRO A 1 657 ? -14.348 18.192 22.371 1.00 95.19 657 PRO A C 1
ATOM 5379 O O . PRO A 1 657 ? -14.333 17.090 22.922 1.00 95.19 657 PRO A O 1
ATOM 5382 N N . PHE A 1 658 ? -14.570 18.308 21.068 1.00 95.88 658 PHE A N 1
ATOM 5383 C CA . PHE A 1 658 ? -14.764 17.188 20.153 1.00 95.88 658 PHE A CA 1
ATOM 5384 C C . PHE A 1 658 ? -14.503 17.646 18.723 1.00 95.88 658 PHE A C 1
ATOM 5386 O O . PHE A 1 658 ? -14.420 18.842 18.445 1.00 95.88 658 PHE A O 1
ATOM 5393 N N . ARG A 1 659 ? -14.388 16.708 17.784 1.00 96.94 659 ARG A N 1
ATOM 5394 C CA . ARG A 1 659 ? -14.115 17.044 16.386 1.00 96.94 659 ARG A CA 1
ATOM 5395 C C . ARG A 1 659 ? -15.106 16.350 15.459 1.00 96.94 659 ARG A C 1
ATOM 5397 O O . ARG A 1 659 ? -14.963 15.152 15.242 1.00 96.94 659 ARG A O 1
ATOM 5404 N N . PRO A 1 660 ? -16.114 17.072 14.934 1.00 97.94 660 PRO A N 1
ATOM 5405 C CA . PRO A 1 660 ? -17.062 16.514 13.980 1.00 97.94 660 PRO A CA 1
ATOM 5406 C C . PRO A 1 660 ? -16.362 15.866 12.784 1.00 97.94 660 PRO A C 1
ATOM 5408 O O . PRO A 1 660 ? -15.394 16.416 12.247 1.00 97.94 660 PRO A O 1
ATOM 5411 N N . VAL A 1 661 ? -16.894 14.726 12.355 1.00 97.12 661 VAL A N 1
ATOM 5412 C CA . VAL A 1 661 ? -16.399 13.940 11.223 1.00 97.12 661 VAL A CA 1
ATOM 5413 C C . VAL A 1 661 ? -17.535 13.597 10.263 1.00 97.12 661 VAL A C 1
ATOM 5415 O O . VAL A 1 661 ? -18.703 13.519 10.657 1.00 97.12 661 VAL A O 1
ATOM 5418 N N . ARG A 1 662 ? -17.198 13.354 8.999 1.00 93.06 662 ARG A N 1
ATOM 5419 C CA . ARG A 1 662 ? -18.067 12.725 7.999 1.00 93.06 662 ARG A CA 1
ATOM 5420 C C . ARG A 1 662 ? -17.248 11.862 7.041 1.00 93.06 662 ARG A C 1
ATOM 5422 O O . ARG A 1 662 ? -16.040 12.037 6.926 1.00 93.06 662 ARG A O 1
ATOM 5429 N N . SER A 1 663 ? -17.908 10.950 6.339 1.00 85.19 663 SER A N 1
ATOM 5430 C CA . SER A 1 663 ? -17.295 10.212 5.228 1.00 85.19 663 SER A CA 1
ATOM 5431 C C . SER A 1 663 ? -17.276 11.075 3.961 1.00 85.19 663 SER A C 1
ATOM 5433 O O . SER A 1 663 ? -18.200 11.875 3.752 1.00 85.19 663 SER A O 1
ATOM 5435 N N . VAL A 1 664 ? -16.219 10.927 3.155 1.00 68.31 664 VAL A N 1
ATOM 5436 C CA . VAL A 1 664 ? -16.041 11.619 1.863 1.00 68.31 664 VAL A CA 1
ATOM 5437 C C . VAL A 1 664 ? -16.823 10.938 0.752 1.00 68.31 664 VAL A C 1
ATOM 5439 O O . VAL A 1 664 ? -16.799 9.688 0.694 1.00 68.31 664 VAL A O 1
#

Mean predicted aligned error: 9.79 Å

Solvent-accessible surface area (backbone atoms only — not comparable to full-atom values): 34892 Å² total; per-residue (Å²): 132,84,81,79,85,61,56,40,63,42,29,45,57,38,61,66,35,57,46,93,88,22,48,80,51,84,63,48,91,87,42,71,73,29,50,35,35,26,44,43,48,49,53,68,75,44,75,44,42,11,14,64,63,66,40,76,49,45,71,84,55,41,69,87,75,43,43,36,28,28,35,33,70,32,43,43,31,36,32,58,50,40,33,94,46,84,88,44,96,51,22,47,84,58,59,32,26,53,63,48,41,60,70,43,49,34,47,50,41,24,73,66,30,52,43,63,38,61,71,52,35,67,25,38,63,49,54,59,49,52,62,31,24,58,66,36,64,71,33,8,41,59,50,87,77,37,45,64,60,64,58,44,47,29,53,35,64,42,64,34,66,91,51,75,77,25,27,34,24,38,29,28,33,61,54,35,46,51,71,42,58,43,81,47,68,34,32,76,62,44,28,32,81,34,58,48,88,59,69,63,52,86,60,73,86,40,54,41,78,69,86,57,59,36,32,37,31,73,75,67,37,36,32,29,54,28,68,82,54,78,62,38,28,49,59,56,47,25,41,49,18,50,69,36,74,59,77,96,38,60,72,33,26,40,29,35,55,58,58,57,56,69,61,50,31,74,74,50,54,99,79,27,16,51,53,44,94,68,42,64,54,80,96,65,68,81,76,79,44,41,27,56,29,19,31,60,38,80,46,49,24,21,29,32,42,28,40,46,79,65,36,37,43,58,81,42,49,40,78,44,67,35,34,46,56,38,28,33,64,54,70,93,60,61,68,40,70,44,72,65,58,40,63,58,46,51,51,29,64,68,32,60,46,78,87,27,50,79,43,77,67,47,50,91,92,40,79,70,27,53,34,33,24,60,57,79,88,34,61,78,45,74,43,40,14,24,62,68,71,40,81,48,60,77,86,50,40,68,92,72,44,46,38,30,35,32,33,68,33,42,47,31,36,30,59,52,61,35,94,47,85,88,43,96,52,19,51,86,56,59,25,27,54,71,48,46,53,53,50,33,45,49,38,25,73,69,34,50,50,71,40,49,67,54,33,67,26,40,51,52,57,56,49,73,54,32,30,48,62,79,48,78,35,9,44,58,51,82,79,45,66,67,59,61,59,40,50,28,54,27,65,41,58,33,72,91,47,75,66,24,29,29,19,38,29,26,45,72,52,34,39,50,68,46,58,34,85,46,71,33,34,69,57,43,28,31,81,38,52,46,80,38,52,68,36,77,92,45,73,46,76,41,78,67,87,49,62,33,26,40,29,70,64,58,48,36,33,32,51,23,60,70,47,73,68,31,30,51,63,56,42,25,51,50,17,60,70,39,71,54,67,94,38,68,71,30,27,39,24,35,47,62,59,56,53,70,55,55,30,64,70,44,58,96,83,32,22,40,56,52,93,62,37,46,77,67,67,4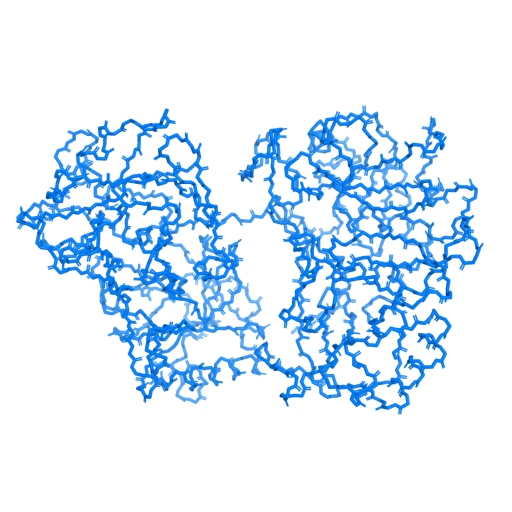3,71,96,70,13,46,27,53,23,27,28,55,46,86,40,49,23,28,23,26,38,23,43,57,80,64,34,43,44,53,90,38,46,35,73,81,38,61,34,30,41,55,39,26,34,80,112